Protein AF-0000000072266107 (afdb_homodimer)

Nearest PDB structures (foldseek):
  7cb8-assembly1_A  TM=6.881E-01  e=1.008E-06  Mycobacterium marinum M
  3zcn-assembly2_B  TM=6.825E-01  e=7.256E-05  Shewanella oneidensis
  4v6i-assembly1_AV  TM=8.024E-01  e=4.428E-02  Saccharomyces cerevisiae
  8bn3-assembly1_D5  TM=7.849E-01  e=4.428E-02  Saccharomyces cerevisiae
  8rxh-assembly1_Sa  TM=7.711E-01  e=5.784E-02  Leishmania major strain Friedlin

Organism: Cereibacter sphaeroides (strain ATCC 17023 / DSM 158 / JCM 6121 / CCUG 31486 / LMG 2827 / NBRC 12203 / NCIMB 8253 / ATH 2.4.1.) (NCBI:txid272943)

Sequence (682 aa):
MKRPLLDPEETQPSLYDPTPVDEDLWFAGPDLEDDVFASSLPRAERTDLLRVVEWRRAEAALAADLARAAQRLGAFEERLRRTPAGVRERLAVLEASELSWWAGDRVTPDRLSLWMSLRLSGAQEDSLALTRAGWAARRLVSGPGPEAGLASFLGRGETTERMMDWAEIEEASAGMHPISRAAMGFHGWSQIAGGPGSARIEAAVVAARAAGTSGQSAAFLPLASGGSTALRPGGSPEERLRRWYAGAERATLALLRDLDRLEDWRGRALGDIASLSGRTAPRLIQALCRWPLLSVPVAEAETGASRAAVQRNLERLADLGLIREVTGQERFRLWTAAVQKMKRPLLDPEETQPSLYDPTPVDEDLWFAGPDLEDDVFASSLPRAERTDLLRVVEWRRAEAALAADLARAAQRLGAFEERLRRTPAGVRERLAVLEASELSWWAGDRVTPDRLSLWMSLRLSGAQEDSLALTRAGWAARRLVSGPGPEAGLASFLGRGETTERMMDWAEIEEASAGMHPISRAAMGFHGWSQIAGGPGSARIEAAVVAARAAGTSGQSAAFLPLASGGSTALRPGGSPEERLRRWYAGAERATLALLRDLDRLEDWRGRALGDIASLSGRTAPRLIQALCRWPLLSVPVAEAETGASRAAVQRNLERLADLGLIREVTGQERFRLWTAAVQK

Solvent-accessible surface area (backbone atoms only — not comparable to full-atom values): 37155 Å² total; per-residue (Å²): 135,78,75,78,72,76,74,80,74,69,71,72,80,61,87,80,51,80,65,82,76,75,77,78,76,68,85,72,66,81,82,73,79,88,67,85,78,70,73,76,63,54,72,69,55,52,52,59,64,65,42,50,67,55,43,51,52,25,45,22,75,38,18,40,51,43,18,52,24,28,15,45,49,19,22,50,47,49,52,51,74,75,46,58,69,46,44,52,50,28,52,25,35,47,36,19,20,34,38,24,40,73,66,68,59,58,44,50,45,50,60,46,32,42,41,64,66,63,61,61,74,69,88,57,82,76,38,53,53,44,47,51,30,50,50,43,22,48,58,42,65,41,80,72,48,34,77,81,33,41,43,62,54,73,67,39,66,81,76,61,74,59,45,57,51,44,61,57,52,49,61,68,44,58,81,58,36,46,60,58,48,18,50,53,47,41,79,39,30,59,73,31,59,40,57,72,80,65,51,64,55,55,38,51,44,49,21,18,26,48,30,24,54,84,49,97,50,82,33,48,43,42,41,26,56,48,73,34,51,29,71,56,80,71,76,53,57,46,57,34,48,52,34,28,28,53,18,26,32,41,6,38,52,40,52,51,52,51,48,51,36,49,50,53,39,50,52,52,49,54,59,72,45,62,82,54,84,74,69,56,59,63,34,46,53,51,46,44,52,26,27,66,34,39,39,63,72,50,48,24,68,69,48,68,45,52,68,68,57,46,52,53,44,51,50,51,38,36,73,72,58,48,30,43,74,52,82,47,61,98,89,46,61,29,35,27,61,54,53,70,132,137,77,76,79,73,76,72,80,71,69,71,71,80,60,88,79,53,81,66,80,82,74,78,80,74,71,85,70,67,81,83,73,81,89,67,84,79,71,73,78,62,54,71,71,56,50,51,60,65,65,41,49,66,54,43,51,52,26,45,23,76,37,18,39,52,43,18,52,24,30,15,46,48,21,23,50,48,48,51,52,74,76,44,57,68,47,44,52,50,27,51,24,35,47,36,18,18,35,39,23,39,75,67,67,59,58,44,48,46,48,59,47,33,43,42,63,66,63,60,60,75,70,87,59,82,78,38,56,54,43,46,52,30,50,49,42,20,47,58,43,63,42,81,72,47,36,82,82,33,43,43,62,53,73,71,40,66,82,77,59,75,57,48,56,56,47,63,56,54,49,61,69,43,57,81,56,38,47,60,59,47,18,51,53,47,40,79,38,29,62,72,30,57,41,61,73,80,69,46,68,55,56,36,51,46,48,22,18,27,48,30,24,53,85,50,97,52,82,35,48,42,43,40,26,55,48,73,34,50,28,72,55,81,72,77,52,55,45,55,35,48,52,33,30,29,54,16,26,32,40,5,38,52,41,53,52,51,50,48,52,35,48,51,53,38,51,54,52,47,53,58,73,44,62,84,53,82,72,68,55,60,63,35,47,53,51,46,44,52,26,26,65,34,41,39,63,72,50,48,24,68,70,49,70,46,52,69,67,56,47,52,53,44,51,50,50,38,34,74,72,58,47,29,43,73,55,81,48,61,98,90,46,64,29,35,29,63,53,55,69,130

Radius of gyration: 30.44 Å; Cα contacts (8 Å, |Δi|>4): 946; chains: 2; bounding box: 87×99×52 Å

pLDDT: mean 80.87, std 22.21, range [20.0, 98.69]

Structure (mmCIF, N/CA/C/O backbone):
data_AF-0000000072266107-model_v1
#
loop_
_entity.id
_entity.type
_entity.pdbx_description
1 polymer 'DNA-binding protein with helix-turn-helix protein'
#
loop_
_atom_site.group_PDB
_atom_site.id
_atom_site.type_symbol
_atom_site.label_atom_id
_atom_site.label_alt_id
_atom_site.label_comp_id
_atom_site.label_asym_id
_atom_site.label_entity_id
_atom_site.label_seq_id
_atom_site.pdbx_PDB_ins_code
_atom_site.Cartn_x
_atom_site.Cartn_y
_atom_site.Cartn_z
_atom_site.occupancy
_atom_site.B_iso_or_equiv
_atom_site.auth_seq_id
_atom_site.auth_comp_id
_atom_site.auth_asym_id
_atom_site.auth_atom_id
_atom_site.pdbx_PDB_model_num
ATOM 1 N N . MET A 1 1 ? -55.531 45.781 -17.953 1 20 1 MET A N 1
ATOM 2 C CA . MET A 1 1 ? -54.062 45.938 -18 1 20 1 MET A CA 1
ATOM 3 C C . MET A 1 1 ? -53.375 44.625 -17.641 1 20 1 MET A C 1
ATOM 5 O O . MET A 1 1 ? -53.594 44.062 -16.562 1 20 1 MET A O 1
ATOM 9 N N . LYS A 1 2 ? -52.969 43.906 -18.656 1 28.86 2 LYS A N 1
ATOM 10 C CA . LYS A 1 2 ? -52.562 42.531 -18.891 1 28.86 2 LYS A CA 1
ATOM 11 C C . LYS A 1 2 ? -51.25 42.219 -18.156 1 28.86 2 LYS A C 1
ATOM 13 O O . LYS A 1 2 ? -50.281 42.938 -18.297 1 28.86 2 LYS A O 1
ATOM 18 N N . ARG A 1 3 ? -51.312 41.688 -16.953 1 29.72 3 ARG A N 1
ATOM 19 C CA . ARG A 1 3 ? -50.156 41.5 -16.078 1 29.72 3 ARG A CA 1
ATOM 20 C C . ARG A 1 3 ? -48.969 40.906 -16.828 1 29.72 3 ARG A C 1
ATOM 22 O O . ARG A 1 3 ? -49.125 39.938 -17.562 1 29.72 3 ARG A O 1
ATOM 29 N N . PRO A 1 4 ? -47.938 41.656 -17.062 1 30.47 4 PRO A N 1
ATOM 30 C CA . PRO A 1 4 ? -46.812 41.219 -17.906 1 30.47 4 PRO A CA 1
ATOM 31 C C . PRO A 1 4 ? -46.188 39.906 -17.391 1 30.47 4 PRO A C 1
ATOM 33 O O . PRO A 1 4 ? -46.031 39.719 -16.188 1 30.47 4 PRO A O 1
ATOM 36 N N . LEU A 1 5 ? -46.469 38.844 -17.984 1 32.62 5 LEU A N 1
ATOM 37 C CA . LEU A 1 5 ? -46.094 37.469 -17.672 1 32.62 5 LEU A CA 1
ATOM 38 C C . LEU A 1 5 ? -44.594 37.312 -17.625 1 32.62 5 LEU A C 1
ATOM 40 O O . LEU A 1 5 ? -43.906 37.625 -18.594 1 32.62 5 LEU A O 1
ATOM 44 N N . LEU A 1 6 ? -44 37.562 -16.438 1 32.22 6 LEU A N 1
ATOM 45 C CA . LEU A 1 6 ? -42.562 37.5 -16.25 1 32.22 6 LEU A CA 1
ATOM 46 C C . LEU A 1 6 ? -41.969 36.281 -16.906 1 32.22 6 LEU A C 1
ATOM 48 O O . LEU A 1 6 ? -42.562 35.188 -16.844 1 32.22 6 LEU A O 1
ATOM 52 N N . ASP A 1 7 ? -41.219 36.406 -17.953 1 33.94 7 ASP A N 1
ATOM 53 C CA . ASP A 1 7 ? -40.594 35.406 -18.797 1 33.94 7 ASP A CA 1
ATOM 54 C C . ASP A 1 7 ? -39.781 34.406 -17.984 1 33.94 7 ASP A C 1
ATOM 56 O O . ASP A 1 7 ? -38.938 34.844 -17.188 1 33.94 7 ASP A O 1
ATOM 60 N N . PRO A 1 8 ? -40.156 33.219 -17.688 1 32.41 8 PRO A N 1
ATOM 61 C CA . PRO A 1 8 ? -39.688 32.125 -16.812 1 32.41 8 PRO A CA 1
ATOM 62 C C . PRO A 1 8 ? -38.25 31.766 -17.062 1 32.41 8 PRO A C 1
ATOM 64 O O . PRO A 1 8 ? -37.719 30.844 -16.438 1 32.41 8 PRO A O 1
ATOM 67 N N . GLU A 1 9 ? -37.688 32.25 -18.156 1 31.12 9 GLU A N 1
ATOM 68 C CA . GLU A 1 9 ? -36.406 31.703 -18.547 1 31.12 9 GLU A CA 1
ATOM 69 C C . GLU A 1 9 ? -35.312 32.031 -17.531 1 31.12 9 GLU A C 1
ATOM 71 O O . GLU A 1 9 ? -34.125 31.797 -17.781 1 31.12 9 GLU A O 1
ATOM 76 N N . GLU A 1 10 ? -35.5 32.969 -16.641 1 31.92 10 GLU A N 1
ATOM 77 C CA . GLU A 1 10 ? -34.344 33.406 -15.906 1 31.92 10 GLU A CA 1
ATOM 78 C C . GLU A 1 10 ? -33.781 32.281 -15.039 1 31.92 10 GLU A C 1
ATOM 80 O O . GLU A 1 10 ? -34.406 31.875 -14.07 1 31.92 10 GLU A O 1
ATOM 85 N N . THR A 1 11 ? -33.031 31.531 -15.68 1 31.56 11 THR A N 1
ATOM 86 C CA . THR A 1 11 ? -32.406 30.375 -15.031 1 31.56 11 THR A CA 1
ATOM 87 C C . THR A 1 11 ? -31.656 30.797 -13.773 1 31.56 11 THR A C 1
ATOM 89 O O . THR A 1 11 ? -30.797 31.672 -13.828 1 31.56 11 THR A O 1
ATOM 92 N N . GLN A 1 12 ? -32.219 30.734 -12.641 1 31.72 12 GLN A N 1
ATOM 93 C CA . GLN A 1 12 ? -31.625 31.125 -11.375 1 31.72 12 GLN A CA 1
ATOM 94 C C . GLN A 1 12 ? -30.234 30.484 -11.211 1 31.72 12 GLN A C 1
ATOM 96 O O . GLN A 1 12 ? -30.062 29.281 -11.422 1 31.72 12 GLN A O 1
ATOM 101 N N . PRO A 1 13 ? -29.141 31.344 -11.211 1 31.77 13 PRO A N 1
ATOM 102 C CA . PRO A 1 13 ? -27.797 30.781 -11.102 1 31.77 13 PRO A CA 1
ATOM 103 C C . PRO A 1 13 ? -27.656 29.844 -9.914 1 31.77 13 PRO A C 1
ATOM 105 O O . PRO A 1 13 ? -28.312 30.016 -8.891 1 31.77 13 PRO A O 1
ATOM 108 N N . SER A 1 14 ? -27.453 28.562 -10.172 1 29.48 14 SER A N 1
ATOM 109 C CA . SER A 1 14 ? -27.328 27.531 -9.141 1 29.48 14 SER A CA 1
ATOM 110 C C . SER A 1 14 ? -26.266 27.906 -8.117 1 29.48 14 SER A C 1
ATOM 112 O O . SER A 1 14 ? -25.312 28.641 -8.43 1 29.48 14 SER A O 1
ATOM 114 N N . LEU A 1 15 ? -26.594 27.891 -6.801 1 29.25 15 LEU A N 1
ATOM 115 C CA . LEU A 1 15 ? -25.797 28.141 -5.609 1 29.25 15 LEU A CA 1
ATOM 116 C C . LEU A 1 15 ? -24.391 27.547 -5.758 1 29.25 15 LEU A C 1
ATOM 118 O O . LEU A 1 15 ? -23.5 27.828 -4.953 1 29.25 15 LEU A O 1
ATOM 122 N N . TYR A 1 16 ? -24.297 26.438 -6.5 1 29.67 16 TYR A N 1
ATOM 123 C CA . TYR A 1 16 ? -23.016 25.75 -6.664 1 29.67 16 TYR A CA 1
ATOM 124 C C . TYR A 1 16 ? -22.094 26.516 -7.598 1 29.67 16 TYR A C 1
ATOM 126 O O . TYR A 1 16 ? -21.141 25.953 -8.141 1 29.67 16 TYR A O 1
ATOM 134 N N . ASP A 1 17 ? -22.578 27.625 -8.078 1 31.38 17 ASP A N 1
ATOM 135 C CA . ASP A 1 17 ? -21.656 28.312 -8.969 1 31.38 17 ASP A CA 1
ATOM 136 C C . ASP A 1 17 ? -20.391 28.734 -8.219 1 31.38 17 ASP A C 1
ATOM 138 O O . ASP A 1 17 ? -20.453 29.141 -7.055 1 31.38 17 ASP A O 1
ATOM 142 N N . PRO A 1 18 ? -19.156 28.453 -8.664 1 31.47 18 PRO A N 1
ATOM 143 C CA . PRO A 1 18 ? -17.891 28.797 -8.008 1 31.47 18 PRO A CA 1
ATOM 144 C C . PRO A 1 18 ? -17.859 30.25 -7.527 1 31.47 18 PRO A C 1
ATOM 146 O O . PRO A 1 18 ? -18.031 31.172 -8.328 1 31.47 18 PRO A O 1
ATOM 149 N N . THR A 1 19 ? -18.484 30.547 -6.434 1 32.94 19 THR A N 1
ATOM 150 C CA . THR A 1 19 ? -18.219 31.906 -5.98 1 32.94 19 THR A CA 1
ATOM 151 C C . THR A 1 19 ? -16.75 32.25 -6.152 1 32.94 19 THR A C 1
ATOM 153 O O . THR A 1 19 ? -15.875 31.406 -5.953 1 32.94 19 THR A O 1
ATOM 156 N N . PRO A 1 20 ? -16.406 33.344 -6.777 1 31.03 20 PRO A N 1
ATOM 157 C CA . PRO A 1 20 ? -14.992 33.75 -6.879 1 31.03 20 PRO A CA 1
ATOM 158 C C . PRO A 1 20 ? -14.266 33.719 -5.535 1 31.03 20 PRO A C 1
ATOM 160 O O . PRO A 1 20 ? -14.781 34.219 -4.535 1 31.03 20 PRO A O 1
ATOM 163 N N . VAL A 1 21 ? -13.57 32.656 -5.246 1 30.12 21 VAL A N 1
ATOM 164 C CA . VAL A 1 21 ? -12.672 32.5 -4.105 1 30.12 21 VAL A CA 1
ATOM 165 C C . VAL A 1 21 ? -11.93 33.844 -3.877 1 30.12 21 VAL A C 1
ATOM 167 O O . VAL A 1 21 ? -11.367 34.406 -4.812 1 30.12 21 VAL A O 1
ATOM 170 N N . ASP A 1 22 ? -12.367 34.625 -2.912 1 29.81 22 ASP A N 1
ATOM 171 C CA . ASP A 1 22 ? -11.617 35.75 -2.367 1 29.81 22 ASP A CA 1
ATOM 172 C C . ASP A 1 22 ? -10.117 35.469 -2.402 1 29.81 22 ASP A C 1
ATOM 174 O O . ASP A 1 22 ? -9.68 34.344 -2.213 1 29.81 22 ASP A O 1
ATOM 178 N N . GLU A 1 23 ? -9.305 36.438 -2.955 1 30.36 23 GLU A N 1
ATOM 179 C CA . GLU A 1 23 ? -7.859 36.625 -3.1 1 30.36 23 GLU A CA 1
ATOM 180 C C . GLU A 1 23 ? -7.141 36.375 -1.775 1 30.36 23 GLU A C 1
ATOM 182 O O . GLU A 1 23 ? -7.438 37.031 -0.775 1 30.36 23 GLU A O 1
ATOM 187 N N . ASP A 1 24 ? -6.902 35.219 -1.417 1 32.06 24 ASP A N 1
ATOM 188 C CA . ASP A 1 24 ? -5.969 34.938 -0.329 1 32.06 24 ASP A CA 1
ATOM 189 C C . ASP A 1 24 ? -4.828 35.969 -0.322 1 32.06 24 ASP A C 1
ATOM 191 O O . ASP A 1 24 ? -4.004 35.969 -1.24 1 32.06 24 ASP A O 1
ATOM 195 N N . LEU A 1 25 ? -5.121 37.25 0.082 1 29.47 25 LEU A N 1
ATOM 196 C CA . LEU A 1 25 ? -4.156 38.312 0.349 1 29.47 25 LEU A CA 1
ATOM 197 C C . LEU A 1 25 ? -2.926 37.75 1.062 1 29.47 25 LEU A C 1
ATOM 199 O O . LEU A 1 25 ? -3.035 37.219 2.164 1 29.47 25 LEU A O 1
ATOM 203 N N . TRP A 1 26 ? -1.948 37.375 0.356 1 31.12 26 TRP A N 1
ATOM 204 C CA . TRP A 1 26 ? -0.589 36.969 0.7 1 31.12 26 TRP A CA 1
ATOM 205 C C . TRP A 1 26 ? 0.044 37.969 1.674 1 31.12 26 TRP A C 1
ATOM 207 O O . TRP A 1 26 ? -0.13 39.188 1.536 1 31.12 26 TRP A O 1
ATOM 217 N N . PHE A 1 27 ? 0.301 37.531 2.869 1 31.69 27 PHE A N 1
ATOM 218 C CA . PHE A 1 27 ? 1.097 38.156 3.926 1 31.69 27 PHE A CA 1
ATOM 219 C C . PHE A 1 27 ? 2.396 38.719 3.365 1 31.69 27 PHE A C 1
ATOM 221 O O . PHE A 1 27 ? 3.365 37.969 3.168 1 31.69 27 PHE A O 1
ATOM 228 N N . ALA A 1 28 ? 2.379 39.625 2.398 1 33.53 28 ALA A N 1
ATOM 229 C CA . ALA A 1 28 ? 3.557 40.438 2.053 1 33.53 28 ALA A CA 1
ATOM 230 C C . ALA A 1 28 ? 4.148 41.094 3.287 1 33.53 28 ALA A C 1
ATOM 232 O O . ALA A 1 28 ? 3.568 42.062 3.822 1 33.53 28 ALA A O 1
ATOM 233 N N . GLY A 1 29 ? 4.789 40.438 4.203 1 32.75 29 GLY A N 1
ATOM 234 C CA . GLY A 1 29 ? 5.574 41.281 5.105 1 32.75 29 GLY A CA 1
ATOM 235 C C . GLY A 1 29 ? 6.344 42.375 4.391 1 32.75 29 GLY A C 1
ATOM 236 O O . GLY A 1 29 ? 6.402 42.406 3.16 1 32.75 29 GLY A O 1
ATOM 237 N N . PRO A 1 30 ? 6.828 43.438 5.148 1 32.22 30 PRO A N 1
ATOM 238 C CA . PRO A 1 30 ? 7.43 44.656 4.582 1 32.22 30 PRO A CA 1
ATOM 239 C C . PRO A 1 30 ? 8.477 44.344 3.516 1 32.22 30 PRO A C 1
ATOM 241 O O . PRO A 1 30 ? 9.055 43.25 3.506 1 32.22 30 PRO A O 1
ATOM 244 N N . ASP A 1 31 ? 8.453 45.125 2.418 1 33.66 31 ASP A N 1
ATOM 245 C CA . ASP A 1 31 ? 9.375 45.281 1.302 1 33.66 31 ASP A CA 1
ATOM 246 C C . ASP A 1 31 ? 10.82 45.406 1.794 1 33.66 31 ASP A C 1
ATOM 248 O O . ASP A 1 31 ? 11.234 46.469 2.264 1 33.66 31 ASP A O 1
ATOM 252 N N . LEU A 1 32 ? 11.383 44.438 2.52 1 30.16 32 LEU A N 1
ATOM 253 C CA . LEU A 1 32 ? 12.797 44.656 2.779 1 30.16 32 LEU A CA 1
ATOM 254 C C . LEU A 1 32 ? 13.5 45.188 1.529 1 30.16 32 LEU A C 1
ATOM 256 O O . LEU A 1 32 ? 13.094 44.875 0.408 1 30.16 32 LEU A O 1
ATOM 260 N N . GLU A 1 33 ? 14.375 46.219 1.662 1 32.31 33 GLU A N 1
ATOM 261 C CA . GLU A 1 33 ? 15.219 47 0.754 1 32.31 33 GLU A CA 1
ATOM 262 C C . GLU A 1 33 ? 15.859 46.125 -0.306 1 32.31 33 GLU A C 1
ATOM 264 O O . GLU A 1 33 ? 16.094 44.938 -0.064 1 32.31 33 GLU A O 1
ATOM 269 N N . ASP A 1 34 ? 15.938 46.594 -1.625 1 35 34 ASP A N 1
ATOM 270 C CA . ASP A 1 34 ? 16.438 46.281 -2.957 1 35 34 ASP A CA 1
ATOM 271 C C . ASP A 1 34 ? 17.891 45.812 -2.895 1 35 34 ASP A C 1
ATOM 273 O O . ASP A 1 34 ? 18.609 45.812 -3.9 1 35 34 ASP A O 1
ATOM 277 N N . ASP A 1 35 ? 18.609 45.844 -1.703 1 32.5 35 ASP A N 1
ATOM 278 C CA . ASP A 1 35 ? 20.062 45.969 -1.888 1 32.5 35 ASP A CA 1
ATOM 279 C C . ASP A 1 35 ? 20.578 44.875 -2.814 1 32.5 35 ASP A C 1
ATOM 281 O O . ASP A 1 35 ? 21.312 45.156 -3.771 1 32.5 35 ASP A O 1
ATOM 285 N N . VAL A 1 36 ? 21.188 43.75 -2.184 1 34.94 36 VAL A N 1
ATOM 286 C CA . VAL A 1 36 ? 22.422 43.156 -2.707 1 34.94 36 VAL A CA 1
ATOM 287 C C . VAL A 1 36 ? 22.109 42.312 -3.928 1 34.94 36 VAL A C 1
ATOM 289 O O . VAL A 1 36 ? 2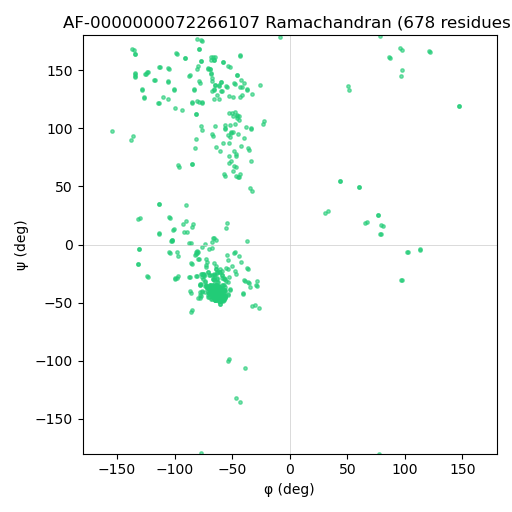1.234 41.438 -3.871 1 34.94 36 VAL A O 1
ATOM 292 N N . PHE A 1 37 ? 22.328 42.719 -5.148 1 35.16 37 PHE A N 1
ATOM 293 C CA . PHE A 1 37 ? 22.5 42.062 -6.438 1 35.16 37 PHE A CA 1
ATOM 294 C C . PHE A 1 37 ? 23.188 40.719 -6.266 1 35.16 37 PHE A C 1
ATOM 296 O O . PHE A 1 37 ? 24.422 40.625 -6.359 1 35.16 37 PHE A O 1
ATOM 303 N N . ALA A 1 38 ? 22.828 39.938 -5.387 1 37.25 38 ALA A N 1
ATOM 304 C CA . ALA A 1 38 ? 23.469 38.625 -5.457 1 37.25 38 ALA A CA 1
ATOM 305 C C . ALA A 1 38 ? 23.359 38.031 -6.863 1 37.25 38 ALA A C 1
ATOM 307 O O . ALA A 1 38 ? 22.266 37.875 -7.395 1 37.25 38 ALA A O 1
ATOM 308 N N . SER A 1 39 ? 24.359 38.156 -7.75 1 39.5 39 SER A N 1
ATOM 309 C CA . SER A 1 39 ? 24.609 37.531 -9.047 1 39.5 39 SER A CA 1
ATOM 310 C C . SER A 1 39 ? 24.078 36.094 -9.086 1 39.5 39 SER A C 1
ATOM 312 O O . SER A 1 39 ? 24.281 35.344 -8.141 1 39.5 39 SER A O 1
ATOM 314 N N . SER A 1 40 ? 22.922 35.938 -9.672 1 45.03 40 SER A N 1
ATOM 315 C CA . SER A 1 40 ? 22.422 34.594 -10 1 45.03 40 SER A CA 1
ATOM 316 C C . SER A 1 40 ? 23.547 33.656 -10.414 1 45.03 40 SER A C 1
ATOM 318 O O . SER A 1 40 ? 24.203 33.875 -11.438 1 45.03 40 SER A O 1
ATOM 320 N N . LEU A 1 41 ? 24.234 33.094 -9.539 1 49.59 41 LEU A N 1
ATOM 321 C CA . LEU A 1 41 ? 25.203 32.094 -9.969 1 49.59 41 LEU A CA 1
ATOM 322 C C . LEU A 1 41 ? 24.656 31.281 -11.133 1 49.59 41 LEU A C 1
ATOM 324 O O . LEU A 1 41 ? 23.438 31.047 -11.227 1 49.59 41 LEU A O 1
ATOM 328 N N . PRO A 1 42 ? 25.484 31.062 -12.227 1 51.31 42 PRO A N 1
ATOM 329 C CA . PRO A 1 42 ? 25.078 30.188 -13.32 1 51.31 42 PRO A CA 1
ATOM 330 C C . PRO A 1 42 ? 24.484 28.859 -12.828 1 51.31 42 PRO A C 1
ATOM 332 O O . PRO A 1 42 ? 24.797 28.406 -11.727 1 51.31 42 PRO A O 1
ATOM 335 N N . ARG A 1 43 ? 23.531 28.375 -13.586 1 51.97 43 ARG A N 1
ATOM 336 C CA . ARG A 1 43 ? 22.828 27.125 -13.289 1 51.97 43 ARG A CA 1
ATOM 337 C C . ARG A 1 43 ? 23.797 26.062 -12.789 1 51.97 43 ARG A C 1
ATOM 339 O O . ARG A 1 43 ? 23.5 25.344 -11.828 1 51.97 43 ARG A O 1
ATOM 346 N N . ALA A 1 44 ? 24.938 26.047 -13.484 1 51.44 44 ALA A N 1
ATOM 347 C CA . ALA A 1 44 ? 25.984 25.094 -13.156 1 51.44 44 ALA A CA 1
ATOM 348 C C . ALA A 1 44 ? 26.5 25.312 -11.742 1 51.44 44 ALA A C 1
ATOM 350 O O . ALA A 1 44 ? 26.734 24.359 -11 1 51.44 44 ALA A O 1
ATOM 351 N N . GLU A 1 45 ? 26.562 26.391 -11.359 1 53.91 45 GLU A N 1
ATOM 352 C CA . GLU A 1 45 ? 27.125 26.719 -10.055 1 53.91 45 GLU A CA 1
ATOM 353 C C . GLU A 1 45 ? 26.141 26.438 -8.93 1 53.91 45 GLU A C 1
ATOM 355 O O . GLU A 1 45 ? 26.516 26 -7.844 1 53.91 45 GLU A O 1
ATOM 360 N N . ARG A 1 46 ? 24.922 26.656 -9.25 1 53.75 46 ARG A N 1
ATOM 361 C CA . ARG A 1 46 ? 23.891 26.438 -8.234 1 53.75 46 ARG A CA 1
ATOM 362 C C . ARG A 1 46 ? 23.719 24.953 -7.945 1 53.75 46 ARG A C 1
ATOM 364 O O . ARG A 1 46 ? 23.547 24.547 -6.789 1 53.75 46 ARG A O 1
ATOM 371 N N . THR A 1 47 ? 23.656 24.125 -9.047 1 55.22 47 THR A N 1
ATOM 372 C CA . THR A 1 47 ? 23.547 22.688 -8.898 1 55.22 47 THR A CA 1
ATOM 373 C C . THR A 1 47 ? 24.766 22.125 -8.148 1 55.22 47 THR A C 1
ATOM 375 O O . THR A 1 47 ? 24.641 21.172 -7.379 1 55.22 47 THR A O 1
ATOM 378 N N . ASP A 1 48 ? 25.906 22.734 -8.453 1 58.84 48 ASP A N 1
ATOM 379 C CA . ASP A 1 48 ? 27.109 22.359 -7.703 1 58.84 48 ASP A CA 1
ATOM 380 C C . ASP A 1 48 ? 26.922 22.641 -6.211 1 58.84 48 ASP A C 1
ATOM 382 O O . ASP A 1 48 ? 27.5 21.938 -5.375 1 58.84 48 ASP A O 1
ATOM 386 N N . LEU A 1 49 ? 25.969 23.531 -5.973 1 61 49 LEU A N 1
ATOM 387 C CA . LEU A 1 49 ? 25.734 23.922 -4.586 1 61 49 LEU A CA 1
ATOM 388 C C . LEU A 1 49 ? 24.984 22.844 -3.826 1 61 49 LEU A C 1
ATOM 390 O O . LEU A 1 49 ? 25.219 22.641 -2.635 1 61 49 LEU A O 1
ATOM 394 N N . LEU A 1 50 ? 24.25 22.047 -4.57 1 78.56 50 LEU A N 1
ATOM 395 C CA . LEU A 1 50 ? 23.484 21.047 -3.844 1 78.56 50 LEU A CA 1
ATOM 396 C C . LEU A 1 50 ? 24.328 19.797 -3.592 1 78.56 50 LEU A C 1
ATOM 398 O O . LEU A 1 50 ? 23.938 18.922 -2.824 1 78.56 50 LEU A O 1
ATOM 402 N N . ARG A 1 51 ? 25.609 19.797 -4.027 1 86.12 51 ARG A N 1
ATOM 403 C CA . ARG A 1 51 ? 26.484 18.641 -3.84 1 86.12 51 ARG A CA 1
ATOM 404 C C . ARG A 1 51 ? 25.766 17.344 -4.16 1 86.12 51 ARG A C 1
ATOM 406 O O . ARG A 1 51 ? 25.766 16.406 -3.361 1 86.12 51 ARG A O 1
ATOM 413 N N . VAL A 1 52 ? 25.219 17.312 -5.363 1 91.81 52 VAL A N 1
ATOM 414 C CA . VAL A 1 52 ? 24.312 16.234 -5.766 1 91.81 52 VAL A CA 1
ATOM 415 C C . VAL A 1 52 ? 25.062 14.898 -5.754 1 91.81 52 VAL A C 1
ATOM 417 O O . VAL A 1 52 ? 24.5 13.859 -5.41 1 91.81 52 VAL A O 1
ATOM 420 N N . VAL A 1 53 ? 26.391 14.969 -6 1 93.12 53 VAL A N 1
ATOM 421 C CA . VAL A 1 53 ? 27.188 13.75 -6.07 1 93.12 53 VAL A CA 1
ATOM 422 C C . VAL A 1 53 ? 27.234 13.086 -4.695 1 93.12 53 VAL A C 1
ATOM 424 O O . VAL A 1 53 ? 27.156 11.859 -4.59 1 93.12 53 VAL A O 1
ATOM 427 N N . GLU A 1 54 ? 27.391 13.852 -3.643 1 95.31 54 GLU A N 1
ATOM 428 C CA . GLU A 1 54 ? 27.438 13.312 -2.283 1 95.31 54 GLU A CA 1
ATOM 429 C C . GLU A 1 54 ? 26.094 12.711 -1.886 1 95.31 54 GLU A C 1
ATOM 431 O O . GLU A 1 54 ? 26.047 11.695 -1.194 1 95.31 54 GLU A O 1
ATOM 436 N N . TRP A 1 55 ? 25.078 13.305 -2.371 1 96.44 55 TRP A N 1
ATOM 437 C CA . TRP A 1 55 ? 23.734 12.789 -2.096 1 96.44 55 TRP A CA 1
ATOM 438 C C . TRP A 1 55 ? 23.5 11.484 -2.846 1 96.44 55 TRP A C 1
ATOM 440 O O . TRP A 1 55 ? 22.891 10.547 -2.309 1 96.44 55 TRP A O 1
ATOM 450 N N . ARG A 1 56 ? 24 11.391 -4.035 1 96.56 56 ARG A N 1
ATOM 451 C CA . ARG A 1 56 ? 23.891 10.156 -4.812 1 96.56 56 ARG A CA 1
ATOM 452 C C . ARG A 1 56 ? 24.625 9.016 -4.129 1 96.56 56 ARG A C 1
ATOM 454 O O . ARG A 1 56 ? 24.125 7.891 -4.062 1 96.56 56 ARG A O 1
ATOM 461 N N . ARG A 1 57 ? 25.766 9.336 -3.67 1 97.12 57 ARG A N 1
ATOM 462 C CA . ARG A 1 57 ? 26.547 8.336 -2.949 1 97.12 57 ARG A CA 1
ATOM 463 C C . ARG A 1 57 ? 25.844 7.895 -1.679 1 97.12 57 ARG A C 1
ATOM 465 O O . ARG A 1 57 ? 25.844 6.707 -1.337 1 97.12 57 ARG A O 1
ATOM 472 N N . ALA A 1 58 ? 25.266 8.828 -0.989 1 98.31 58 ALA A N 1
ATOM 473 C CA . ALA A 1 58 ? 24.516 8.523 0.23 1 98.31 58 ALA A CA 1
ATOM 474 C C . ALA A 1 58 ? 23.312 7.629 -0.069 1 98.31 58 ALA A C 1
ATOM 476 O O . ALA A 1 58 ? 23.062 6.656 0.649 1 98.31 58 ALA A O 1
ATOM 477 N N . GLU A 1 59 ? 22.578 7.938 -1.156 1 98.5 59 GLU A N 1
ATOM 478 C CA . GLU A 1 59 ? 21.453 7.105 -1.558 1 98.5 59 GLU A CA 1
ATOM 479 C C . GLU A 1 59 ? 21.891 5.668 -1.823 1 98.5 59 GLU A C 1
ATOM 481 O O . GLU A 1 59 ? 21.25 4.719 -1.37 1 98.5 59 GLU A O 1
ATOM 486 N N . ALA A 1 60 ? 23 5.566 -2.514 1 98.38 60 ALA A N 1
ATOM 487 C CA . ALA A 1 60 ? 23.531 4.242 -2.822 1 98.38 60 ALA A CA 1
ATOM 488 C C . ALA A 1 60 ? 23.906 3.49 -1.549 1 98.38 60 ALA A C 1
ATOM 490 O O . ALA A 1 60 ? 23.578 2.311 -1.4 1 98.38 60 ALA A O 1
ATOM 491 N N . ALA A 1 61 ? 24.531 4.141 -0.641 1 98.12 61 ALA A N 1
ATOM 492 C CA . ALA A 1 61 ? 25.016 3.527 0.599 1 98.12 61 ALA A CA 1
ATOM 493 C C . ALA A 1 61 ? 23.844 3.094 1.477 1 98.12 61 ALA A C 1
ATOM 495 O O . ALA A 1 61 ? 23.969 2.164 2.277 1 98.12 61 ALA A O 1
ATOM 496 N N . LEU A 1 62 ? 22.703 3.752 1.322 1 98.62 62 LEU A N 1
ATOM 497 C CA . LEU A 1 62 ? 21.547 3.506 2.176 1 98.62 62 LEU A CA 1
ATOM 498 C C . LEU A 1 62 ? 20.391 2.895 1.378 1 98.62 62 LEU A C 1
ATOM 500 O O . LEU A 1 62 ? 19.219 3.18 1.644 1 98.62 62 LEU A O 1
ATOM 504 N N . ALA A 1 63 ? 20.734 2.064 0.393 1 98.69 63 ALA A N 1
ATOM 505 C CA . ALA A 1 63 ? 19.75 1.514 -0.542 1 98.69 63 ALA A CA 1
ATOM 506 C C . ALA A 1 63 ? 18.656 0.755 0.198 1 98.69 63 ALA A C 1
ATOM 508 O O . ALA A 1 63 ? 17.469 0.929 -0.091 1 98.69 63 ALA A O 1
ATOM 509 N N . ALA A 1 64 ? 18.984 -0.067 1.188 1 98 64 ALA A N 1
ATOM 510 C CA . ALA A 1 64 ? 18.016 -0.862 1.926 1 98 64 ALA A CA 1
ATOM 511 C C . ALA A 1 64 ? 17.094 0.031 2.756 1 98 64 ALA A C 1
ATOM 513 O O . ALA A 1 64 ? 15.891 -0.212 2.838 1 98 64 ALA A O 1
ATOM 514 N N . ASP A 1 65 ? 17.641 1.06 3.377 1 98.31 65 ASP A N 1
ATOM 515 C CA . ASP A 1 65 ? 16.844 2.002 4.164 1 98.31 65 ASP A CA 1
ATOM 516 C C . ASP A 1 65 ? 15.852 2.756 3.287 1 98.31 65 ASP A C 1
ATOM 518 O O . ASP A 1 65 ? 14.695 2.932 3.662 1 98.31 65 ASP A O 1
ATOM 522 N N . LEU A 1 66 ? 16.328 3.201 2.176 1 98.62 66 LEU A N 1
ATOM 523 C CA . LEU A 1 66 ? 15.461 3.873 1.215 1 98.62 66 LEU A CA 1
ATOM 524 C C . LEU A 1 66 ? 14.32 2.963 0.787 1 98.62 66 LEU A C 1
ATOM 526 O O . LEU A 1 66 ? 13.164 3.395 0.731 1 98.62 66 LEU A O 1
ATOM 530 N N . ALA A 1 67 ? 14.641 1.728 0.506 1 98.12 67 ALA A N 1
ATOM 531 C CA . ALA A 1 67 ? 13.633 0.773 0.055 1 98.12 67 ALA A CA 1
ATOM 532 C C . ALA A 1 67 ? 12.562 0.554 1.126 1 98.12 67 ALA A C 1
ATOM 534 O O . ALA A 1 67 ? 11.375 0.447 0.815 1 98.12 67 ALA A O 1
ATOM 535 N N . ARG A 1 68 ? 12.969 0.489 2.361 1 97 68 ARG A N 1
ATOM 536 C CA . ARG A 1 68 ? 12.008 0.318 3.449 1 97 68 ARG A CA 1
ATOM 537 C C . ARG A 1 68 ? 11.078 1.523 3.553 1 97 68 ARG A C 1
ATOM 539 O O . ARG A 1 68 ? 9.867 1.368 3.729 1 97 68 ARG A O 1
ATOM 546 N N . ALA A 1 69 ? 11.625 2.682 3.471 1 97.69 69 ALA A N 1
ATOM 547 C CA . ALA A 1 69 ? 10.812 3.893 3.496 1 97.69 69 ALA A CA 1
ATOM 548 C C . ALA A 1 69 ? 9.844 3.926 2.316 1 97.69 69 ALA A C 1
ATOM 550 O O . ALA A 1 69 ? 8.672 4.281 2.475 1 97.69 69 ALA A O 1
ATOM 551 N N . ALA A 1 70 ? 10.352 3.568 1.165 1 97.25 70 ALA A N 1
ATOM 552 C CA . ALA A 1 70 ? 9.523 3.547 -0.037 1 97.25 70 ALA A CA 1
ATOM 553 C C . ALA A 1 70 ? 8.391 2.531 0.097 1 97.25 70 ALA A C 1
ATOM 555 O O . ALA A 1 70 ? 7.266 2.781 -0.347 1 97.25 70 ALA A O 1
ATOM 556 N N . GLN A 1 71 ? 8.719 1.407 0.659 1 95.94 71 GLN A N 1
ATOM 557 C CA . GLN A 1 71 ? 7.715 0.373 0.867 1 95.94 71 GLN A CA 1
ATOM 558 C C . GLN A 1 71 ? 6.582 0.878 1.757 1 95.94 71 GLN A C 1
ATOM 560 O O . GLN A 1 71 ? 5.406 0.646 1.468 1 95.94 71 GLN A O 1
ATOM 565 N N . ARG A 1 72 ? 6.93 1.539 2.797 1 96.12 72 ARG A N 1
ATOM 566 C CA . ARG A 1 72 ? 5.922 2.109 3.684 1 96.12 72 ARG A CA 1
ATOM 567 C C . ARG A 1 72 ? 5.109 3.186 2.967 1 96.12 72 ARG A C 1
ATOM 569 O O . ARG A 1 72 ? 3.893 3.268 3.137 1 96.12 72 ARG A O 1
ATOM 576 N N . LEU A 1 73 ? 5.785 3.996 2.211 1 96.12 73 LEU A N 1
ATOM 577 C CA . LEU A 1 73 ? 5.074 5.016 1.445 1 96.12 73 LEU A CA 1
ATOM 578 C C . LEU A 1 73 ? 4.09 4.375 0.473 1 96.12 73 LEU A C 1
ATOM 580 O O . LEU A 1 73 ? 2.965 4.859 0.314 1 96.12 73 LEU A O 1
ATOM 584 N N . GLY A 1 74 ? 4.512 3.309 -0.194 1 95 74 GLY A N 1
ATOM 585 C CA . GLY A 1 74 ? 3.607 2.594 -1.081 1 95 74 GLY A CA 1
ATOM 586 C C . GLY A 1 74 ? 2.348 2.111 -0.386 1 95 74 GLY A C 1
ATOM 587 O O . GLY A 1 74 ? 1.246 2.244 -0.924 1 95 74 GLY A O 1
ATOM 588 N N . ALA A 1 75 ? 2.539 1.55 0.792 1 94.81 75 ALA A N 1
ATOM 589 C CA . ALA A 1 75 ? 1.396 1.114 1.59 1 94.81 75 ALA A CA 1
ATOM 590 C C . ALA A 1 75 ? 0.467 2.283 1.903 1 94.81 75 ALA A C 1
ATOM 592 O O . ALA A 1 75 ? -0.755 2.162 1.79 1 94.81 75 ALA A O 1
ATOM 593 N N . PHE A 1 76 ? 1.043 3.371 2.244 1 95.62 76 PHE A N 1
ATOM 594 C CA . PHE A 1 76 ? 0.292 4.57 2.592 1 95.62 76 PHE A CA 1
ATOM 595 C C . PHE A 1 76 ? -0.481 5.094 1.388 1 95.62 76 PHE A C 1
ATOM 597 O O . PHE A 1 76 ? -1.669 5.406 1.494 1 95.62 76 PHE A O 1
ATOM 604 N N . GLU A 1 77 ? 0.168 5.148 0.295 1 93.81 77 GLU A N 1
ATOM 605 C CA . GLU A 1 77 ? -0.472 5.613 -0.93 1 93.81 77 GLU A CA 1
ATOM 606 C C . GLU A 1 77 ? -1.657 4.73 -1.306 1 93.81 77 GLU A C 1
ATOM 608 O O . GLU A 1 77 ? -2.721 5.23 -1.679 1 93.81 77 GLU A O 1
ATOM 613 N N . GLU A 1 78 ? -1.418 3.438 -1.229 1 93.12 78 GLU A N 1
ATOM 614 C CA . GLU A 1 78 ? -2.488 2.498 -1.551 1 93.12 78 GLU A CA 1
ATOM 615 C C . GLU A 1 78 ? -3.676 2.668 -0.608 1 93.12 78 GLU A C 1
ATOM 617 O O . GLU A 1 78 ? -4.828 2.625 -1.04 1 93.12 78 GLU A O 1
ATOM 622 N N . ARG A 1 79 ? -3.404 2.861 0.635 1 93.62 79 ARG A N 1
ATOM 623 C CA . ARG A 1 79 ? -4.461 3.102 1.615 1 93.62 79 ARG A CA 1
ATOM 624 C C . ARG A 1 79 ? -5.238 4.371 1.282 1 93.62 79 ARG A C 1
ATOM 626 O O . ARG A 1 79 ? -6.469 4.379 1.339 1 93.62 79 ARG A O 1
ATOM 633 N N . LEU A 1 80 ? -4.574 5.402 0.931 1 92 80 LEU A N 1
ATOM 634 C CA . LEU A 1 80 ? -5.199 6.691 0.668 1 92 80 LEU A CA 1
ATOM 635 C C . LEU A 1 80 ? -6.109 6.617 -0.553 1 92 80 LEU A C 1
ATOM 637 O O . LEU A 1 80 ? -7.121 7.324 -0.622 1 92 80 LEU A O 1
ATOM 641 N N . ARG A 1 81 ? -5.801 5.773 -1.491 1 88.94 81 ARG A N 1
ATOM 642 C CA . ARG A 1 81 ? -6.605 5.629 -2.699 1 88.94 81 ARG A CA 1
ATOM 643 C C . ARG A 1 81 ? -8.031 5.188 -2.363 1 88.94 81 ARG A C 1
ATOM 645 O O . ARG A 1 81 ? -8.969 5.492 -3.098 1 88.94 81 ARG A O 1
ATOM 652 N N . ARG A 1 82 ? -8.172 4.578 -1.256 1 87 82 ARG A N 1
ATOM 653 C CA . ARG A 1 82 ? -9.469 4.023 -0.901 1 87 82 ARG A CA 1
ATOM 654 C C . ARG A 1 82 ? -10.062 4.746 0.303 1 87 82 ARG A C 1
ATOM 656 O O . ARG A 1 82 ? -11.062 4.293 0.876 1 87 82 ARG A O 1
ATOM 663 N N . THR A 1 83 ? -9.391 5.812 0.626 1 89.62 83 THR A N 1
ATOM 664 C CA . THR A 1 83 ? -9.82 6.605 1.774 1 89.62 83 THR A CA 1
ATOM 665 C C . THR A 1 83 ? -10.602 7.836 1.322 1 89.62 83 THR A C 1
ATOM 667 O O . THR A 1 83 ? -10.188 8.531 0.388 1 89.62 83 THR A O 1
ATOM 670 N N . PRO A 1 84 ? -11.758 8.102 1.972 1 90.38 84 PRO A N 1
ATOM 671 C CA . PRO A 1 84 ? -12.516 9.297 1.605 1 90.38 84 PRO A CA 1
ATOM 672 C C . PRO A 1 84 ? -11.695 10.578 1.759 1 90.38 84 PRO A C 1
ATOM 674 O O . PRO A 1 84 ? -10.781 10.641 2.582 1 90.38 84 PRO A O 1
ATOM 677 N N . ALA A 1 85 ? -12.086 11.586 1.051 1 90.56 85 ALA A N 1
ATOM 678 C CA . ALA A 1 85 ? -11.352 12.844 1.006 1 90.56 85 ALA A CA 1
ATOM 679 C C . ALA A 1 85 ? -11.266 13.477 2.391 1 90.56 85 ALA A C 1
ATOM 681 O O . ALA A 1 85 ? -10.234 14.047 2.76 1 90.56 85 ALA A O 1
ATOM 682 N N . GLY A 1 86 ? -12.367 13.398 3.137 1 93.19 86 GLY A N 1
ATOM 683 C CA . GLY A 1 86 ? -12.375 13.992 4.465 1 93.19 86 GLY A CA 1
ATOM 684 C C . GLY A 1 86 ? -11.336 13.391 5.391 1 93.19 86 GLY A C 1
ATOM 685 O O . GLY A 1 86 ? -10.734 14.102 6.203 1 93.19 86 GLY A O 1
ATOM 686 N N . VAL A 1 87 ? -11.156 12.117 5.262 1 95.25 87 VAL A N 1
ATOM 687 C CA . VAL A 1 87 ? -10.172 11.43 6.098 1 95.25 87 VAL A CA 1
ATOM 688 C C . VAL A 1 87 ? -8.766 11.852 5.691 1 95.25 87 VAL A C 1
ATOM 690 O O . VAL A 1 87 ? -7.883 12 6.543 1 95.25 87 VAL A O 1
ATOM 693 N N . ARG A 1 88 ? -8.484 12.047 4.453 1 93.75 88 ARG A N 1
ATOM 694 C CA . ARG A 1 88 ? -7.191 12.547 3.99 1 93.75 88 ARG A CA 1
ATOM 695 C C . ARG A 1 88 ? -6.898 13.93 4.57 1 93.75 88 ARG A C 1
ATOM 697 O O . ARG A 1 88 ? -5.766 14.211 4.965 1 93.75 88 ARG A O 1
ATOM 704 N N . GLU A 1 89 ? -7.922 14.75 4.57 1 94.25 89 GLU A N 1
ATOM 705 C CA . GLU A 1 89 ? -7.777 16.078 5.176 1 94.25 89 GLU A CA 1
ATOM 706 C C . GLU A 1 89 ? -7.418 15.969 6.652 1 94.25 89 GLU A C 1
ATOM 708 O O . GLU A 1 89 ? -6.598 16.734 7.152 1 94.25 89 GLU A O 1
ATOM 713 N N . ARG A 1 90 ? -8.039 15.055 7.273 1 95.81 90 ARG A N 1
ATOM 714 C CA . ARG A 1 90 ? -7.711 14.828 8.68 1 95.81 90 ARG A CA 1
ATOM 715 C C . ARG A 1 90 ? -6.234 14.477 8.852 1 95.81 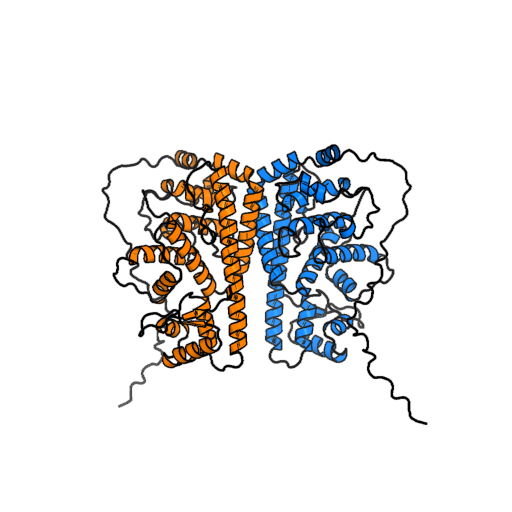90 ARG A C 1
ATOM 717 O O . ARG A 1 90 ? -5.57 14.984 9.75 1 95.81 90 ARG A O 1
ATOM 724 N N . LEU A 1 91 ? -5.758 13.578 8.008 1 96.38 91 LEU A N 1
ATOM 725 C CA . LEU A 1 91 ? -4.355 13.18 8.094 1 96.38 91 LEU A CA 1
ATOM 726 C C . LEU A 1 91 ? -3.438 14.375 7.852 1 96.38 91 LEU A C 1
ATOM 728 O O . LEU A 1 91 ? -2.391 14.492 8.492 1 96.38 91 LEU A O 1
ATOM 732 N N . ALA A 1 92 ? -3.84 15.188 6.914 1 96.31 92 ALA A N 1
ATOM 733 C CA . ALA A 1 92 ? -3.066 16.406 6.656 1 96.31 92 ALA A CA 1
ATOM 734 C C . ALA A 1 92 ? -3.047 17.312 7.883 1 96.31 92 ALA A C 1
ATOM 736 O O . ALA A 1 92 ? -2.023 17.938 8.188 1 96.31 92 ALA A O 1
ATOM 737 N N . VAL A 1 93 ? -4.148 17.406 8.594 1 96.56 93 VAL A N 1
ATOM 738 C CA . VAL A 1 93 ? -4.234 18.203 9.812 1 96.56 93 VAL A CA 1
ATOM 739 C C . VAL A 1 93 ? -3.291 17.625 10.875 1 96.56 93 VAL A C 1
ATOM 741 O O . VAL A 1 93 ? -2.557 18.375 11.523 1 96.56 93 VAL A O 1
ATOM 744 N N . LEU A 1 94 ? -3.281 16.328 10.969 1 97.25 94 LEU A N 1
ATOM 745 C CA . LEU A 1 94 ? -2.402 15.688 11.945 1 97.25 94 LEU A CA 1
ATOM 746 C C . LEU A 1 94 ? -0.938 15.945 11.609 1 97.25 94 LEU A C 1
ATOM 748 O O . LEU A 1 94 ? -0.157 16.328 12.477 1 97.25 94 LEU A O 1
ATOM 752 N N . GLU A 1 95 ? -0.594 15.766 10.375 1 97.88 95 GLU A N 1
ATOM 753 C CA . GLU A 1 95 ? 0.78 16 9.945 1 97.88 95 GLU A CA 1
ATOM 754 C C . GLU A 1 95 ? 1.172 17.469 10.109 1 97.88 95 GLU A C 1
ATOM 756 O O . GLU A 1 95 ? 2.264 17.766 10.602 1 97.88 95 GLU A O 1
ATOM 761 N N . ALA A 1 96 ? 0.284 18.391 9.727 1 97 96 ALA A N 1
ATOM 762 C CA . ALA A 1 96 ? 0.55 19.812 9.844 1 97 96 ALA A CA 1
ATOM 763 C C . ALA A 1 96 ? 0.742 20.219 11.297 1 97 96 ALA A C 1
ATOM 765 O O . ALA A 1 96 ? 1.569 21.094 11.602 1 97 96 ALA A O 1
ATOM 766 N N . SER A 1 97 ? -0.044 19.641 12.148 1 96.69 97 SER A N 1
ATOM 767 C CA . SER A 1 97 ? 0.124 19.906 13.578 1 96.69 97 SER A CA 1
ATOM 768 C C . SER A 1 97 ? 1.524 19.516 14.047 1 96.69 97 SER A C 1
ATOM 770 O O . SER A 1 97 ? 2.197 20.297 14.719 1 96.69 97 SER A O 1
ATOM 772 N N . GLU A 1 98 ? 1.955 18.328 13.656 1 97.44 98 GLU A N 1
ATOM 773 C CA . GLU A 1 98 ? 3.283 17.859 14.055 1 97.44 98 GLU A CA 1
ATOM 774 C C . GLU A 1 98 ? 4.375 18.734 13.438 1 97.44 98 GLU A C 1
ATOM 776 O O . GLU A 1 98 ? 5.383 19.031 14.086 1 97.44 98 GLU A O 1
ATOM 781 N N . LEU A 1 99 ? 4.164 19.141 12.211 1 96.69 99 LEU A N 1
ATOM 782 C CA . LEU A 1 99 ? 5.105 20.062 11.578 1 96.69 99 LEU A CA 1
ATOM 783 C C . LEU A 1 99 ? 5.176 21.375 12.336 1 96.69 99 LEU A C 1
ATOM 785 O O . LEU A 1 99 ? 6.258 21.953 12.492 1 96.69 99 LEU A O 1
ATOM 789 N N . SER A 1 100 ? 4.043 21.875 12.797 1 94.94 100 SER A N 1
ATOM 790 C CA . SER A 1 100 ? 4.012 23.109 13.562 1 94.94 100 SER A CA 1
ATOM 791 C C . SER A 1 100 ? 4.789 22.969 14.867 1 94.94 100 SER A C 1
ATOM 793 O O . SER A 1 100 ? 5.488 23.906 15.273 1 94.94 100 SER A O 1
ATOM 795 N N . TRP A 1 101 ? 4.652 21.797 15.453 1 94 101 TRP A N 1
ATOM 796 C CA . TRP A 1 101 ? 5.406 21.562 16.672 1 94 101 TRP A CA 1
ATOM 797 C C . TRP A 1 101 ? 6.906 21.547 16.406 1 94 101 TRP A C 1
ATOM 799 O O . TRP A 1 101 ? 7.68 22.172 17.125 1 94 101 TRP A O 1
ATOM 809 N N . TRP A 1 102 ? 7.207 20.859 15.414 1 94.5 102 TRP A N 1
ATOM 810 C CA . TRP A 1 102 ? 8.609 20.797 15.008 1 94.5 102 TRP A CA 1
ATOM 811 C C . TRP A 1 102 ? 9.148 22.203 14.727 1 94.5 102 TRP A C 1
ATOM 813 O O . TRP A 1 102 ? 10.281 22.531 15.102 1 94.5 102 TRP A O 1
ATOM 823 N N . ALA A 1 103 ? 8.352 23.031 14.133 1 92.12 103 ALA A N 1
ATOM 824 C CA . ALA A 1 103 ? 8.773 24.375 13.734 1 92.12 103 ALA A CA 1
ATOM 825 C C . ALA A 1 103 ? 8.688 25.344 14.914 1 92.12 103 ALA A C 1
ATOM 827 O O . ALA A 1 103 ? 9.062 26.516 14.797 1 92.12 103 ALA A O 1
ATOM 828 N N . GLY A 1 104 ? 8.07 24.891 16.078 1 91.38 104 GLY A N 1
ATOM 829 C CA . GLY A 1 104 ? 8.039 25.734 17.281 1 91.38 104 GLY A CA 1
ATOM 830 C C . GLY A 1 104 ? 6.699 26.406 17.5 1 91.38 104 GLY A C 1
ATOM 831 O O . GLY A 1 104 ? 6.477 27.031 18.531 1 91.38 104 GLY A O 1
ATOM 832 N N . ASP A 1 105 ? 5.711 26.328 16.578 1 90.69 105 ASP A N 1
ATOM 833 C CA . ASP A 1 105 ? 4.406 26.969 16.688 1 90.69 105 ASP A CA 1
ATOM 834 C C . ASP A 1 105 ? 3.492 26.188 17.641 1 90.69 105 ASP A C 1
ATOM 836 O O . ASP A 1 105 ? 2.619 26.781 18.281 1 90.69 105 ASP A O 1
ATOM 840 N N . ARG A 1 106 ? 3.564 24.906 17.703 1 92.94 106 ARG A N 1
ATOM 841 C CA . ARG A 1 106 ? 2.912 23.984 18.625 1 92.94 106 ARG A CA 1
ATOM 842 C C . ARG A 1 106 ? 1.394 24.094 18.531 1 92.94 106 ARG A C 1
ATOM 844 O O . ARG A 1 106 ? 0.708 24.234 19.547 1 92.94 106 ARG A O 1
ATOM 851 N N . VAL A 1 107 ? 0.907 24.047 17.312 1 93.12 107 VAL A N 1
ATOM 852 C CA . VAL A 1 107 ? -0.532 24.047 17.078 1 93.12 107 VAL A CA 1
ATOM 853 C C . VAL A 1 107 ? -1.063 22.609 17.172 1 93.12 107 VAL A C 1
ATOM 855 O O . VAL A 1 107 ? -0.641 21.734 16.422 1 93.12 107 VAL A O 1
ATOM 858 N N . THR A 1 108 ? -2.012 22.359 18.062 1 94.06 108 THR A N 1
ATOM 859 C CA . THR A 1 108 ? -2.584 21.016 18.234 1 94.06 108 THR A CA 1
ATOM 860 C C . THR A 1 108 ? -3.564 20.719 17.109 1 94.06 108 THR A C 1
ATOM 862 O O . THR A 1 108 ? -4.098 21.625 16.469 1 94.06 108 THR A O 1
ATOM 865 N N . PRO A 1 109 ? -3.803 19.422 16.875 1 93.94 109 PRO A N 1
ATOM 866 C CA . PRO A 1 109 ? -4.77 19.062 15.844 1 93.94 109 PRO A CA 1
ATOM 867 C C . PRO A 1 109 ? -6.164 19.625 16.109 1 93.94 109 PRO A C 1
ATOM 869 O O . PRO A 1 109 ? -6.848 20.062 15.18 1 93.94 109 PRO A O 1
ATOM 872 N N . ASP A 1 110 ? -6.512 19.625 17.297 1 90 110 ASP A N 1
ATOM 873 C CA . ASP A 1 110 ? -7.832 20.109 17.672 1 90 110 ASP A CA 1
ATOM 874 C C . ASP A 1 110 ? -7.973 21.609 17.359 1 90 110 ASP A C 1
ATOM 876 O O . ASP A 1 110 ? -8.953 22.031 16.734 1 90 110 ASP A O 1
ATOM 880 N N . ARG A 1 111 ? -7 22.344 17.75 1 89.5 111 ARG A N 1
ATOM 881 C CA . ARG A 1 111 ? -7.027 23.781 17.516 1 89.5 111 ARG A CA 1
ATOM 882 C C . ARG A 1 111 ? -6.992 24.078 16.016 1 89.5 111 ARG A C 1
ATOM 884 O O . ARG A 1 111 ? -7.723 24.953 15.531 1 89.5 111 ARG A O 1
ATOM 891 N N . LEU A 1 112 ? -6.176 23.375 15.352 1 92.38 112 LEU A N 1
ATOM 892 C CA . LEU A 1 112 ? -6.07 23.562 13.914 1 92.38 112 LEU A CA 1
ATOM 893 C C . LEU A 1 112 ? -7.383 23.219 13.219 1 92.38 112 LEU A C 1
ATOM 895 O O . LEU A 1 112 ? -7.852 23.969 12.359 1 92.38 112 LEU A O 1
ATOM 899 N N . SER A 1 113 ? -7.953 22.141 13.633 1 91.12 113 SER A N 1
ATOM 900 C CA . SER A 1 113 ? -9.203 21.672 13.039 1 91.12 113 SER A CA 1
ATOM 901 C C . SER A 1 113 ? -10.32 22.703 13.242 1 91.12 113 SER A C 1
ATOM 903 O O . SER A 1 113 ? -11.086 22.984 12.32 1 91.12 113 SER A O 1
ATOM 905 N N . LEU A 1 114 ? -10.445 23.172 14.383 1 87.31 114 LEU A N 1
ATOM 906 C CA . LEU A 1 114 ? -11.469 24.156 14.688 1 87.31 114 LEU A CA 1
ATOM 907 C C . LEU A 1 114 ? -11.258 25.422 13.867 1 87.31 114 LEU A C 1
ATOM 909 O O . LEU A 1 114 ? -12.211 25.984 13.32 1 87.31 114 LEU A O 1
ATOM 913 N N . TRP A 1 115 ? -10.031 25.844 13.844 1 88.94 115 TRP A N 1
ATOM 914 C CA . TRP A 1 115 ? -9.703 27.047 13.078 1 88.94 115 TRP A CA 1
ATOM 915 C C . TRP A 1 115 ? -10.047 26.859 11.609 1 88.94 115 TRP A C 1
ATOM 917 O O . TRP A 1 115 ? -10.625 27.75 10.984 1 88.94 115 TRP A O 1
ATOM 927 N N . MET A 1 116 ? -9.719 25.781 11.07 1 89.81 116 MET A N 1
ATOM 928 C CA . MET A 1 116 ? -9.945 25.516 9.656 1 89.81 116 MET A CA 1
ATOM 929 C C . MET A 1 116 ? -11.43 25.359 9.359 1 89.81 116 MET A C 1
ATOM 931 O O . MET A 1 116 ? -11.914 25.797 8.32 1 89.81 116 MET A O 1
ATOM 935 N N . SER A 1 117 ? -12.141 24.719 10.227 1 86.38 117 SER A N 1
ATOM 936 C CA . SER A 1 117 ? -13.539 24.406 9.953 1 86.38 117 SER A CA 1
ATOM 937 C C . SER A 1 117 ? -14.422 25.641 10.164 1 86.38 117 SER A C 1
ATOM 939 O O . SER A 1 117 ? -15.43 25.812 9.469 1 86.38 117 SER A O 1
ATOM 941 N N . LEU A 1 118 ? -14.156 26.391 11.188 1 76.94 118 LEU A N 1
ATOM 942 C CA . LEU A 1 118 ? -14.961 27.562 11.484 1 76.94 118 LEU A CA 1
ATOM 943 C C . LEU A 1 118 ? -14.477 28.766 10.688 1 76.94 118 LEU A C 1
ATOM 945 O O . LEU A 1 118 ? -15.141 29.812 10.656 1 76.94 118 LEU A O 1
ATOM 949 N N . ARG A 1 119 ? -13.641 28.594 9.617 1 63.94 119 ARG A N 1
ATOM 950 C CA . ARG A 1 119 ? -13.031 29.688 8.867 1 63.94 119 ARG A CA 1
ATOM 951 C C . ARG A 1 119 ? -12.734 30.875 9.781 1 63.94 119 ARG A C 1
ATOM 953 O O . ARG A 1 119 ? -13.102 32 9.469 1 63.94 119 ARG A O 1
ATOM 960 N N . LEU A 1 120 ? -12.484 30.656 11.016 1 52.56 120 LEU A N 1
ATOM 961 C CA . LEU A 1 120 ? -12.359 31.719 12.008 1 52.56 120 LEU A CA 1
ATOM 962 C C . LEU A 1 120 ? -11.266 32.719 11.609 1 52.56 120 LEU A C 1
ATOM 964 O O . LEU A 1 120 ? -10.094 32.344 11.508 1 52.56 120 LEU A O 1
ATOM 968 N N . SER A 1 121 ? -11.422 33.406 10.414 1 44.41 121 SER A N 1
ATOM 969 C CA . SER A 1 121 ? -10.492 34.438 9.984 1 44.41 121 SER A CA 1
ATOM 970 C C . SER A 1 121 ? -10.141 35.375 11.133 1 44.41 121 SER A C 1
ATOM 972 O O . SER A 1 121 ? -9.477 36.406 10.93 1 44.41 121 SER A O 1
ATOM 974 N N . GLY A 1 122 ? -10.68 35.438 12.273 1 41.66 122 GLY A N 1
ATOM 975 C CA . GLY A 1 122 ? -10.508 36.656 13.047 1 41.66 122 GLY A CA 1
ATOM 976 C C . GLY A 1 122 ? -9.086 36.875 13.516 1 41.66 122 GLY A C 1
ATOM 977 O O . GLY A 1 122 ? -8.266 35.938 13.477 1 41.66 122 GLY A O 1
ATOM 978 N N . ALA A 1 123 ? -8.523 38.219 13.914 1 42.22 123 ALA A N 1
ATOM 979 C CA . ALA A 1 123 ? -7.398 39.094 14.18 1 42.22 123 ALA A CA 1
ATOM 980 C C . ALA A 1 123 ? -6.438 38.5 15.203 1 42.22 123 ALA A C 1
ATOM 982 O O . ALA A 1 123 ? -5.512 39.156 15.664 1 42.22 123 ALA A O 1
ATOM 983 N N . GLN A 1 124 ? -6.668 37.562 16.094 1 45.75 124 GLN A N 1
ATOM 984 C CA . GLN A 1 124 ? -5.738 37.531 17.219 1 45.75 124 GLN A CA 1
ATOM 985 C C . GLN A 1 124 ? -4.43 36.844 16.828 1 45.75 124 GLN A C 1
ATOM 987 O O . GLN A 1 124 ? -4.387 36.094 15.875 1 45.75 124 GLN A O 1
ATOM 992 N N . GLU A 1 125 ? -3.191 37.125 17.469 1 48.31 125 GLU A N 1
ATOM 993 C CA . GLU A 1 125 ? -1.799 36.688 17.406 1 48.31 125 GLU A CA 1
ATOM 994 C C . GLU A 1 125 ? -1.692 35.25 16.969 1 48.31 125 GLU A C 1
ATOM 996 O O . GLU A 1 125 ? -0.811 34.875 16.188 1 48.31 125 GLU A O 1
ATOM 1001 N N . ASP A 1 126 ? -2.43 34.25 17.625 1 56.28 126 ASP A N 1
ATOM 1002 C CA . ASP A 1 126 ? -2.562 32.812 17.438 1 56.28 126 ASP A CA 1
ATOM 1003 C C . ASP A 1 126 ? -2.998 32.5 16 1 56.28 126 ASP A C 1
ATOM 1005 O O . ASP A 1 126 ? -2.957 31.328 15.586 1 56.28 126 ASP A O 1
ATOM 1009 N N . SER A 1 127 ? -2.83 33.625 15.219 1 76.5 127 SER A N 1
ATOM 1010 C CA . SER A 1 127 ? -3.449 33.594 13.898 1 76.5 127 SER A CA 1
ATOM 1011 C C . SER A 1 127 ? -2.441 33.188 12.828 1 76.5 127 SER A C 1
ATOM 1013 O O . SER A 1 127 ? -2.758 32.406 11.938 1 76.5 127 SER A O 1
ATOM 1015 N N . LEU A 1 128 ? -1.031 33.625 13.352 1 83.75 128 LEU A N 1
ATOM 1016 C CA . LEU A 1 128 ? -0.079 33.344 12.281 1 83.75 128 LEU A CA 1
ATOM 1017 C C . LEU A 1 128 ? 0.269 31.844 12.273 1 83.75 128 LEU A C 1
ATOM 1019 O O . LEU A 1 128 ? 0.386 31.234 11.203 1 83.75 128 LEU A O 1
ATOM 1023 N N . ALA A 1 129 ? 0.546 31.359 13.602 1 89.88 129 ALA A N 1
ATOM 1024 C CA . ALA A 1 129 ? 0.833 29.938 13.734 1 89.88 129 ALA A CA 1
ATOM 1025 C C . ALA A 1 129 ? -0.277 29.094 13.109 1 89.88 129 ALA A C 1
ATOM 1027 O O . ALA A 1 129 ? -0.004 28.141 12.383 1 89.88 129 ALA A O 1
ATOM 1028 N N . LEU A 1 130 ? -1.464 29.484 13.352 1 91.5 130 LEU A N 1
ATOM 1029 C CA . LEU A 1 130 ? -2.615 28.766 12.82 1 91.5 130 LEU A CA 1
ATOM 1030 C C . LEU A 1 130 ? -2.699 28.922 11.305 1 91.5 130 LEU A C 1
ATOM 1032 O O . LEU A 1 130 ? -3.039 27.984 10.586 1 91.5 130 LEU A O 1
ATOM 1036 N N . THR A 1 131 ? -2.375 30.109 10.883 1 89.94 131 THR A N 1
ATOM 1037 C CA . THR A 1 131 ? -2.379 30.359 9.445 1 89.94 131 THR A CA 1
ATOM 1038 C C . THR A 1 131 ? -1.347 29.5 8.742 1 89.94 131 THR A C 1
ATOM 1040 O O . THR A 1 131 ? -1.64 28.891 7.703 1 89.94 131 THR A O 1
ATOM 1043 N N . ARG A 1 132 ? -0.163 29.359 9.328 1 91.5 132 ARG A N 1
ATOM 1044 C CA . ARG A 1 132 ? 0.903 28.562 8.742 1 91.5 132 ARG A CA 1
ATOM 1045 C C . ARG A 1 132 ? 0.54 27.078 8.766 1 91.5 132 ARG A C 1
ATOM 1047 O O . ARG A 1 132 ? 0.699 26.375 7.758 1 91.5 132 ARG A O 1
ATOM 1054 N N . ALA A 1 133 ? 0.082 26.656 9.875 1 94.25 133 ALA A N 1
ATOM 1055 C CA . ALA A 1 133 ? -0.32 25.25 9.992 1 94.25 133 ALA A CA 1
ATOM 1056 C C . ALA A 1 133 ? -1.477 24.922 9.047 1 94.25 133 ALA A C 1
ATOM 1058 O O . ALA A 1 133 ? -1.516 23.859 8.453 1 94.25 133 ALA A O 1
ATOM 1059 N N . GLY A 1 134 ? -2.447 25.875 8.992 1 93.31 134 GLY A N 1
ATOM 1060 C CA . GLY A 1 134 ? -3.553 25.688 8.062 1 93.31 134 GLY A CA 1
ATOM 1061 C C . GLY A 1 134 ? -3.105 25.609 6.613 1 93.31 134 GLY A C 1
ATOM 1062 O O . GLY A 1 134 ? -3.615 24.781 5.848 1 93.31 134 GLY A O 1
ATOM 1063 N N . TRP A 1 135 ? -2.178 26.484 6.266 1 92.81 135 TRP A N 1
ATOM 1064 C CA . TRP A 1 135 ? -1.595 26.422 4.93 1 92.81 135 TRP A CA 1
ATOM 1065 C C . TRP A 1 135 ? -0.98 25.047 4.668 1 92.81 135 TRP A C 1
ATOM 1067 O O . TRP A 1 135 ? -1.214 24.438 3.619 1 92.81 135 TRP A O 1
ATOM 1077 N N . ALA A 1 136 ? -0.185 24.547 5.637 1 95.31 136 ALA A N 1
ATOM 1078 C CA . ALA A 1 136 ? 0.466 23.234 5.5 1 95.31 136 ALA A CA 1
ATOM 1079 C C . ALA A 1 136 ? -0.562 22.125 5.293 1 95.31 136 ALA A C 1
ATOM 1081 O O . ALA A 1 136 ? -0.421 21.312 4.387 1 95.31 136 ALA A O 1
ATOM 1082 N N . ALA A 1 137 ? -1.581 22.141 6.078 1 95.81 137 ALA A N 1
ATOM 1083 C CA . ALA A 1 137 ? -2.613 21.109 5.984 1 95.81 137 ALA A CA 1
ATOM 1084 C C . ALA A 1 137 ? -3.268 21.109 4.605 1 95.81 137 ALA A C 1
ATOM 1086 O O . ALA A 1 137 ? -3.453 20.062 4 1 95.81 137 ALA A O 1
ATOM 1087 N N . ARG A 1 138 ? -3.541 22.281 4.086 1 93 138 ARG A N 1
ATOM 1088 C CA . ARG A 1 138 ? -4.195 22.375 2.783 1 93 138 ARG A CA 1
ATOM 1089 C C . ARG A 1 138 ? -3.254 21.953 1.663 1 93 138 ARG A C 1
ATOM 1091 O O . ARG A 1 138 ? -3.65 21.203 0.768 1 93 138 ARG A O 1
ATOM 1098 N N . ARG A 1 139 ? -2.043 22.312 1.708 1 93.38 139 ARG A N 1
ATOM 1099 C CA . ARG A 1 139 ? -1.102 22.078 0.619 1 93.38 139 ARG A CA 1
ATOM 1100 C C . ARG A 1 139 ? -0.675 20.609 0.575 1 93.38 139 ARG A C 1
ATOM 1102 O O . ARG A 1 139 ? -0.25 20.109 -0.47 1 93.38 139 ARG A O 1
ATOM 1109 N N . LEU A 1 140 ? -0.745 19.969 1.675 1 94.62 140 LEU A N 1
ATOM 1110 C CA . LEU A 1 140 ? -0.354 18.562 1.714 1 94.62 140 LEU A CA 1
ATOM 1111 C C . LEU A 1 140 ? -1.298 17.703 0.87 1 94.62 140 LEU A C 1
ATOM 1113 O O . LEU A 1 140 ? -0.904 16.656 0.358 1 94.62 140 LEU A O 1
ATOM 1117 N N . VAL A 1 141 ? -2.561 18.156 0.672 1 89.81 141 VAL A N 1
ATOM 1118 C CA . VAL A 1 141 ? -3.494 17.219 0.055 1 89.81 141 VAL A CA 1
ATOM 1119 C C . VAL A 1 141 ? -4.219 17.891 -1.103 1 89.81 141 VAL A C 1
ATOM 1121 O O . VAL A 1 141 ? -5.035 17.266 -1.787 1 89.81 141 VAL A O 1
ATOM 1124 N N . SER A 1 142 ? -3.961 19.141 -1.287 1 84.31 142 SER A N 1
ATOM 1125 C CA . SER A 1 142 ? -4.746 19.812 -2.32 1 84.31 142 SER A CA 1
ATOM 1126 C C . SER A 1 142 ? -3.846 20.438 -3.379 1 84.31 142 SER A C 1
ATOM 1128 O O . SER A 1 142 ? -2.709 20.828 -3.09 1 84.31 142 SER A O 1
ATOM 1130 N N . GLY A 1 143 ? -4.422 20.438 -4.582 1 83.62 143 GLY A N 1
ATOM 1131 C CA . GLY A 1 143 ? -3.795 21.172 -5.664 1 83.62 143 GLY A CA 1
ATOM 1132 C C . GLY A 1 143 ? -2.615 20.453 -6.277 1 83.62 143 GLY A C 1
ATOM 1133 O O . GLY A 1 143 ? -2.254 19.359 -5.832 1 83.62 143 GLY A O 1
ATOM 1134 N N . PRO A 1 144 ? -2.049 21.125 -7.289 1 86.88 144 PRO A N 1
ATOM 1135 C CA . PRO A 1 144 ? -0.854 20.562 -7.922 1 86.88 144 PRO A CA 1
ATOM 1136 C C . 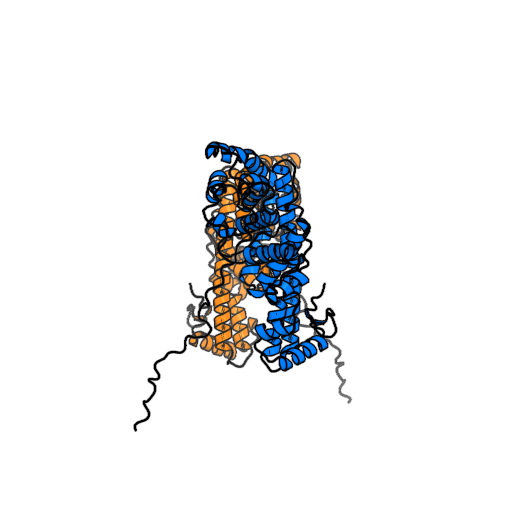PRO A 1 144 ? 0.367 20.594 -7.008 1 86.88 144 PRO A C 1
ATOM 1138 O O . PRO A 1 144 ? 0.464 21.453 -6.129 1 86.88 144 PRO A O 1
ATOM 1141 N N . GLY A 1 145 ? 1.212 19.688 -7.207 1 88.12 145 GLY A N 1
ATOM 1142 C CA . GLY A 1 145 ? 2.432 19.609 -6.418 1 88.12 145 GLY A CA 1
ATOM 1143 C C . GLY A 1 145 ? 3.473 20.641 -6.844 1 88.12 145 GLY A C 1
ATOM 1144 O O . GLY A 1 145 ? 3.242 21.422 -7.766 1 88.12 145 GLY A O 1
ATOM 1145 N N . PRO A 1 146 ? 4.547 20.688 -6.121 1 88.69 146 PRO A N 1
ATOM 1146 C CA . PRO A 1 146 ? 5.586 21.672 -6.426 1 88.69 146 PRO A CA 1
ATOM 1147 C C . PRO A 1 146 ? 6.219 21.453 -7.801 1 88.69 146 PRO A C 1
ATOM 1149 O O . PRO A 1 146 ? 6.84 22.359 -8.352 1 88.69 146 PRO A O 1
ATOM 1152 N N . GLU A 1 147 ? 6.121 20.25 -8.352 1 82.88 147 GLU A N 1
ATOM 1153 C CA . GLU A 1 147 ? 6.684 19.969 -9.664 1 82.88 147 GLU A CA 1
ATOM 1154 C C . GLU A 1 147 ? 6.012 20.797 -10.75 1 82.88 147 GLU A C 1
ATOM 1156 O O . GLU A 1 147 ? 6.594 21.031 -11.812 1 82.88 147 GLU A O 1
ATOM 1161 N N . ALA A 1 148 ? 4.848 21.219 -10.523 1 84.5 148 ALA A N 1
ATOM 1162 C CA . ALA A 1 148 ? 4.125 22.047 -11.477 1 84.5 148 ALA A CA 1
ATOM 1163 C C . ALA A 1 148 ? 4.586 23.5 -11.391 1 84.5 148 ALA A C 1
ATOM 1165 O O . ALA A 1 148 ? 4.277 24.312 -12.266 1 84.5 148 ALA A O 1
ATOM 1166 N N . GLY A 1 149 ? 5.289 23.859 -10.438 1 84.06 149 GLY A N 1
ATOM 1167 C CA . GLY A 1 149 ? 5.809 25.188 -10.18 1 84.06 149 GLY A CA 1
ATOM 1168 C C . GLY A 1 149 ? 5.91 25.516 -8.703 1 84.06 149 GLY A C 1
ATOM 1169 O O . GLY A 1 149 ? 4.895 25.594 -8.008 1 84.06 149 GLY A O 1
ATOM 1170 N N . LEU A 1 150 ? 7.082 25.781 -8.258 1 86.56 150 LEU A N 1
ATOM 1171 C CA . LEU A 1 150 ? 7.309 26.016 -6.836 1 86.56 150 LEU A CA 1
ATOM 1172 C C . LEU A 1 150 ? 6.621 27.297 -6.375 1 86.56 150 LEU A C 1
ATOM 1174 O O . LEU A 1 150 ? 5.996 27.328 -5.316 1 86.56 150 LEU A O 1
ATOM 1178 N N . ALA A 1 151 ? 6.762 28.344 -7.137 1 85.19 151 ALA A N 1
ATOM 1179 C CA . ALA A 1 151 ? 6.168 29.641 -6.773 1 85.19 151 ALA A CA 1
ATOM 1180 C C . ALA A 1 151 ? 4.656 29.516 -6.617 1 85.19 151 ALA A C 1
ATOM 1182 O O . ALA A 1 151 ? 4.086 29.984 -5.637 1 85.19 151 ALA A O 1
ATOM 1183 N N . SER A 1 152 ? 4.047 28.859 -7.605 1 85.12 152 SER A N 1
ATOM 1184 C CA . SER A 1 152 ? 2.604 28.656 -7.555 1 85.12 152 SER A CA 1
ATOM 1185 C C . SER A 1 152 ? 2.209 27.781 -6.375 1 85.12 152 SER A C 1
ATOM 1187 O O . SER A 1 152 ? 1.179 28.016 -5.738 1 85.12 152 SER A O 1
ATOM 1189 N N . PHE A 1 153 ? 3.039 26.828 -6.145 1 89.88 153 PHE A N 1
ATOM 1190 C CA . PHE A 1 153 ? 2.764 25.938 -5.02 1 89.88 153 PHE A CA 1
ATOM 1191 C C . PHE A 1 153 ? 2.777 26.703 -3.707 1 89.88 153 PHE A C 1
ATOM 1193 O O . PHE A 1 153 ? 1.938 26.469 -2.834 1 89.88 153 PHE A O 1
ATOM 1200 N N . LEU A 1 154 ? 3.697 27.594 -3.588 1 89.06 154 LEU A N 1
ATOM 1201 C CA . LEU A 1 154 ? 3.861 28.359 -2.361 1 89.06 154 LEU A CA 1
ATOM 1202 C C . LEU A 1 154 ? 2.875 29.516 -2.312 1 89.06 154 LEU A C 1
ATOM 1204 O O . LEU A 1 154 ? 2.783 30.219 -1.302 1 89.06 154 LEU A O 1
ATOM 1208 N N . GLY A 1 155 ? 2.135 29.719 -3.416 1 83.62 155 GLY A N 1
ATOM 1209 C CA . GLY A 1 155 ? 1.188 30.812 -3.484 1 83.62 155 GLY A CA 1
ATOM 1210 C C . GLY A 1 155 ? 1.853 32.156 -3.719 1 83.62 155 GLY A C 1
ATOM 1211 O O . GLY A 1 155 ? 1.379 33.188 -3.227 1 83.62 155 GLY A O 1
ATOM 1212 N N . ARG A 1 156 ? 3.002 32 -4.324 1 79.75 156 ARG A N 1
ATOM 1213 C CA . ARG A 1 156 ? 3.742 33.219 -4.586 1 79.75 156 ARG A CA 1
ATOM 1214 C C . ARG A 1 156 ? 3.676 33.594 -6.062 1 79.75 156 ARG A C 1
ATOM 1216 O O . ARG A 1 156 ? 3.447 32.75 -6.918 1 79.75 156 ARG A O 1
ATOM 1223 N N . GLY A 1 157 ? 3.537 34.875 -6.363 1 66.75 157 GLY A N 1
ATOM 1224 C CA . GLY A 1 157 ? 3.602 35.312 -7.742 1 66.75 157 GLY A CA 1
ATOM 1225 C C . GLY A 1 157 ? 4.973 35.156 -8.367 1 66.75 157 GLY A C 1
ATOM 1226 O O . GLY A 1 157 ? 5.945 34.844 -7.668 1 66.75 157 GLY A O 1
ATOM 1227 N N . GLU A 1 158 ? 5.086 34.781 -9.703 1 58.78 158 GLU A N 1
ATOM 1228 C CA . GLU A 1 158 ? 6.281 34.594 -10.516 1 58.78 158 GLU A CA 1
ATOM 1229 C C . GLU A 1 158 ? 7.359 35.625 -10.164 1 58.78 158 GLU A C 1
ATOM 1231 O O . GLU A 1 158 ? 8.555 35.344 -10.289 1 58.78 158 GLU A O 1
ATOM 1236 N N . THR A 1 159 ? 6.98 36.656 -9.578 1 53.56 159 THR A N 1
ATOM 1237 C CA . THR A 1 159 ? 7.891 37.781 -9.469 1 53.56 159 THR A CA 1
ATOM 1238 C C . THR A 1 159 ? 9 37.469 -8.469 1 53.56 159 THR A C 1
ATOM 1240 O O . THR A 1 159 ? 10.008 38.188 -8.422 1 53.56 159 THR A O 1
ATOM 1243 N N . THR A 1 160 ? 8.82 36.438 -7.664 1 54.25 160 THR A N 1
ATOM 1244 C CA . THR A 1 160 ? 9.969 36.344 -6.777 1 54.25 160 THR A CA 1
ATOM 1245 C C . THR A 1 160 ? 11.133 35.625 -7.457 1 54.25 160 THR A C 1
ATOM 1247 O O . THR A 1 160 ? 11.023 34.469 -7.816 1 54.25 160 THR A O 1
ATOM 1250 N N . GLU A 1 161 ? 11.953 36.25 -8.242 1 52.94 161 GLU A N 1
ATOM 1251 C CA . GLU A 1 161 ? 13.086 35.875 -9.07 1 52.94 161 GLU A CA 1
ATOM 1252 C C . GLU A 1 161 ? 13.883 34.75 -8.445 1 52.94 161 GLU A C 1
ATOM 1254 O O . GLU A 1 161 ? 14.438 33.906 -9.148 1 52.94 161 GLU A O 1
ATOM 1259 N N . ARG A 1 162 ? 14.047 34.688 -7.035 1 60.78 162 ARG A N 1
ATOM 1260 C CA . ARG A 1 162 ? 15.195 33.938 -6.531 1 60.78 162 ARG A CA 1
ATOM 1261 C C . ARG A 1 162 ? 14.82 32.5 -6.238 1 60.78 162 ARG A C 1
ATOM 1263 O O . ARG A 1 162 ? 15.625 31.734 -5.711 1 60.78 162 ARG A O 1
ATOM 1270 N N . MET A 1 163 ? 13.688 32 -6.773 1 72.94 163 MET A N 1
ATOM 1271 C CA . MET A 1 163 ? 13.414 30.609 -6.445 1 72.94 163 MET A CA 1
ATOM 1272 C C . MET A 1 163 ? 13.828 29.688 -7.59 1 72.94 163 MET A C 1
ATOM 1274 O O . MET A 1 163 ? 13.617 30.016 -8.758 1 72.94 163 MET A O 1
ATOM 1278 N N . MET A 1 164 ? 14.828 28.828 -7.148 1 73.12 164 MET A N 1
ATOM 1279 C CA . MET A 1 164 ? 15.117 27.797 -8.141 1 73.12 164 MET A CA 1
ATOM 1280 C C . MET A 1 164 ? 13.875 26.969 -8.461 1 73.12 164 MET A C 1
ATOM 1282 O O . MET A 1 164 ? 13.102 26.625 -7.562 1 73.12 164 MET A O 1
ATOM 1286 N N . ASP A 1 165 ? 13.719 26.844 -9.781 1 72.94 165 ASP A N 1
ATOM 1287 C CA . ASP A 1 165 ? 12.586 26.016 -10.18 1 72.94 165 ASP A CA 1
ATOM 1288 C C . ASP A 1 165 ? 12.82 24.547 -9.789 1 72.94 165 ASP A C 1
ATOM 1290 O O . ASP A 1 165 ? 13.945 24.062 -9.867 1 72.94 165 ASP A O 1
ATOM 1294 N N . TRP A 1 166 ? 11.867 23.953 -9.188 1 77.62 166 TRP A N 1
ATOM 1295 C CA . TRP A 1 166 ? 11.93 22.547 -8.797 1 77.62 166 TRP A CA 1
ATOM 1296 C C . TRP A 1 166 ? 12.305 21.672 -9.992 1 77.62 166 TRP A C 1
ATOM 1298 O O . TRP A 1 166 ? 12.953 20.625 -9.836 1 77.62 166 TRP A O 1
ATOM 1308 N N . ALA A 1 167 ? 11.953 22.141 -11.172 1 75.94 167 ALA A N 1
ATOM 1309 C CA . ALA A 1 167 ? 12.32 21.406 -12.383 1 75.94 167 ALA A CA 1
ATOM 1310 C C . ALA A 1 167 ? 13.836 21.312 -12.523 1 75.94 167 ALA A C 1
ATOM 1312 O O . ALA A 1 167 ? 14.352 20.281 -12.992 1 75.94 167 ALA A O 1
ATOM 1313 N N . GLU A 1 168 ? 14.562 22.328 -12.125 1 77.19 168 GLU A N 1
ATOM 1314 C CA . GLU A 1 168 ? 16.016 22.312 -12.172 1 77.19 168 GLU A CA 1
ATOM 1315 C C . GLU A 1 168 ? 16.594 21.328 -11.164 1 77.19 168 GLU A C 1
ATOM 1317 O O . GLU A 1 168 ? 17.562 20.625 -11.453 1 77.19 168 GLU A O 1
ATOM 1322 N N . ILE A 1 169 ? 15.93 21.25 -10.047 1 77.25 169 ILE A N 1
ATOM 1323 C CA . ILE A 1 169 ? 16.344 20.297 -9.031 1 77.25 169 ILE A CA 1
ATOM 1324 C C . ILE A 1 169 ? 16.109 18.875 -9.531 1 77.25 169 ILE A C 1
ATOM 1326 O O . ILE A 1 169 ? 16.953 18 -9.336 1 77.25 169 ILE A O 1
ATOM 1330 N N . GLU A 1 170 ? 15.031 18.688 -10.172 1 79.12 170 GLU A N 1
ATOM 1331 C CA . GLU A 1 170 ? 14.703 17.391 -10.727 1 79.12 170 GLU A CA 1
ATOM 1332 C C . GLU A 1 170 ? 15.719 16.953 -11.781 1 79.12 170 GLU A C 1
ATOM 1334 O O . GLU A 1 170 ? 16.141 15.805 -11.805 1 79.12 170 GLU A O 1
ATOM 1339 N N . GLU A 1 171 ? 16.094 17.922 -12.562 1 83 171 GLU A N 1
ATOM 1340 C CA . GLU A 1 171 ? 17.062 17.609 -13.602 1 83 171 GLU A CA 1
ATOM 1341 C C . GLU A 1 171 ? 18.422 17.266 -12.992 1 83 171 GLU A C 1
ATOM 1343 O O . GLU A 1 171 ? 19.078 16.312 -13.406 1 83 171 GLU A O 1
ATOM 1348 N N . ALA A 1 172 ? 18.828 18.078 -11.977 1 82.88 172 ALA A N 1
ATOM 1349 C CA . ALA A 1 172 ? 20.125 17.875 -11.336 1 82.88 172 ALA A CA 1
ATOM 1350 C C . ALA A 1 172 ? 20.156 16.547 -10.57 1 82.88 172 ALA A C 1
ATOM 1352 O O . ALA A 1 172 ? 21.203 15.922 -10.453 1 82.88 172 ALA A O 1
ATOM 1353 N N . SER A 1 173 ? 19.016 16.172 -10.117 1 89.31 173 SER A N 1
ATOM 1354 C CA . SER A 1 173 ? 18.938 14.977 -9.289 1 89.31 173 SER A CA 1
ATOM 1355 C C . SER A 1 173 ? 18.344 13.805 -10.078 1 89.31 173 SER A C 1
ATOM 1357 O O . SER A 1 173 ? 17.828 12.852 -9.484 1 89.31 173 SER A O 1
ATOM 1359 N N . ALA A 1 174 ? 18.469 13.906 -11.359 1 87.94 174 ALA A N 1
ATOM 1360 C CA . ALA A 1 174 ? 17.922 12.852 -12.211 1 87.94 174 ALA A CA 1
ATOM 1361 C C . ALA A 1 174 ? 18.484 11.484 -11.828 1 87.94 174 ALA A C 1
ATOM 1363 O O . ALA A 1 174 ? 19.672 11.359 -11.547 1 87.94 174 ALA A O 1
ATOM 1364 N N . GLY A 1 175 ? 17.609 10.492 -11.781 1 91.19 175 GLY A N 1
ATOM 1365 C CA . GLY A 1 175 ? 18.031 9.133 -11.453 1 91.19 175 GLY A CA 1
ATOM 1366 C C . GLY A 1 175 ? 17.828 8.789 -9.992 1 91.19 175 GLY A C 1
ATOM 1367 O O . GLY A 1 175 ? 17.719 7.609 -9.633 1 91.19 175 GLY A O 1
ATOM 1368 N N . MET A 1 176 ? 17.922 9.844 -9.102 1 95.06 176 MET A N 1
ATOM 1369 C CA . MET A 1 176 ? 17.656 9.594 -7.684 1 95.06 176 MET A CA 1
ATOM 1370 C C . MET A 1 176 ? 16.172 9.344 -7.445 1 95.06 176 MET A C 1
ATOM 1372 O O . MET A 1 176 ? 15.328 9.789 -8.219 1 95.06 176 MET A O 1
ATOM 1376 N N . HIS A 1 177 ? 15.898 8.586 -6.449 1 96.38 177 HIS A N 1
ATOM 1377 C CA . HIS A 1 177 ? 14.508 8.344 -6.082 1 96.38 177 HIS A CA 1
ATOM 1378 C C . HIS A 1 177 ? 13.859 9.609 -5.527 1 96.38 177 HIS A C 1
ATOM 1380 O O . HIS A 1 177 ? 14.508 10.383 -4.816 1 96.38 177 HIS A O 1
ATOM 1386 N N . PRO A 1 178 ? 12.625 9.852 -5.715 1 94.44 178 PRO A N 1
ATOM 1387 C CA . PRO A 1 178 ? 11.945 11.07 -5.262 1 94.44 178 PRO A CA 1
ATOM 1388 C C . PRO A 1 178 ? 12.078 11.289 -3.756 1 94.44 178 PRO A C 1
ATOM 1390 O O . PRO A 1 178 ? 12.203 12.43 -3.307 1 94.44 178 PRO A O 1
ATOM 1393 N N . ILE A 1 179 ? 12.086 10.258 -2.973 1 97 179 ILE A N 1
ATOM 1394 C CA . ILE A 1 179 ? 12.234 10.398 -1.527 1 97 179 ILE A CA 1
ATOM 1395 C C . ILE A 1 179 ? 13.578 11.039 -1.209 1 97 179 ILE A C 1
ATOM 1397 O O . ILE A 1 179 ? 13.664 11.93 -0.356 1 97 179 ILE A O 1
ATOM 1401 N N . SER A 1 180 ? 14.625 10.609 -1.897 1 97.06 180 SER A N 1
ATOM 1402 C CA . SER A 1 180 ? 15.961 11.148 -1.691 1 97.06 180 SER A CA 1
ATOM 1403 C C . SER A 1 180 ? 16.062 12.586 -2.203 1 97.06 180 SER A C 1
ATOM 1405 O O . SER A 1 180 ? 16.641 13.445 -1.544 1 97.06 180 SER A O 1
ATOM 1407 N N . ARG A 1 181 ? 15.469 12.805 -3.334 1 94.31 181 ARG A N 1
ATOM 1408 C CA . ARG A 1 181 ? 15.492 14.148 -3.908 1 94.31 181 ARG A CA 1
ATOM 1409 C C . ARG A 1 181 ? 14.789 15.148 -2.992 1 94.31 181 ARG A C 1
ATOM 1411 O O . ARG A 1 181 ? 15.25 16.281 -2.84 1 94.31 181 ARG A O 1
ATOM 1418 N N . ALA A 1 182 ? 13.719 14.711 -2.455 1 94.06 182 ALA A N 1
ATOM 1419 C CA . ALA A 1 182 ? 12.977 15.562 -1.53 1 94.06 182 ALA A CA 1
ATOM 1420 C C . ALA A 1 182 ? 13.836 15.93 -0.321 1 94.06 182 ALA A C 1
ATOM 1422 O O . ALA A 1 182 ? 13.797 17.078 0.147 1 94.06 182 ALA A O 1
ATOM 1423 N N . ALA A 1 183 ? 14.555 14.961 0.177 1 95.62 183 ALA A N 1
ATOM 1424 C CA . ALA A 1 183 ? 15.453 15.219 1.301 1 95.62 183 ALA A CA 1
ATOM 1425 C C . ALA A 1 183 ? 16.516 16.25 0.928 1 95.62 183 ALA A C 1
ATOM 1427 O O . ALA A 1 183 ? 16.781 17.188 1.692 1 95.62 183 ALA A O 1
ATOM 1428 N N . MET A 1 184 ? 17.109 16.062 -0.204 1 93.69 184 MET A N 1
ATOM 1429 C CA . MET A 1 184 ? 18.109 17 -0.694 1 93.69 184 MET A CA 1
ATOM 1430 C C . MET A 1 184 ? 17.547 18.406 -0.794 1 93.69 184 MET A C 1
ATOM 1432 O O . MET A 1 184 ? 18.188 19.375 -0.367 1 93.69 184 MET A O 1
ATOM 1436 N N . GLY A 1 185 ? 16.328 18.484 -1.357 1 89.81 185 GLY A N 1
ATOM 1437 C CA . GLY A 1 185 ? 15.672 19.781 -1.468 1 89.81 185 GLY A CA 1
ATOM 1438 C C . GLY A 1 185 ? 15.359 20.406 -0.122 1 89.81 185 GLY A C 1
ATOM 1439 O O . GLY A 1 185 ? 15.555 21.609 0.069 1 89.81 185 GLY A O 1
ATOM 1440 N N . PHE A 1 186 ? 14.922 19.641 0.77 1 92.81 186 PHE A N 1
ATOM 1441 C CA . PHE A 1 186 ? 14.602 20.141 2.102 1 92.81 186 PHE A CA 1
ATOM 1442 C C . PHE A 1 186 ? 15.836 20.734 2.77 1 92.81 186 PHE A C 1
ATOM 1444 O O . PHE A 1 186 ? 15.797 21.859 3.266 1 92.81 186 PHE A O 1
ATOM 1451 N N . HIS A 1 187 ? 16.938 19.953 2.773 1 91.31 187 HIS A N 1
ATOM 1452 C CA . HIS A 1 187 ? 18.156 20.391 3.451 1 91.31 187 HIS A CA 1
ATOM 1453 C C . HIS A 1 187 ? 18.844 21.516 2.678 1 91.31 187 HIS A C 1
ATOM 1455 O O . HIS A 1 187 ? 19.656 22.25 3.242 1 91.31 187 HIS A O 1
ATOM 1461 N N . GLY A 1 188 ? 18.516 21.641 1.391 1 87.38 188 GLY A N 1
ATOM 1462 C CA . GLY A 1 188 ? 19.078 22.719 0.574 1 87.38 188 GLY A CA 1
ATOM 1463 C C . GLY A 1 188 ? 18.125 23.891 0.39 1 87.38 188 GLY A C 1
ATOM 1464 O O . GLY A 1 188 ? 18.344 24.75 -0.463 1 87.38 188 GLY A O 1
ATOM 1465 N N . TRP A 1 189 ? 17.078 23.969 1.142 1 87.44 189 TRP A N 1
ATOM 1466 C CA . TRP A 1 189 ? 15.945 24.875 0.925 1 87.44 189 TRP A CA 1
ATOM 1467 C C . TRP A 1 189 ? 16.422 26.312 0.86 1 87.44 189 TRP A C 1
ATOM 1469 O O . TRP A 1 189 ? 15.93 27.094 0.042 1 87.44 189 TRP A O 1
ATOM 1479 N N . SER A 1 190 ? 17.312 26.75 1.774 1 79.81 190 SER A N 1
ATOM 1480 C CA . SER A 1 190 ? 17.797 28.125 1.793 1 79.81 190 SER A CA 1
ATOM 1481 C C . SER A 1 190 ? 18.391 28.516 0.442 1 79.81 190 SER A C 1
ATOM 1483 O O . SER A 1 190 ? 18.25 29.672 0.015 1 79.81 190 SER A O 1
ATOM 1485 N N . GLN A 1 191 ? 18.938 27.531 -0.189 1 77.44 191 GLN A N 1
ATOM 1486 C CA . GLN A 1 191 ? 19.531 27.781 -1.499 1 77.44 191 GLN A CA 1
ATOM 1487 C C . GLN A 1 191 ? 18.469 27.781 -2.594 1 77.44 191 GLN A C 1
ATOM 1489 O O . GLN A 1 191 ? 18.609 28.453 -3.609 1 77.44 191 GLN A O 1
ATOM 1494 N N . ILE A 1 192 ? 17.484 27.109 -2.373 1 76 192 ILE A N 1
ATOM 1495 C CA . ILE A 1 192 ? 16.438 26.906 -3.377 1 76 192 ILE A CA 1
ATOM 1496 C C . ILE A 1 192 ? 15.453 28.062 -3.336 1 76 192 ILE A C 1
ATOM 1498 O O . ILE A 1 192 ? 15.148 28.656 -4.371 1 76 192 ILE A O 1
ATOM 1502 N N . ALA A 1 193 ? 14.875 28.328 -2.275 1 72.12 193 ALA A N 1
ATOM 1503 C CA . ALA A 1 193 ? 13.781 29.297 -2.166 1 72.12 193 ALA A CA 1
ATOM 1504 C C . ALA A 1 193 ? 14.312 30.688 -1.884 1 72.12 193 ALA A C 1
ATOM 1506 O O . ALA A 1 193 ? 13.578 31.672 -1.987 1 72.12 193 ALA A O 1
ATOM 1507 N N . GLY A 1 194 ? 15.555 30.938 -1.969 1 63.16 194 GLY A N 1
ATOM 1508 C CA . GLY A 1 194 ? 16.078 32.281 -1.732 1 63.16 194 GLY A CA 1
ATOM 1509 C C . GLY A 1 194 ? 15.594 32.875 -0.421 1 63.16 194 GLY A C 1
ATOM 1510 O O . GLY A 1 194 ? 14.5 32.562 0.045 1 63.16 194 GLY A O 1
ATOM 1511 N N . GLY A 1 195 ? 16.484 33.469 0.432 1 57.38 195 GLY A N 1
ATOM 1512 C CA . GLY A 1 195 ? 16.188 34.25 1.622 1 57.38 195 GLY A CA 1
ATOM 1513 C C . GLY A 1 195 ? 16.281 33.438 2.902 1 57.38 195 GLY A C 1
ATOM 1514 O O . GLY A 1 195 ? 16.359 32.219 2.861 1 57.38 195 GLY A O 1
ATOM 1515 N N . PRO A 1 196 ? 16.609 34.219 3.785 1 52.19 196 PRO A N 1
ATOM 1516 C CA . PRO A 1 196 ? 16.828 33.5 5.047 1 52.19 196 PRO A CA 1
ATOM 1517 C C . PRO A 1 196 ? 15.75 32.469 5.32 1 52.19 196 PRO A C 1
ATOM 1519 O O . PRO A 1 196 ? 14.875 32.25 4.477 1 52.19 196 PRO A O 1
ATOM 1522 N N . GLY A 1 197 ? 15.203 32.375 6.582 1 48.22 197 GLY A N 1
ATOM 1523 C CA . GLY A 1 197 ? 14.305 31.516 7.332 1 48.22 197 GLY A CA 1
ATOM 1524 C C . GLY A 1 197 ? 13.156 30.984 6.5 1 48.22 197 GLY A C 1
ATOM 1525 O O . GLY A 1 197 ? 11.992 31.109 6.895 1 48.22 197 GLY A O 1
ATOM 1526 N N . SER A 1 198 ? 13.156 31.297 5.281 1 55.34 198 SER A N 1
ATOM 1527 C CA . SER A 1 198 ? 11.945 30.75 4.68 1 55.34 198 SER A CA 1
ATOM 1528 C C . SER A 1 198 ? 11.453 29.531 5.449 1 55.34 198 SER A C 1
ATOM 1530 O O . SER A 1 198 ? 12.234 28.844 6.109 1 55.34 198 SER A O 1
ATOM 1532 N N . ALA A 1 199 ? 10.109 29.375 5.719 1 78.19 199 ALA A N 1
ATOM 1533 C CA . ALA A 1 199 ? 9.344 28.703 6.766 1 78.19 199 ALA A CA 1
ATOM 1534 C C . ALA A 1 199 ? 9.555 27.188 6.703 1 78.19 199 ALA A C 1
ATOM 1536 O O . ALA A 1 199 ? 9.438 26.578 5.641 1 78.19 199 ALA A O 1
ATOM 1537 N N . ARG A 1 200 ? 10.453 26.812 7.707 1 87 200 ARG A N 1
ATOM 1538 C CA . ARG A 1 200 ? 10.703 25.406 7.957 1 87 200 ARG A CA 1
ATOM 1539 C C . ARG A 1 200 ? 9.484 24.562 7.586 1 87 200 ARG A C 1
ATOM 1541 O O . ARG A 1 200 ? 9.625 23.5 6.977 1 87 200 ARG A O 1
ATOM 1548 N N . ILE A 1 201 ? 8.422 25.125 7.746 1 93.12 201 ILE A N 1
ATOM 1549 C CA . ILE A 1 201 ? 7.191 24.391 7.449 1 93.12 201 ILE A CA 1
ATOM 1550 C C . ILE A 1 201 ? 6.992 24.312 5.938 1 93.12 201 ILE A C 1
ATOM 1552 O O . ILE A 1 201 ? 6.625 23.266 5.406 1 93.12 201 ILE A O 1
ATOM 1556 N N . GLU A 1 202 ? 7.285 25.406 5.211 1 92.25 202 GLU A N 1
ATOM 1557 C CA . GLU A 1 202 ? 7.16 25.406 3.756 1 92.25 202 GLU A CA 1
ATOM 1558 C C . GLU A 1 202 ? 8.086 24.359 3.127 1 92.25 202 GLU A C 1
ATOM 1560 O O . GLU A 1 202 ? 7.66 23.594 2.268 1 92.25 202 GLU A O 1
ATOM 1565 N N . ALA A 1 203 ? 9.312 24.344 3.578 1 92.38 203 ALA A N 1
ATOM 1566 C CA . ALA A 1 203 ? 10.289 23.391 3.061 1 92.38 203 ALA A CA 1
ATOM 1567 C C . ALA A 1 203 ? 9.82 21.953 3.287 1 92.38 203 ALA A C 1
ATOM 1569 O O . ALA A 1 203 ? 9.922 21.109 2.391 1 92.38 203 ALA A O 1
ATOM 1570 N N . ALA A 1 204 ? 9.312 21.703 4.48 1 95.75 204 ALA A N 1
ATOM 1571 C CA . ALA A 1 204 ? 8.867 20.359 4.824 1 95.75 204 ALA A CA 1
ATOM 1572 C C . ALA A 1 204 ? 7.676 19.938 3.963 1 95.75 204 ALA A C 1
ATOM 1574 O O . ALA A 1 204 ? 7.621 18.797 3.48 1 95.75 204 ALA A O 1
ATOM 1575 N N . VAL A 1 205 ? 6.75 20.844 3.729 1 95.38 205 VAL A N 1
ATOM 1576 C CA . VAL A 1 205 ? 5.555 20.547 2.951 1 95.38 205 VAL A CA 1
ATOM 1577 C C . VAL A 1 205 ? 5.93 20.328 1.486 1 95.38 205 VAL A C 1
ATOM 1579 O O . VAL A 1 205 ? 5.441 19.391 0.843 1 95.38 205 VAL A O 1
ATOM 1582 N N . VAL A 1 206 ? 6.801 21.125 0.969 1 92.25 206 VAL A N 1
ATOM 1583 C CA . VAL A 1 206 ? 7.273 20.969 -0.404 1 92.25 206 VAL A CA 1
ATOM 1584 C C . VAL A 1 206 ? 7.945 19.609 -0.568 1 92.25 206 VAL A C 1
ATOM 1586 O O . VAL A 1 206 ? 7.668 18.891 -1.527 1 92.25 206 VAL A O 1
ATOM 1589 N N . ALA A 1 207 ? 8.797 19.297 0.368 1 93.75 207 ALA A N 1
ATOM 1590 C CA . ALA A 1 207 ? 9.5 18.016 0.312 1 93.75 207 ALA A CA 1
ATOM 1591 C C . ALA A 1 207 ? 8.531 16.859 0.407 1 93.75 207 ALA A C 1
ATOM 1593 O O . ALA A 1 207 ? 8.648 15.875 -0.332 1 93.75 207 ALA A O 1
ATOM 1594 N N . ALA A 1 208 ? 7.594 16.953 1.313 1 96.19 208 ALA A N 1
ATOM 1595 C CA . ALA A 1 208 ? 6.609 15.891 1.507 1 96.19 208 ALA A CA 1
ATOM 1596 C C . ALA A 1 208 ? 5.816 15.633 0.227 1 96.19 208 ALA A C 1
ATOM 1598 O O . ALA A 1 208 ? 5.625 14.484 -0.172 1 96.19 208 ALA A O 1
ATOM 1599 N N . ARG A 1 209 ? 5.383 16.688 -0.406 1 94.19 209 ARG A N 1
ATOM 1600 C CA . ARG A 1 209 ? 4.59 16.578 -1.627 1 94.19 209 ARG A CA 1
ATOM 1601 C C . ARG A 1 209 ? 5.453 16.125 -2.797 1 94.19 209 ARG A C 1
ATOM 1603 O O . ARG A 1 209 ? 5.016 15.32 -3.623 1 94.19 209 ARG A O 1
ATOM 1610 N N . ALA A 1 210 ? 6.672 16.578 -2.863 1 91.56 210 ALA A N 1
ATOM 1611 C CA . ALA A 1 210 ? 7.582 16.188 -3.938 1 91.56 210 ALA A CA 1
ATOM 1612 C C . ALA A 1 210 ? 7.91 14.703 -3.867 1 91.56 210 ALA A C 1
ATOM 1614 O O . ALA A 1 210 ? 8.07 14.039 -4.898 1 91.56 210 ALA A O 1
ATOM 1615 N N . ALA A 1 211 ? 8.023 14.219 -2.662 1 93.69 211 ALA A N 1
ATOM 1616 C CA . ALA A 1 211 ? 8.352 12.812 -2.467 1 93.69 211 ALA A CA 1
ATOM 1617 C C . ALA A 1 211 ? 7.164 11.914 -2.807 1 93.69 211 ALA A C 1
ATOM 1619 O O . ALA A 1 211 ? 7.34 10.781 -3.248 1 93.69 211 ALA A O 1
ATOM 1620 N N . GLY A 1 212 ? 5.973 12.336 -2.547 1 88.25 212 GLY A N 1
ATOM 1621 C CA . GLY A 1 212 ? 4.762 11.547 -2.748 1 88.25 212 GLY A CA 1
ATOM 1622 C C . GLY A 1 212 ? 4.344 11.461 -4.203 1 88.25 212 GLY A C 1
ATOM 1623 O O . GLY A 1 212 ? 3.529 10.609 -4.57 1 88.25 212 GLY A O 1
ATOM 1624 N N . THR A 1 213 ? 4.641 12.453 -5.125 1 66.19 213 THR A N 1
ATOM 1625 C CA . THR A 1 213 ? 4.109 12.602 -6.477 1 66.19 213 THR A CA 1
ATOM 1626 C C . THR A 1 213 ? 4.605 11.477 -7.379 1 66.19 213 THR A C 1
ATOM 1628 O O . THR A 1 213 ? 4.371 11.492 -8.586 1 66.19 213 THR A O 1
ATOM 1631 N N . SER A 1 214 ? 5.379 10.508 -6.898 1 55.44 214 SER A N 1
ATOM 1632 C CA . SER A 1 214 ? 5.789 9.547 -7.922 1 55.44 214 SER A CA 1
ATOM 1633 C C . SER A 1 214 ? 4.605 8.734 -8.43 1 55.44 214 SER A C 1
ATOM 1635 O O . SER A 1 214 ? 4.688 8.102 -9.484 1 55.44 214 SER A O 1
ATOM 1637 N N . GLY A 1 215 ? 3.355 9 -7.793 1 51.97 215 GLY A N 1
ATOM 1638 C CA . GLY A 1 215 ? 2.25 8.164 -8.227 1 51.97 215 GLY A CA 1
ATOM 1639 C C . GLY A 1 215 ? 0.963 8.938 -8.445 1 51.97 215 GLY A C 1
ATOM 1640 O O . GLY A 1 215 ? 0.941 10.164 -8.32 1 51.97 215 GLY A O 1
ATOM 1641 N N . GLN A 1 216 ? -0.07 8.336 -9.078 1 52.19 216 GLN A N 1
ATOM 1642 C CA . GLN A 1 216 ? -1.396 8.781 -9.492 1 52.19 216 GLN A CA 1
ATOM 1643 C C . GLN A 1 216 ? -2.133 9.461 -8.344 1 52.19 216 GLN A C 1
ATOM 1645 O O . GLN A 1 216 ? -3.105 10.188 -8.562 1 52.19 216 GLN A O 1
ATOM 1650 N N . SER A 1 217 ? -1.627 9.195 -7.094 1 55.41 217 SER A N 1
ATOM 1651 C CA . SER A 1 217 ? -2.467 9.75 -6.039 1 55.41 217 SER A CA 1
ATOM 1652 C C . SER A 1 217 ? -1.778 10.922 -5.344 1 55.41 217 SER A C 1
ATOM 1654 O O . SER A 1 217 ? -0.549 10.961 -5.258 1 55.41 217 SER A O 1
ATOM 1656 N N . ALA A 1 218 ? -2.473 12.07 -5.273 1 63.25 218 ALA A N 1
ATOM 1657 C CA . ALA A 1 218 ? -2.07 13.234 -4.484 1 63.25 218 ALA A CA 1
ATOM 1658 C C . ALA A 1 218 ? -1.7 12.82 -3.061 1 63.25 218 ALA A C 1
ATOM 1660 O O . ALA A 1 218 ? -2.545 12.852 -2.162 1 63.25 218 ALA A O 1
ATOM 1661 N N . ALA A 1 219 ? -0.562 12.062 -2.941 1 83.94 219 ALA A N 1
ATOM 1662 C CA . ALA A 1 219 ? -0.094 11.664 -1.615 1 83.94 219 ALA A CA 1
ATOM 1663 C C . ALA A 1 219 ? 1.137 12.469 -1.204 1 83.94 219 ALA A C 1
ATOM 1665 O O . ALA A 1 219 ? 1.708 13.195 -2.016 1 83.94 219 ALA A O 1
ATOM 1666 N N . PHE A 1 220 ? 1.311 12.641 0.016 1 95.12 220 PHE A N 1
ATOM 1667 C CA . PHE A 1 220 ? 2.51 13.234 0.591 1 95.12 220 PHE A CA 1
ATOM 1668 C C . PHE A 1 220 ? 3.287 12.211 1.407 1 95.12 220 PHE A C 1
ATOM 1670 O O . PHE A 1 220 ? 2.721 11.211 1.86 1 95.12 220 PHE A O 1
ATOM 1677 N N . LEU A 1 221 ? 4.531 12.367 1.516 1 96.56 221 LEU A N 1
ATOM 1678 C CA . LEU A 1 221 ? 5.363 11.594 2.428 1 96.56 221 LEU A CA 1
ATOM 1679 C C . LEU A 1 221 ? 5.289 12.156 3.844 1 96.56 221 LEU A C 1
ATOM 1681 O O . LEU A 1 221 ? 5.754 13.273 4.098 1 96.56 221 LEU A O 1
ATOM 1685 N N . PRO A 1 222 ? 4.703 11.438 4.801 1 97.75 222 PRO A N 1
ATOM 1686 C CA . PRO A 1 222 ? 4.746 11.922 6.184 1 97.75 222 PRO A CA 1
ATOM 1687 C C . PRO A 1 222 ? 6.168 12.078 6.715 1 97.75 222 PRO A C 1
ATOM 1689 O O . PRO A 1 222 ? 7.027 11.234 6.445 1 97.75 222 PRO A O 1
ATOM 1692 N N . LEU A 1 223 ? 6.375 13.125 7.438 1 98.12 223 LEU A N 1
ATOM 1693 C CA . LEU A 1 223 ? 7.742 13.414 7.859 1 98.12 223 LEU A CA 1
ATOM 1694 C C . LEU A 1 223 ? 7.793 13.727 9.352 1 98.12 223 LEU A C 1
ATOM 1696 O O . LEU A 1 223 ? 8.859 13.664 9.969 1 98.12 223 LEU A O 1
ATOM 1700 N N . ALA A 1 224 ? 6.613 14.031 9.938 1 97.69 224 ALA A N 1
ATOM 1701 C CA . ALA A 1 224 ? 6.68 14.578 11.289 1 97.69 224 ALA A CA 1
ATOM 1702 C C . ALA A 1 224 ? 5.855 13.742 12.266 1 97.69 224 ALA A C 1
ATOM 1704 O O . ALA A 1 224 ? 6.125 13.734 13.469 1 97.69 224 ALA A O 1
ATOM 1705 N N . SER A 1 225 ? 4.766 12.992 11.914 1 94.88 225 SER A N 1
ATOM 1706 C CA . SER A 1 225 ? 3.801 12.289 12.75 1 94.88 225 SER A CA 1
ATOM 1707 C C . SER A 1 225 ? 4.465 11.141 13.508 1 94.88 225 SER A C 1
ATOM 1709 O O . SER A 1 225 ? 3.844 10.516 14.367 1 94.88 225 SER A O 1
ATOM 1711 N N . GLY A 1 226 ? 5.684 10.961 13.469 1 89.25 226 GLY A N 1
ATOM 1712 C CA . GLY A 1 226 ? 6.426 9.914 14.156 1 89.25 226 GLY A CA 1
ATOM 1713 C C . GLY A 1 226 ? 7.645 10.438 14.898 1 89.25 226 GLY A C 1
ATOM 1714 O O . GLY A 1 226 ? 8.562 9.68 15.203 1 89.25 226 GLY A O 1
ATOM 1715 N N . GLY A 1 227 ? 7.734 11.688 15.25 1 90.12 227 GLY A N 1
ATOM 1716 C CA . GLY A 1 227 ? 8.844 12.234 16.016 1 90.12 227 GLY A CA 1
ATOM 1717 C C . GLY A 1 227 ? 9.688 13.219 15.227 1 90.12 227 GLY A C 1
ATOM 1718 O O . GLY A 1 227 ? 10.672 13.75 15.734 1 90.12 227 GLY A O 1
ATOM 1719 N N . SER A 1 228 ? 9.602 13.547 14.094 1 92.25 228 SER A N 1
ATOM 1720 C CA . SER A 1 228 ? 10.156 14.555 13.195 1 92.25 228 SER A CA 1
ATOM 1721 C C . SER A 1 228 ? 11.656 14.359 12.992 1 92.25 228 SER A C 1
ATOM 1723 O O . SER A 1 228 ? 12.383 15.312 12.703 1 92.25 228 SER A O 1
ATOM 1725 N N . THR A 1 229 ? 12.219 13.172 13.289 1 95.06 229 THR A N 1
ATOM 1726 C CA . THR A 1 229 ? 13.641 12.914 13.141 1 95.06 229 THR A CA 1
ATOM 1727 C C . THR A 1 229 ? 14.094 13.164 11.703 1 95.06 229 THR A C 1
ATOM 1729 O O . THR A 1 229 ? 15.242 13.539 11.461 1 95.06 229 THR A O 1
ATOM 1732 N N . ALA A 1 230 ? 13.219 12.961 10.781 1 97.44 230 ALA A N 1
ATOM 1733 C CA . ALA A 1 230 ? 13.516 13.172 9.367 1 97.44 230 ALA A CA 1
ATOM 1734 C C . ALA A 1 230 ? 13.945 14.617 9.109 1 97.44 230 ALA A C 1
ATOM 1736 O O . ALA A 1 230 ? 14.727 14.883 8.195 1 97.44 230 ALA A O 1
ATOM 1737 N N . LEU A 1 231 ? 13.508 15.555 9.938 1 96.56 231 LEU A N 1
ATOM 1738 C CA . LEU A 1 231 ? 13.641 16.984 9.656 1 96.56 231 LEU A CA 1
ATOM 1739 C C . LEU A 1 231 ? 14.789 17.594 10.453 1 96.56 231 LEU A C 1
ATOM 1741 O O . LEU A 1 231 ? 15.008 18.812 10.398 1 96.56 231 LEU A O 1
ATOM 1745 N N . ARG A 1 232 ? 15.477 16.797 11.156 1 94.69 232 ARG A N 1
ATOM 1746 C CA . ARG A 1 232 ? 16.578 17.297 11.969 1 94.69 232 ARG A CA 1
ATOM 1747 C C . ARG A 1 232 ? 17.703 17.844 11.086 1 94.69 232 ARG A C 1
ATOM 1749 O O . ARG A 1 232 ? 18.094 17.203 10.109 1 94.69 232 ARG A O 1
ATOM 1756 N N . PRO A 1 233 ? 18.219 19.031 11.406 1 89.69 233 PRO A N 1
ATOM 1757 C CA . PRO A 1 233 ? 19.312 19.641 10.625 1 89.69 233 PRO A CA 1
ATOM 1758 C C . PRO A 1 233 ? 20.672 19.031 10.961 1 89.69 233 PRO A C 1
ATOM 1760 O O . PRO A 1 233 ? 20.797 18.234 11.891 1 89.69 233 PRO A O 1
ATOM 1763 N N . GLY A 1 234 ? 21.719 19.359 10.102 1 90.94 234 GLY A N 1
ATOM 1764 C CA . GLY A 1 234 ? 23.109 19.047 10.375 1 90.94 234 GLY A CA 1
ATOM 1765 C C . GLY A 1 234 ? 23.5 17.656 9.922 1 90.94 234 GLY A C 1
ATOM 1766 O O . GLY A 1 234 ? 22.656 16.844 9.586 1 90.94 234 GLY A O 1
ATOM 1767 N N . GLY A 1 235 ? 24.812 17.469 9.789 1 94.25 235 GLY A N 1
ATOM 1768 C CA . GLY A 1 235 ? 25.359 16.188 9.414 1 94.25 235 GLY A CA 1
ATOM 1769 C C . GLY A 1 235 ? 25.641 16.062 7.926 1 94.25 235 GLY A C 1
ATOM 1770 O O . GLY A 1 235 ? 25.234 16.922 7.141 1 94.25 235 GLY A O 1
ATOM 1771 N N . SER A 1 236 ? 26.375 14.945 7.609 1 95.94 236 SER A N 1
ATOM 1772 C CA . SER A 1 236 ? 26.672 14.633 6.215 1 95.94 236 SER A CA 1
ATOM 1773 C C . SER A 1 236 ? 25.422 14.234 5.457 1 95.94 236 SER A C 1
ATOM 1775 O O . SER A 1 236 ? 24.391 13.922 6.066 1 95.94 236 SER A O 1
ATOM 1777 N N . PRO A 1 237 ? 25.469 14.289 4.141 1 96.12 237 PRO A N 1
ATOM 1778 C CA . PRO A 1 237 ? 24.328 13.805 3.367 1 96.12 237 PRO A CA 1
ATOM 1779 C C . PRO A 1 237 ? 23.891 12.391 3.766 1 96.12 237 PRO A C 1
ATOM 1781 O O . PRO A 1 237 ? 22.703 12.102 3.834 1 96.12 237 PRO A O 1
ATOM 1784 N N . GLU A 1 238 ? 24.828 11.547 4.039 1 98 238 GLU A N 1
ATOM 1785 C CA . GLU A 1 238 ? 24.5 10.18 4.445 1 98 238 GLU A CA 1
ATOM 1786 C C . GLU A 1 238 ? 23.766 10.164 5.781 1 98 238 GLU A C 1
ATOM 1788 O O . GLU A 1 238 ? 22.781 9.445 5.945 1 98 238 GLU A O 1
ATOM 1793 N N . GLU A 1 239 ? 24.266 10.953 6.742 1 97.88 239 GLU A N 1
ATOM 1794 C CA . GLU A 1 239 ? 23.594 11.055 8.039 1 97.88 239 GLU A CA 1
ATOM 1795 C C . GLU A 1 239 ? 22.188 11.633 7.898 1 97.88 239 GLU A C 1
ATOM 1797 O O . GLU A 1 239 ? 21.25 11.148 8.531 1 97.88 239 GLU A O 1
ATOM 1802 N N . ARG A 1 240 ? 22.078 12.625 7.098 1 97.56 240 ARG A N 1
ATOM 1803 C CA . ARG A 1 240 ? 20.797 13.281 6.867 1 97.56 240 ARG A CA 1
ATOM 1804 C C . ARG A 1 240 ? 19.812 12.32 6.211 1 97.56 240 ARG A C 1
ATOM 1806 O O . ARG A 1 240 ? 18.656 12.227 6.633 1 97.56 240 ARG A O 1
ATOM 1813 N N . LEU A 1 241 ? 20.234 11.594 5.18 1 98.31 241 LEU A N 1
ATOM 1814 C CA . LEU A 1 241 ? 19.359 10.648 4.492 1 98.31 241 LEU A CA 1
ATOM 1815 C C . LEU A 1 241 ? 18.969 9.508 5.418 1 98.31 241 LEU A C 1
ATOM 1817 O O . LEU A 1 241 ? 17.828 9.039 5.375 1 98.31 241 LEU A O 1
ATOM 1821 N N . ARG A 1 242 ? 19.891 9.062 6.203 1 98.5 242 ARG A N 1
ATOM 1822 C CA . ARG A 1 242 ? 19.578 8 7.152 1 98.5 242 ARG A CA 1
ATOM 1823 C C . ARG A 1 242 ? 18.438 8.422 8.078 1 98.5 242 ARG A C 1
ATOM 1825 O O . ARG A 1 242 ? 17.469 7.672 8.258 1 98.5 242 ARG A O 1
ATOM 1832 N N . ARG A 1 243 ? 18.484 9.594 8.625 1 98.31 243 ARG A N 1
ATOM 1833 C CA . ARG A 1 243 ? 17.438 10.109 9.492 1 98.31 243 ARG A CA 1
ATOM 1834 C C . ARG A 1 243 ? 16.141 10.344 8.719 1 98.31 243 ARG A C 1
ATOM 1836 O O . ARG A 1 243 ? 15.047 10.078 9.219 1 98.31 243 ARG A O 1
ATOM 1843 N N . TRP A 1 244 ? 16.281 10.867 7.488 1 98.44 244 TRP A N 1
ATOM 1844 C CA . TRP A 1 244 ? 15.141 11.141 6.625 1 98.44 244 TRP A CA 1
ATOM 1845 C C . TRP A 1 244 ? 14.359 9.867 6.336 1 98.44 244 TRP A C 1
ATOM 1847 O O . TRP A 1 244 ? 13.141 9.828 6.516 1 98.44 244 TRP A O 1
ATOM 1857 N N . TYR A 1 245 ? 15.07 8.789 5.949 1 98.56 245 TYR A N 1
ATOM 1858 C CA . TYR A 1 245 ? 14.422 7.527 5.621 1 98.56 245 TYR A CA 1
ATOM 1859 C C . TYR A 1 245 ? 13.75 6.922 6.848 1 98.56 245 TYR A C 1
ATOM 1861 O O . TYR A 1 245 ? 12.578 6.547 6.801 1 98.56 245 TYR A O 1
ATOM 1869 N N . ALA A 1 246 ? 14.469 6.883 7.941 1 98.31 246 ALA A N 1
ATOM 1870 C CA . ALA A 1 246 ? 13.938 6.301 9.172 1 98.31 246 ALA A CA 1
ATOM 1871 C C . ALA A 1 246 ? 12.75 7.109 9.688 1 98.31 246 ALA A C 1
ATOM 1873 O O . ALA A 1 246 ? 11.742 6.539 10.125 1 98.31 246 ALA A O 1
ATOM 1874 N N . GLY A 1 247 ? 12.93 8.391 9.695 1 98.38 247 GLY A N 1
ATOM 1875 C CA . GLY A 1 247 ? 11.859 9.266 10.148 1 98.38 247 GLY A CA 1
ATOM 1876 C C . GLY A 1 247 ? 10.602 9.164 9.297 1 98.38 247 GLY A C 1
ATOM 1877 O O . GLY A 1 247 ? 9.492 9.148 9.828 1 98.38 247 GLY A O 1
ATOM 1878 N N . ALA A 1 248 ? 10.773 9.141 7.965 1 98.06 248 ALA A N 1
ATOM 1879 C CA . ALA A 1 248 ? 9.633 8.992 7.062 1 98.06 248 ALA A CA 1
ATOM 1880 C C . ALA A 1 248 ? 8.914 7.672 7.305 1 98.06 248 ALA A C 1
ATOM 1882 O O . ALA A 1 248 ? 7.68 7.625 7.301 1 98.06 248 ALA A O 1
ATOM 1883 N N . GLU A 1 249 ? 9.688 6.637 7.473 1 97.62 249 GLU A N 1
ATOM 1884 C CA . GLU A 1 249 ? 9.094 5.332 7.758 1 97.62 249 GLU A CA 1
ATOM 1885 C C . GLU A 1 249 ? 8.242 5.379 9.023 1 97.62 249 GLU A C 1
ATOM 1887 O O . GLU A 1 249 ? 7.098 4.93 9.031 1 97.62 249 GLU A O 1
ATOM 1892 N N . ARG A 1 250 ? 8.742 5.957 10.086 1 97.88 250 ARG A N 1
ATOM 1893 C CA . ARG A 1 250 ? 8.047 6.035 11.367 1 97.88 250 ARG A CA 1
ATOM 1894 C C . ARG A 1 250 ? 6.797 6.91 11.258 1 97.88 250 ARG A C 1
ATOM 1896 O O . ARG A 1 250 ? 5.742 6.566 11.789 1 97.88 250 ARG A O 1
ATOM 1903 N N . ALA A 1 251 ? 6.977 8.016 10.617 1 98.12 251 ALA A N 1
ATOM 1904 C CA . ALA A 1 251 ? 5.844 8.93 10.461 1 98.12 251 ALA A CA 1
ATOM 1905 C C . ALA A 1 251 ? 4.723 8.273 9.656 1 98.12 251 ALA A C 1
ATOM 1907 O O . ALA A 1 251 ? 3.547 8.406 10 1 98.12 251 ALA A O 1
ATOM 1908 N N . THR A 1 252 ? 5.094 7.586 8.578 1 97.31 252 THR A N 1
ATOM 1909 C CA . THR A 1 252 ? 4.109 6.902 7.75 1 97.31 252 THR A CA 1
ATOM 1910 C C . THR A 1 252 ? 3.381 5.828 8.547 1 97.31 252 THR A C 1
ATOM 1912 O O . THR A 1 252 ? 2.154 5.719 8.477 1 97.31 252 THR A O 1
ATOM 1915 N N . LEU A 1 253 ? 4.105 5.086 9.328 1 96.75 253 LEU A N 1
ATOM 1916 C CA . LEU A 1 253 ? 3.506 4.047 10.156 1 96.75 253 LEU A CA 1
ATOM 1917 C C . LEU A 1 253 ? 2.539 4.652 11.172 1 96.75 253 LEU A C 1
ATOM 1919 O O . LEU A 1 253 ? 1.477 4.086 11.43 1 96.75 253 LEU A O 1
ATOM 1923 N N . ALA A 1 254 ? 2.914 5.773 11.711 1 97.25 254 ALA A N 1
ATOM 1924 C CA . ALA A 1 254 ? 2.053 6.445 12.68 1 97.25 254 ALA A CA 1
ATOM 1925 C C . ALA A 1 254 ? 0.719 6.836 12.047 1 97.25 254 ALA A C 1
ATOM 1927 O O . ALA A 1 254 ? -0.343 6.594 12.625 1 97.25 254 ALA A O 1
ATOM 1928 N N . LEU A 1 255 ? 0.762 7.391 10.883 1 96.88 255 LEU A N 1
ATOM 1929 C CA . LEU A 1 255 ? -0.475 7.809 10.234 1 96.88 255 LEU A CA 1
ATOM 1930 C C . LEU A 1 255 ? -1.301 6.602 9.805 1 96.88 255 LEU A C 1
ATOM 1932 O O . LEU A 1 255 ? -2.533 6.641 9.844 1 96.88 255 LEU A O 1
ATOM 1936 N N . LEU A 1 256 ? -0.653 5.496 9.375 1 96.19 256 LEU A N 1
ATOM 1937 C CA . LEU A 1 256 ? -1.373 4.273 9.031 1 96.19 256 LEU A CA 1
ATOM 1938 C C . LEU A 1 256 ? -2.086 3.703 10.25 1 96.19 256 LEU A C 1
ATOM 1940 O O . LEU A 1 256 ? -3.213 3.215 10.148 1 96.19 256 LEU A O 1
ATOM 1944 N N . ARG A 1 257 ? -1.443 3.789 11.391 1 95.5 257 ARG A N 1
ATOM 1945 C CA . ARG A 1 257 ? -2.076 3.332 12.625 1 95.5 257 ARG A CA 1
ATOM 1946 C C . ARG A 1 257 ? -3.283 4.195 12.969 1 95.5 257 ARG A C 1
ATOM 1948 O O . ARG A 1 257 ? -4.316 3.68 13.398 1 95.5 257 ARG A O 1
ATOM 1955 N N . ASP A 1 258 ? -3.133 5.469 12.766 1 95.5 258 ASP A N 1
ATOM 1956 C CA . ASP A 1 258 ? -4.258 6.371 12.984 1 95.5 258 ASP A CA 1
ATOM 1957 C C . ASP A 1 258 ? -5.43 6.02 12.07 1 95.5 258 ASP A C 1
ATOM 1959 O O . ASP A 1 258 ? -6.586 6.027 12.5 1 95.5 258 ASP A O 1
ATOM 1963 N N . LEU A 1 259 ? -5.145 5.691 10.867 1 95.56 259 LEU A N 1
ATOM 1964 C CA . LEU A 1 259 ? -6.168 5.301 9.906 1 95.56 259 LEU A CA 1
ATOM 1965 C C . LEU A 1 259 ? -6.871 4.023 10.344 1 95.56 259 LEU A C 1
ATOM 1967 O O . LEU A 1 259 ? -8.094 3.918 10.25 1 95.56 259 LEU A O 1
ATOM 1971 N N . ASP A 1 260 ? -6.059 3.115 10.797 1 95.12 260 ASP A N 1
ATOM 1972 C CA . ASP A 1 260 ? -6.637 1.861 11.273 1 95.12 260 ASP A CA 1
ATOM 1973 C C . ASP A 1 260 ? -7.617 2.107 12.422 1 95.12 260 ASP A C 1
ATOM 1975 O O . ASP A 1 260 ? -8.727 1.576 12.414 1 95.12 260 ASP A O 1
ATOM 1979 N N . ARG A 1 261 ? -7.242 2.9 13.375 1 95.69 261 ARG A N 1
ATOM 1980 C CA . ARG A 1 261 ? -8.078 3.207 14.531 1 95.69 261 ARG A CA 1
ATOM 1981 C C . ARG A 1 261 ? -9.352 3.924 14.117 1 95.69 261 ARG A C 1
ATOM 1983 O O . ARG A 1 261 ? -10.438 3.619 14.617 1 95.69 261 ARG A O 1
ATOM 1990 N N . LEU A 1 262 ? -9.18 4.832 13.203 1 96.44 262 LEU A N 1
ATOM 1991 C CA . LEU A 1 262 ? -10.328 5.594 12.734 1 96.44 262 LEU A CA 1
ATOM 1992 C C . LEU A 1 262 ? -11.305 4.699 11.977 1 96.44 262 LEU A C 1
ATOM 1994 O O . LEU A 1 262 ? -12.523 4.824 12.133 1 96.44 262 LEU A O 1
ATOM 1998 N N . GLU A 1 263 ? -10.797 3.842 11.172 1 94.75 263 GLU A N 1
ATOM 1999 C CA . GLU A 1 263 ? -11.625 2.918 10.398 1 94.75 263 GLU A CA 1
ATOM 2000 C C . GLU A 1 263 ? -12.375 1.953 11.32 1 94.75 263 GLU A C 1
ATOM 2002 O O . GLU A 1 263 ? -13.547 1.649 11.086 1 94.75 263 GLU A O 1
ATOM 2007 N N . ASP A 1 264 ? -11.688 1.499 12.312 1 95.06 264 ASP A N 1
ATOM 2008 C CA . ASP A 1 264 ? -12.32 0.638 13.305 1 95.06 264 ASP A CA 1
ATOM 2009 C C . ASP A 1 264 ? -13.477 1.358 14 1 95.06 264 ASP A C 1
ATOM 2011 O O . ASP A 1 264 ? -14.562 0.794 14.156 1 95.06 264 ASP A O 1
ATOM 2015 N N . TRP A 1 265 ? -13.188 2.564 14.383 1 97.12 265 TRP A N 1
ATOM 2016 C CA . TRP A 1 265 ? -14.227 3.371 15.023 1 97.12 265 TRP A CA 1
ATOM 2017 C C . TRP A 1 265 ? -15.398 3.59 14.086 1 97.12 265 TRP A C 1
ATOM 2019 O O . TRP A 1 265 ? -16.562 3.441 14.484 1 97.12 265 TRP A O 1
ATOM 2029 N N . ARG A 1 266 ? -15.156 3.992 12.875 1 96.25 266 ARG A N 1
ATOM 2030 C CA . ARG A 1 266 ? -16.203 4.258 11.891 1 96.25 266 ARG A CA 1
ATOM 2031 C C . ARG A 1 266 ? -17.078 3.033 11.68 1 96.25 266 ARG A C 1
ATOM 2033 O O . ARG A 1 266 ? -18.312 3.145 11.633 1 96.25 266 ARG A O 1
ATOM 2040 N N . GLY A 1 267 ? -16.391 1.872 11.531 1 94.25 267 GLY A N 1
ATOM 2041 C CA . GLY A 1 267 ? -17.141 0.635 11.383 1 94.25 267 GLY A CA 1
ATOM 2042 C C . GLY A 1 267 ? -18.062 0.349 12.547 1 94.25 267 GLY A C 1
ATOM 2043 O O . GLY A 1 267 ? -19.234 0.018 12.352 1 94.25 267 GLY A O 1
ATOM 2044 N N . ARG A 1 268 ? -17.578 0.521 13.742 1 95.38 268 ARG A N 1
ATOM 2045 C CA . ARG A 1 268 ? -18.375 0.331 14.945 1 95.38 268 ARG A CA 1
ATOM 2046 C C . ARG A 1 268 ? -19.516 1.335 15.008 1 95.38 268 ARG A C 1
ATOM 2048 O O . ARG A 1 268 ? -20.656 0.972 15.32 1 95.38 268 ARG A O 1
ATOM 2055 N N . ALA A 1 269 ? -19.188 2.559 14.672 1 96.94 269 ALA A N 1
ATOM 2056 C CA . ALA A 1 269 ? -20.188 3.631 14.734 1 96.94 269 ALA A CA 1
ATOM 2057 C C . ALA A 1 269 ? -21.328 3.387 13.75 1 96.94 269 ALA A C 1
ATOM 2059 O O . ALA A 1 269 ? -22.5 3.473 14.109 1 96.94 269 ALA A O 1
ATOM 2060 N N . LEU A 1 270 ? -21.016 3.029 12.57 1 95.31 270 LEU A N 1
ATOM 2061 C CA . LEU A 1 270 ? -22.016 2.768 11.555 1 95.31 270 LEU A CA 1
ATOM 2062 C C . LEU A 1 270 ? -22.844 1.536 11.914 1 95.31 270 LEU A C 1
ATOM 2064 O O . LEU A 1 270 ? -24.047 1.496 11.656 1 95.31 270 LEU A O 1
ATOM 2068 N N . GLY A 1 271 ? -22.188 0.572 12.477 1 95.19 271 GLY A N 1
ATOM 2069 C CA . GLY A 1 271 ? -22.906 -0.602 12.945 1 95.19 271 GLY A CA 1
ATOM 2070 C C . GLY A 1 271 ? -23.906 -0.291 14.039 1 95.19 271 GLY A C 1
ATOM 2071 O O . GLY A 1 271 ? -25.047 -0.778 14 1 95.19 271 GLY A O 1
ATOM 2072 N N . ASP A 1 272 ? -23.516 0.529 14.961 1 95.38 272 ASP A N 1
ATOM 2073 C CA . ASP A 1 272 ? -24.328 0.855 16.125 1 95.38 272 ASP A CA 1
ATOM 2074 C C . ASP A 1 272 ? -25.547 1.698 15.734 1 95.38 272 ASP A C 1
ATOM 2076 O O . ASP A 1 272 ? -26.594 1.638 16.391 1 95.38 272 ASP A O 1
ATOM 2080 N N . ILE A 1 273 ? -25.422 2.441 14.625 1 94.56 273 ILE A N 1
ATOM 2081 C CA . ILE A 1 273 ? -26.531 3.338 14.281 1 94.56 273 ILE A CA 1
ATOM 2082 C C . ILE A 1 273 ? -27.359 2.727 13.156 1 94.56 273 ILE A C 1
ATOM 2084 O O . ILE A 1 273 ? -28.297 3.357 12.648 1 94.56 273 ILE A O 1
ATOM 2088 N N . ALA A 1 274 ? -27.031 1.546 12.758 1 91.19 274 ALA A N 1
ATOM 2089 C CA . ALA A 1 274 ? -27.672 0.911 11.602 1 91.19 274 ALA A CA 1
ATOM 2090 C C . ALA A 1 274 ? -29.188 0.826 11.789 1 91.19 274 ALA A C 1
ATOM 2092 O O . ALA A 1 274 ? -29.938 0.892 10.812 1 91.19 274 ALA A O 1
ATOM 2093 N N . SER A 1 275 ? -29.609 0.739 12.961 1 88.5 275 SER A N 1
ATOM 2094 C CA . SER A 1 275 ? -31.031 0.592 13.242 1 88.5 275 SER A CA 1
ATOM 2095 C C . SER A 1 275 ? -31.719 1.948 13.312 1 88.5 275 SER A C 1
ATOM 2097 O O . SER A 1 275 ? -32.938 2.023 13.32 1 88.5 275 SER A O 1
ATOM 2099 N N . LEU A 1 276 ? -30.844 2.941 13.445 1 84.25 276 LEU A N 1
ATOM 2100 C CA . LEU A 1 276 ? -31.422 4.277 13.555 1 84.25 276 LEU A CA 1
ATOM 2101 C C . LEU A 1 276 ? -31.844 4.793 12.18 1 84.25 276 LEU A C 1
ATOM 2103 O O . LEU A 1 276 ? -31.219 4.477 11.172 1 84.25 276 LEU A O 1
ATOM 2107 N N . SER A 1 277 ? -33 5.434 12.172 1 82.12 277 SER A N 1
ATOM 2108 C CA . SER A 1 277 ? -33.469 6.043 10.938 1 82.12 277 SER A CA 1
ATOM 2109 C C . SER A 1 277 ? -32.938 7.449 10.758 1 82.12 277 SER A C 1
ATOM 2111 O O . SER A 1 277 ? -32.469 8.07 11.719 1 82.12 277 SER A O 1
ATOM 2113 N N . GLY A 1 278 ? -32.656 7.859 9.555 1 87.88 278 GLY A N 1
ATOM 2114 C CA . GLY A 1 278 ? -32.281 9.234 9.281 1 87.88 278 GLY A CA 1
ATOM 2115 C C . GLY A 1 278 ? -30.906 9.352 8.625 1 87.88 278 GLY A C 1
ATOM 2116 O O . GLY A 1 278 ? -30.109 8.414 8.664 1 87.88 278 GLY A O 1
ATOM 2117 N N . ARG A 1 279 ? -30.703 10.516 8.125 1 92.5 279 ARG A N 1
ATOM 2118 C CA . ARG A 1 279 ? -29.484 10.75 7.363 1 92.5 279 ARG A CA 1
ATOM 2119 C C . ARG A 1 279 ? -28.469 11.547 8.18 1 92.5 279 ARG A C 1
ATOM 2121 O O . ARG A 1 279 ? -27.297 11.648 7.789 1 92.5 279 ARG A O 1
ATOM 2128 N N . THR A 1 280 ? -28.875 12.023 9.344 1 95.62 280 THR A N 1
ATOM 2129 C CA . THR A 1 280 ? -28.031 12.945 10.086 1 95.62 280 THR A CA 1
ATOM 2130 C C . THR A 1 280 ? -26.891 12.195 10.781 1 95.62 280 THR A C 1
ATOM 2132 O O . THR A 1 280 ? -25.734 12.625 10.734 1 95.62 280 THR A O 1
ATOM 2135 N N . ALA A 1 281 ? -27.172 11.078 11.406 1 95.94 281 ALA A N 1
ATOM 2136 C CA . ALA A 1 281 ? -26.172 10.352 12.195 1 95.94 281 ALA A CA 1
ATOM 2137 C C . ALA A 1 281 ? -25.016 9.875 11.328 1 95.94 281 ALA A C 1
ATOM 2139 O O . ALA A 1 281 ? -23.859 10.117 11.633 1 95.94 281 ALA A O 1
ATOM 2140 N N . PRO A 1 282 ? -25.328 9.273 10.125 1 95.94 282 PRO A N 1
ATOM 2141 C CA . PRO A 1 282 ? -24.219 8.867 9.266 1 95.94 282 PRO A CA 1
ATOM 2142 C C . PRO A 1 282 ? -23.375 10.055 8.773 1 95.94 282 PRO A C 1
ATOM 2144 O O . PRO A 1 282 ? -22.156 9.938 8.633 1 95.94 282 PRO A O 1
ATOM 2147 N N . ARG A 1 283 ? -24.062 11.141 8.539 1 96.56 283 ARG A N 1
ATOM 2148 C CA . ARG A 1 283 ? -23.344 12.328 8.094 1 96.56 283 ARG A CA 1
ATOM 2149 C C . ARG A 1 283 ? -22.469 12.898 9.203 1 96.56 283 ARG A C 1
ATOM 2151 O O . ARG A 1 283 ? -21.391 13.438 8.945 1 96.56 283 ARG A O 1
ATOM 2158 N N . LEU A 1 284 ? -22.938 12.797 10.398 1 97.06 284 LEU A N 1
ATOM 2159 C CA . LEU A 1 284 ? -22.125 13.242 11.539 1 97.06 284 LEU A CA 1
ATOM 2160 C C . LEU A 1 284 ? -20.891 12.375 11.695 1 97.06 284 LEU A C 1
ATOM 2162 O O . LEU A 1 284 ? -19.812 12.883 12 1 97.06 284 LEU A O 1
ATOM 2166 N N . ILE A 1 285 ? -21.047 11.094 11.492 1 97.12 285 ILE A N 1
ATOM 2167 C CA . ILE A 1 285 ? -19.922 10.18 11.555 1 97.12 285 ILE A CA 1
ATOM 2168 C C . ILE A 1 285 ? -18.891 10.555 10.492 1 97.12 285 ILE A C 1
ATOM 2170 O O . ILE A 1 285 ? -17.688 10.57 10.758 1 97.12 285 ILE A O 1
ATOM 2174 N N . GLN A 1 286 ? -19.391 10.875 9.328 1 96.81 286 GLN A N 1
ATOM 2175 C CA . GLN A 1 286 ? -18.5 11.32 8.258 1 96.81 286 GLN A CA 1
ATOM 2176 C C . GLN A 1 286 ? -17.766 12.602 8.648 1 96.81 286 GLN A C 1
ATOM 2178 O O . GLN A 1 286 ? -16.562 12.727 8.406 1 96.81 286 GLN A O 1
ATOM 2183 N N . ALA A 1 287 ? -18.469 13.5 9.227 1 96.25 287 ALA A N 1
ATOM 2184 C CA . ALA A 1 287 ? -17.875 14.758 9.656 1 96.25 287 ALA A CA 1
ATOM 2185 C C . ALA A 1 287 ? -16.797 14.516 10.719 1 96.25 287 ALA A C 1
ATOM 2187 O O . ALA A 1 287 ? -15.742 15.148 10.695 1 96.25 287 ALA A O 1
ATOM 2188 N N . LEU A 1 288 ? -17.078 13.594 11.586 1 96.44 288 LEU A N 1
ATOM 2189 C CA . LEU A 1 288 ? -16.141 13.289 12.664 1 96.44 288 LEU A CA 1
ATOM 2190 C C . LEU A 1 288 ? -14.898 12.578 12.125 1 96.44 288 LEU A C 1
ATOM 2192 O O . LEU A 1 288 ? -13.836 12.625 12.742 1 96.44 288 LEU A O 1
ATOM 2196 N N . CYS A 1 289 ? -15.031 11.938 10.984 1 96.5 289 CYS A N 1
ATOM 2197 C CA . CYS A 1 289 ? -13.883 11.328 10.328 1 96.5 289 CYS A CA 1
ATOM 2198 C C . CYS A 1 289 ? -13 12.391 9.68 1 96.5 289 CYS A C 1
ATOM 2200 O O . CYS A 1 289 ? -11.789 12.195 9.547 1 96.5 289 CYS A O 1
ATOM 2202 N N . ARG A 1 290 ? -13.578 13.469 9.336 1 95.69 290 ARG A N 1
ATOM 2203 C CA . ARG A 1 290 ? -12.852 14.547 8.672 1 95.69 290 ARG A CA 1
ATOM 2204 C C . ARG A 1 290 ? -12.195 15.477 9.688 1 95.69 290 ARG A C 1
ATOM 2206 O O . ARG A 1 290 ? -11.047 15.875 9.523 1 95.69 290 ARG A O 1
ATOM 2213 N N . TRP A 1 291 ? -12.977 15.727 10.758 1 93.81 291 TRP A N 1
ATOM 2214 C CA . TRP A 1 291 ? -12.531 16.719 11.719 1 93.81 291 TRP A CA 1
ATOM 2215 C C . TRP A 1 291 ? -12.227 16.078 13.07 1 93.81 291 TRP A C 1
ATOM 2217 O O . TRP A 1 291 ? -13.125 15.531 13.719 1 93.81 291 TRP A O 1
ATOM 2227 N N . PRO A 1 292 ? -11 16.234 13.539 1 94.44 292 PRO A N 1
ATOM 2228 C CA . PRO A 1 292 ? -10.672 15.688 14.859 1 94.44 292 PRO A CA 1
ATOM 2229 C C . PRO A 1 292 ? -11.562 16.25 15.969 1 94.44 292 PRO A C 1
ATOM 2231 O O . PRO A 1 292 ? -11.859 15.555 16.938 1 94.44 292 PRO A O 1
ATOM 2234 N N . LEU A 1 293 ? -11.922 17.469 15.836 1 92.06 293 LEU A N 1
ATOM 2235 C CA . LEU A 1 293 ? -12.82 18.172 16.75 1 92.06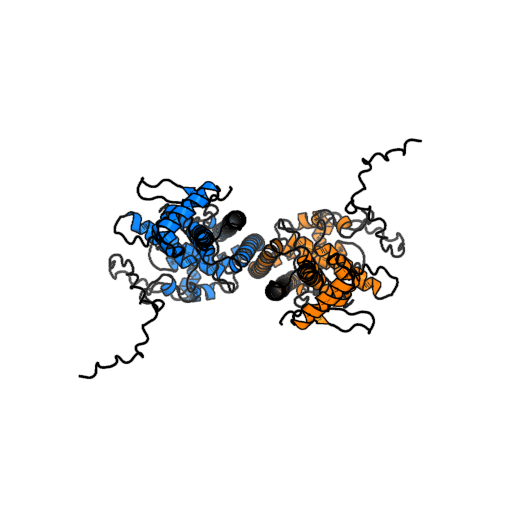 293 LEU A CA 1
ATOM 2236 C C . LEU A 1 293 ? -13.961 18.828 15.977 1 92.06 293 LEU A C 1
ATOM 2238 O O . LEU A 1 293 ? -13.727 19.516 14.977 1 92.06 293 LEU A O 1
ATOM 2242 N N . LEU A 1 294 ? -15.172 18.625 16.5 1 91.94 294 LEU A N 1
ATOM 2243 C CA . LEU A 1 294 ? -16.359 19.062 15.766 1 91.94 294 LEU A CA 1
ATOM 2244 C C . LEU A 1 294 ? -17.234 19.953 16.641 1 91.94 294 LEU A C 1
ATOM 2246 O O . LEU A 1 294 ? -17.594 19.562 17.766 1 91.94 294 LEU A O 1
ATOM 2250 N N . SER A 1 295 ? -17.547 21.141 16.125 1 90.56 295 SER A N 1
ATOM 2251 C CA . SER A 1 295 ? -18.5 22.031 16.797 1 90.56 295 SER A CA 1
ATOM 2252 C C . SER A 1 295 ? -19.891 21.906 16.172 1 90.56 295 SER A C 1
ATOM 2254 O O . SER A 1 295 ? -20.047 21.359 15.078 1 90.56 295 SER A O 1
ATOM 2256 N N . VAL A 1 296 ? -20.844 22.422 16.938 1 91.62 296 VAL A N 1
ATOM 2257 C CA . VAL A 1 296 ? -22.234 22.312 16.484 1 91.62 296 VAL A CA 1
ATOM 2258 C C . VAL A 1 296 ? -22.406 23.094 15.18 1 91.62 296 VAL A C 1
ATOM 2260 O O . VAL A 1 296 ? -22.969 22.578 14.211 1 91.62 296 VAL A O 1
ATOM 2263 N N . PRO A 1 297 ? -21.875 24.312 15.055 1 90.44 297 PRO A N 1
ATOM 2264 C CA . PRO A 1 297 ? -22.047 25.031 13.789 1 90.44 297 PRO A CA 1
ATOM 2265 C C . PRO A 1 297 ? -21.422 24.312 12.602 1 90.44 297 PRO A C 1
ATOM 2267 O O . PRO A 1 297 ? -22 24.281 11.516 1 90.44 297 PRO A O 1
ATOM 2270 N N . VAL A 1 298 ? -20.297 23.688 12.828 1 91.19 298 VAL A N 1
ATOM 2271 C CA . VAL A 1 298 ? -19.625 22.953 11.758 1 91.19 298 VAL A CA 1
ATOM 2272 C C . VAL A 1 298 ? -20.438 21.703 11.43 1 91.19 298 VAL A C 1
ATOM 2274 O O . VAL A 1 298 ? -20.578 21.328 10.258 1 91.19 298 VAL A O 1
ATOM 2277 N N . ALA A 1 299 ? -20.891 21.047 12.406 1 94.31 299 ALA A N 1
ATOM 2278 C CA . ALA A 1 299 ? -21.734 19.875 12.203 1 94.31 299 ALA A CA 1
ATOM 2279 C C . ALA A 1 299 ? -22.969 20.219 11.375 1 94.31 299 ALA A C 1
ATOM 2281 O O . ALA A 1 299 ? -23.375 19.453 10.508 1 94.31 299 ALA A O 1
ATOM 2282 N N . GLU A 1 300 ? -23.547 21.391 11.695 1 94.62 300 GLU A N 1
ATOM 2283 C CA . GLU A 1 300 ? -24.688 21.844 10.914 1 94.62 300 GLU A CA 1
ATOM 2284 C C . GLU A 1 300 ? -24.328 22 9.445 1 94.62 300 GLU A C 1
ATOM 2286 O O . GLU A 1 300 ? -25.047 21.531 8.562 1 94.62 300 GLU A O 1
ATOM 2291 N N . ALA A 1 301 ? -23.281 22.625 9.227 1 92.56 301 ALA A N 1
ATOM 2292 C CA . ALA A 1 301 ? -22.828 22.875 7.859 1 92.56 301 ALA A CA 1
ATOM 2293 C C . ALA A 1 301 ? -22.5 21.578 7.129 1 92.56 301 ALA A C 1
ATOM 2295 O O . ALA A 1 301 ? -22.859 21.406 5.961 1 92.56 301 ALA A O 1
ATOM 2296 N N . GLU A 1 302 ? -21.875 20.594 7.789 1 93.62 302 GLU A N 1
ATOM 2297 C CA . GLU A 1 302 ? -21.422 19.344 7.195 1 93.62 302 GLU A CA 1
ATOM 2298 C C . GLU A 1 302 ? -22.609 18.422 6.902 1 93.62 302 GLU A C 1
ATOM 2300 O O . GLU A 1 302 ? -22.562 17.641 5.945 1 93.62 302 GLU A O 1
ATOM 2305 N N . THR A 1 303 ? -23.578 18.531 7.719 1 95.62 303 THR A N 1
ATOM 2306 C CA . THR A 1 303 ? -24.672 17.578 7.598 1 95.62 303 THR A CA 1
ATOM 2307 C C . THR A 1 303 ? -25.844 18.188 6.84 1 95.62 303 THR A C 1
ATOM 2309 O O . THR A 1 303 ? -26.688 17.469 6.305 1 95.62 303 THR A O 1
ATOM 2312 N N . GLY A 1 304 ? -25.984 19.469 6.957 1 95.12 304 GLY A N 1
ATOM 2313 C CA . GLY A 1 304 ? -27.141 20.156 6.395 1 95.12 304 GLY A CA 1
ATOM 2314 C C . GLY A 1 304 ? -28.375 20.031 7.262 1 95.12 304 GLY A C 1
ATOM 2315 O O . GLY A 1 304 ? -29.469 20.406 6.84 1 95.12 304 GLY A O 1
ATOM 2316 N N . ALA A 1 305 ? -28.234 19.531 8.422 1 96.38 305 ALA A N 1
ATOM 2317 C CA . ALA A 1 305 ? -29.344 19.359 9.352 1 96.38 305 ALA A CA 1
ATOM 2318 C C . ALA A 1 305 ? -29.516 20.578 10.25 1 96.38 305 ALA A C 1
ATOM 2320 O O . ALA A 1 305 ? -28.609 21.422 10.328 1 96.38 305 ALA A O 1
ATOM 2321 N N . SER A 1 306 ? -30.719 20.688 10.828 1 96.44 306 SER A N 1
ATOM 2322 C CA . SER A 1 306 ? -30.984 21.781 11.766 1 96.44 306 SER A CA 1
ATOM 2323 C C . SER A 1 306 ? -30.141 21.656 13.023 1 96.44 306 SER A C 1
ATOM 2325 O O . SER A 1 306 ? -29.656 20.562 13.344 1 96.44 306 SER A O 1
ATOM 2327 N N . ARG A 1 307 ? -29.984 22.781 13.695 1 95.19 307 ARG A N 1
ATOM 2328 C CA . ARG A 1 307 ? -29.234 22.781 14.953 1 95.19 307 ARG A CA 1
ATOM 2329 C C . ARG A 1 307 ? -29.828 21.797 15.945 1 95.19 307 ARG A C 1
ATOM 2331 O O . ARG A 1 307 ? -29.094 21.062 16.609 1 95.19 307 ARG A O 1
ATOM 2338 N N . ALA A 1 308 ? -31.094 21.719 15.992 1 96.38 308 ALA A N 1
ATOM 2339 C CA . ALA A 1 308 ? -31.781 20.812 16.906 1 96.38 308 ALA A CA 1
ATOM 2340 C C . ALA A 1 308 ? -31.5 19.359 16.547 1 96.38 308 ALA A C 1
ATOM 2342 O O . ALA A 1 308 ? -31.234 18.531 17.438 1 96.38 308 ALA A O 1
ATOM 2343 N N . ALA A 1 309 ? -31.531 19.047 15.297 1 96.25 309 ALA A N 1
ATOM 2344 C CA . ALA A 1 309 ? -31.266 17.688 14.836 1 96.25 309 ALA A CA 1
ATOM 2345 C C . ALA A 1 309 ? -29.828 17.281 15.109 1 96.25 309 ALA A C 1
ATOM 2347 O O . ALA A 1 309 ? -29.562 16.156 15.539 1 96.25 309 ALA A O 1
ATOM 2348 N N . VAL A 1 310 ? -28.922 18.188 14.867 1 96.44 310 VAL A N 1
ATOM 2349 C CA . VAL A 1 310 ? -27.5 17.953 15.109 1 96.44 310 VAL A CA 1
ATOM 2350 C C . VAL A 1 310 ? -27.266 17.672 16.594 1 96.44 310 VAL A C 1
ATOM 2352 O O . VAL A 1 310 ? -26.641 16.688 16.969 1 96.44 310 VAL A O 1
ATOM 2355 N N . GLN A 1 311 ? -27.844 18.516 17.438 1 94.81 311 GLN A N 1
ATOM 2356 C CA . GLN A 1 311 ? -27.656 18.375 18.875 1 94.81 311 GLN A CA 1
ATOM 2357 C C . GLN A 1 311 ? -28.234 17.062 19.375 1 94.81 311 GLN A C 1
ATOM 2359 O O . GLN A 1 311 ? -27.609 16.359 20.172 1 94.81 311 GLN A O 1
ATOM 2364 N N . ARG A 1 312 ? -29.391 16.703 18.906 1 95.62 312 ARG A N 1
ATOM 2365 C CA . ARG A 1 312 ? -30.031 15.461 19.297 1 95.62 312 ARG A CA 1
ATOM 2366 C C . ARG A 1 312 ? -29.188 14.258 18.891 1 95.62 312 ARG A C 1
ATOM 2368 O O . ARG A 1 312 ? -29.016 13.328 19.688 1 95.62 312 ARG A O 1
ATOM 2375 N N . ASN A 1 313 ? -28.703 14.297 17.703 1 96.5 313 ASN A N 1
ATOM 2376 C CA . ASN A 1 313 ? -27.922 13.172 17.219 1 96.5 313 ASN A CA 1
ATOM 2377 C C . ASN A 1 313 ? -26.562 13.109 17.891 1 96.5 313 ASN A C 1
ATOM 2379 O O . ASN A 1 313 ? -26.031 12.016 18.125 1 96.5 313 ASN A O 1
ATOM 2383 N N . LEU A 1 314 ? -25.969 14.242 18.172 1 95.94 314 LEU A N 1
ATOM 2384 C CA . LEU A 1 314 ? -24.703 14.25 18.906 1 95.94 314 LEU A CA 1
ATOM 2385 C C . LEU A 1 314 ? -24.891 13.625 20.297 1 95.94 314 LEU A C 1
ATOM 2387 O O . LEU A 1 314 ? -24.062 12.836 20.734 1 95.94 314 LEU A O 1
ATOM 2391 N N . GLU A 1 315 ? -25.953 13.992 20.938 1 95.44 315 GLU A N 1
ATOM 2392 C CA . GLU A 1 315 ? -26.25 13.414 22.234 1 95.44 315 GLU A CA 1
ATOM 2393 C C . GLU A 1 315 ? -26.469 11.906 22.141 1 95.44 315 GLU A C 1
ATOM 2395 O O . GLU A 1 315 ? -26 11.148 23 1 95.44 315 GLU A O 1
ATOM 2400 N N . ARG A 1 316 ? -27.125 11.531 21.141 1 95.75 316 ARG A N 1
ATOM 2401 C CA . ARG A 1 316 ? -27.375 10.109 20.922 1 95.75 316 ARG A CA 1
ATOM 2402 C C . ARG A 1 316 ? -26.062 9.352 20.703 1 95.75 316 ARG A C 1
ATOM 2404 O O . ARG A 1 316 ? -25.859 8.281 21.281 1 95.75 316 ARG A O 1
ATOM 2411 N N . LEU A 1 317 ? -25.203 9.875 19.875 1 96.75 317 LEU A N 1
ATOM 2412 C CA . LEU A 1 317 ? -23.922 9.25 19.625 1 96.75 317 LEU A CA 1
ATOM 2413 C C . LEU A 1 317 ? -23.094 9.195 20.891 1 96.75 317 LEU A C 1
ATOM 2415 O O . LEU A 1 317 ? -22.359 8.219 21.125 1 96.75 317 LEU A O 1
ATOM 2419 N N . ALA A 1 318 ? -23.188 10.227 21.688 1 96.06 318 ALA A N 1
ATOM 2420 C CA . ALA A 1 318 ? -22.484 10.25 22.953 1 96.06 318 ALA A CA 1
ATOM 2421 C C . ALA A 1 318 ? -23.016 9.18 23.906 1 96.06 318 ALA A C 1
ATOM 2423 O O . ALA A 1 318 ? -22.234 8.5 24.578 1 96.06 318 ALA A O 1
ATOM 2424 N N . ASP A 1 319 ? -24.297 9.031 23.906 1 95.94 319 ASP A N 1
ATOM 2425 C CA . ASP A 1 319 ? -24.922 8.023 24.75 1 95.94 319 ASP A CA 1
ATOM 2426 C C . ASP A 1 319 ? -24.484 6.617 24.359 1 95.94 319 ASP A C 1
ATOM 2428 O O . ASP A 1 319 ? -24.375 5.73 25.203 1 95.94 319 ASP A O 1
ATOM 2432 N N . LEU A 1 320 ? -24.234 6.445 23.078 1 95.81 320 LEU A N 1
ATOM 2433 C CA . LEU A 1 320 ? -23.781 5.152 22.562 1 95.81 320 LEU A CA 1
ATOM 2434 C C . LEU A 1 320 ? -22.297 4.957 22.812 1 95.81 320 LEU A C 1
ATOM 2436 O O . LEU A 1 320 ? -21.734 3.914 22.453 1 95.81 320 LEU A O 1
ATOM 2440 N N . GLY A 1 321 ? -21.625 5.996 23.312 1 95.81 321 GLY A N 1
ATOM 2441 C CA . GLY A 1 321 ? -20.203 5.914 23.625 1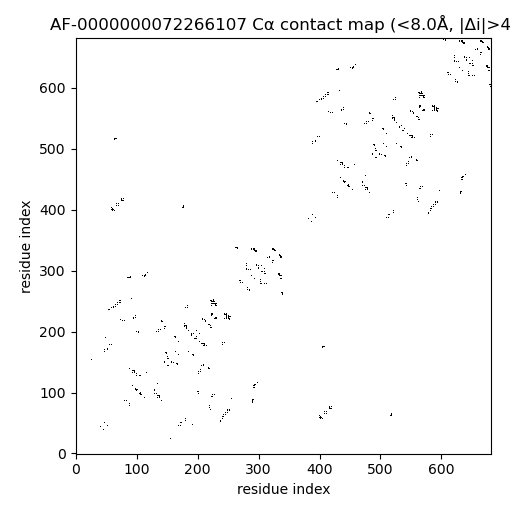 95.81 321 GLY A CA 1
ATOM 2442 C C . GLY A 1 321 ? -19.328 6.086 22.406 1 95.81 321 GLY A C 1
ATOM 2443 O O . GLY A 1 321 ? -18.141 5.742 22.438 1 95.81 321 GLY A O 1
ATOM 2444 N N . LEU A 1 322 ? -19.875 6.59 21.328 1 97.25 322 LEU A N 1
ATOM 2445 C CA . LEU A 1 322 ? -19.141 6.707 20.062 1 97.25 322 LEU A CA 1
ATOM 2446 C C . LEU A 1 322 ? -18.359 8.016 20.016 1 97.25 322 LEU A C 1
ATOM 2448 O O . LEU A 1 322 ? -17.359 8.117 19.281 1 97.25 322 LEU A O 1
ATOM 2452 N N . ILE A 1 323 ? -18.875 9.031 20.734 1 97.19 323 ILE A N 1
ATOM 2453 C CA . ILE A 1 323 ? -18.188 10.32 20.766 1 97.19 323 ILE A CA 1
ATOM 2454 C C . ILE A 1 323 ? -18.125 10.828 22.203 1 97.19 323 ILE A C 1
ATOM 2456 O O . ILE A 1 323 ? -18.797 10.297 23.094 1 97.19 323 ILE A O 1
ATOM 2460 N N . ARG A 1 324 ? -17.281 11.773 22.453 1 95.25 324 ARG A N 1
ATOM 2461 C CA . ARG A 1 324 ? -17.172 12.406 23.75 1 95.25 324 ARG A CA 1
ATOM 2462 C C . ARG A 1 324 ? -17.094 13.922 23.625 1 95.25 324 ARG A C 1
ATOM 2464 O O . ARG A 1 324 ? -16.5 14.438 22.672 1 95.25 324 ARG A O 1
ATOM 2471 N N . GLU A 1 325 ? -17.688 14.523 24.562 1 92.06 325 GLU A N 1
ATOM 2472 C CA . GLU A 1 325 ? -17.594 15.977 24.625 1 92.06 325 GLU A CA 1
ATOM 2473 C C . GLU A 1 325 ? -16.266 16.422 25.219 1 92.06 325 GLU A C 1
ATOM 2475 O O . GLU A 1 325 ? -15.789 15.852 26.203 1 92.06 325 GLU A O 1
ATOM 2480 N N . VAL A 1 326 ? -15.43 17.234 24.562 1 86.38 326 VAL A N 1
ATOM 2481 C CA . VAL A 1 326 ? -14.172 17.781 25.047 1 86.38 326 VAL A CA 1
ATOM 2482 C C . VAL A 1 326 ? -14.406 19.203 25.594 1 86.38 326 VAL A C 1
ATOM 2484 O O . VAL A 1 326 ? -15.141 19.984 25 1 86.38 326 VAL A O 1
ATOM 2487 N N . THR A 1 327 ? -15.078 19.484 26.656 1 67.44 327 THR A N 1
ATOM 2488 C CA . THR A 1 327 ? -15.664 20.672 27.266 1 67.44 327 THR A CA 1
ATOM 2489 C C . THR A 1 327 ? -14.977 21.938 26.75 1 67.44 327 THR A C 1
ATOM 2491 O O . THR A 1 327 ? -13.773 21.922 26.484 1 67.44 327 THR A O 1
ATOM 2494 N N . GLY A 1 328 ? -15.672 22.734 25.859 1 58.22 328 GLY A N 1
ATOM 2495 C CA . GLY A 1 328 ? -15.547 24.172 25.766 1 58.22 328 GLY A CA 1
ATOM 2496 C C . GLY A 1 328 ? -16.359 24.922 26.812 1 58.22 328 GLY A C 1
ATOM 2497 O O . GLY A 1 328 ? -16.922 24.297 27.719 1 58.22 328 GLY A O 1
ATOM 2498 N N . GLN A 1 329 ? -16.344 26.094 26.922 1 56.94 329 GLN A N 1
ATOM 2499 C CA . GLN A 1 329 ? -17.219 26.844 27.797 1 56.94 329 GLN A CA 1
ATOM 2500 C C . GLN A 1 329 ? -18.688 26.469 27.562 1 56.94 329 GLN A C 1
ATOM 2502 O O . GLN A 1 329 ? -19.031 25.906 26.516 1 56.94 329 GLN A O 1
ATOM 2507 N N . GLU A 1 330 ? -19.562 26.609 28.609 1 52.97 330 GLU A N 1
ATOM 2508 C CA . GLU A 1 330 ? -20.984 26.25 28.688 1 52.97 330 GLU A CA 1
ATOM 2509 C C . GLU A 1 330 ? -21.688 26.469 27.359 1 52.97 330 GLU A C 1
ATOM 2511 O O . GLU A 1 330 ? -22.562 25.688 26.969 1 52.97 330 GLU A O 1
ATOM 2516 N N . ARG A 1 331 ? -21.312 27.469 26.562 1 60.22 331 ARG A N 1
ATOM 2517 C CA . ARG A 1 331 ? -22.078 27.891 25.391 1 60.22 331 ARG A CA 1
ATOM 2518 C C . ARG A 1 331 ? -21.516 27.281 24.109 1 60.22 331 ARG A C 1
ATOM 2520 O O . ARG A 1 331 ? -22.156 27.312 23.062 1 60.22 331 ARG A O 1
ATOM 2527 N N . PHE A 1 332 ? -20.344 26.547 24.109 1 77.06 332 PHE A N 1
ATOM 2528 C CA . PHE A 1 332 ? -19.75 26.047 22.875 1 77.06 332 PHE A CA 1
ATOM 2529 C C . PHE A 1 332 ? -19.25 24.625 23.047 1 77.06 332 PHE A C 1
ATOM 2531 O O . PHE A 1 332 ? -18.094 24.406 23.422 1 77.06 332 PHE A O 1
ATOM 2538 N N . ARG A 1 333 ? -20.078 23.672 22.781 1 86 333 ARG A N 1
ATOM 2539 C CA . ARG A 1 333 ? -19.719 22.266 22.984 1 86 333 ARG A CA 1
ATOM 2540 C C . ARG A 1 333 ? -18.938 21.734 21.797 1 86 333 ARG A C 1
ATOM 2542 O O . ARG A 1 333 ? -19.25 22.047 20.641 1 86 333 ARG A O 1
ATOM 2549 N N . LEU A 1 334 ? -17.906 21.078 22.094 1 91.19 334 LEU A N 1
ATOM 2550 C CA . LEU A 1 334 ? -17.047 20.438 21.109 1 91.19 334 LEU A CA 1
ATOM 2551 C C . LEU A 1 334 ? -17.047 18.922 21.297 1 91.19 334 LEU A C 1
ATOM 2553 O O . LEU A 1 334 ? -17.062 18.438 22.438 1 91.19 334 LEU A O 1
ATOM 2557 N N . TRP A 1 335 ? -17.031 18.219 20.156 1 93.69 335 TRP A N 1
ATOM 2558 C CA . TRP A 1 335 ? -17.141 16.766 20.203 1 93.69 335 TRP A CA 1
ATOM 2559 C C . TRP A 1 335 ? -15.977 16.125 19.453 1 93.69 335 TRP A C 1
ATOM 2561 O O . TRP A 1 335 ? -15.5 16.656 18.453 1 93.69 335 TRP A O 1
ATOM 2571 N N . THR A 1 336 ? -15.539 14.977 19.922 1 95.12 336 THR A N 1
ATOM 2572 C CA . THR A 1 336 ? -14.508 14.195 19.25 1 95.12 336 THR A CA 1
ATOM 2573 C C . THR A 1 336 ? -14.906 12.727 19.188 1 95.12 336 THR A C 1
ATOM 2575 O O . THR A 1 336 ? -15.609 12.227 20.078 1 95.12 336 THR A O 1
ATOM 2578 N N . ALA A 1 337 ? -14.5 12.023 18.109 1 95.88 337 ALA A N 1
ATOM 2579 C CA . ALA A 1 337 ? -14.711 10.578 18 1 95.88 337 ALA A CA 1
ATOM 2580 C C . ALA A 1 337 ? -13.992 9.828 19.125 1 95.88 337 ALA A C 1
ATOM 2582 O O . ALA A 1 337 ? -12.859 10.156 19.469 1 95.88 337 ALA A O 1
ATOM 2583 N N . ALA A 1 338 ? -14.633 8.875 19.703 1 93.75 338 ALA A N 1
ATOM 2584 C CA . ALA A 1 338 ? -14.023 8.047 20.734 1 93.75 338 ALA A CA 1
ATOM 2585 C C . ALA A 1 338 ? -13.234 6.895 20.141 1 93.75 338 ALA A C 1
ATOM 2587 O O . ALA A 1 338 ? -13.602 5.73 20.297 1 93.75 338 ALA A O 1
ATOM 2588 N N . VAL A 1 339 ? -12.195 7.242 19.547 1 87.69 339 VAL A N 1
ATOM 2589 C CA . VAL A 1 339 ? -11.328 6.262 18.891 1 87.69 339 VAL A CA 1
ATOM 2590 C C . VAL A 1 339 ? -10.5 5.523 19.938 1 87.69 339 VAL A C 1
ATOM 2592 O O . VAL A 1 339 ? -9.953 6.148 20.859 1 87.69 339 VAL A O 1
ATOM 2595 N N . GLN A 1 340 ? -10.617 4.195 19.984 1 72.5 340 GLN A N 1
ATOM 2596 C CA . GLN A 1 340 ? -9.875 3.396 20.953 1 72.5 340 GLN A CA 1
ATOM 2597 C C . GLN A 1 340 ? -8.375 3.482 20.703 1 72.5 340 GLN A C 1
ATOM 2599 O O . GLN A 1 340 ? -7.934 3.605 19.562 1 72.5 340 GLN A O 1
ATOM 2604 N N . LYS A 1 341 ? -7.629 3.615 21.812 1 68.19 341 LYS A N 1
ATOM 2605 C CA . LYS A 1 341 ? -6.172 3.682 21.734 1 68.19 341 LYS A CA 1
ATOM 2606 C C . LYS A 1 341 ? -5.574 2.314 21.406 1 68.19 341 LYS A C 1
ATOM 2608 O O . LYS A 1 341 ? -6.137 1.281 21.781 1 68.19 341 LYS A O 1
ATOM 2613 N N . MET B 1 1 ? -41.219 -51.594 29.75 1 20.45 1 MET B N 1
ATOM 2614 C CA . MET B 1 1 ? -39.906 -51.781 29.141 1 20.45 1 MET B CA 1
ATOM 2615 C C . MET B 1 1 ? -39.406 -50.438 28.562 1 20.45 1 MET B C 1
ATOM 2617 O O . MET B 1 1 ? -39.969 -49.906 27.625 1 20.45 1 MET B O 1
ATOM 2621 N N . LYS B 1 2 ? -38.812 -49.656 29.406 1 26.81 2 LYS B N 1
ATOM 2622 C CA . LYS B 1 2 ? -38.469 -48.219 29.516 1 26.81 2 LYS B CA 1
ATOM 2623 C C . LYS B 1 2 ? -37.438 -47.812 28.484 1 26.81 2 LYS B C 1
ATOM 2625 O O . LYS B 1 2 ? -36.375 -48.438 28.359 1 26.81 2 LYS B O 1
ATOM 2630 N N . ARG B 1 3 ? -37.906 -47.281 27.328 1 29.06 3 ARG B N 1
ATOM 2631 C CA . ARG B 1 3 ? -37.031 -46.969 26.203 1 29.06 3 ARG B CA 1
ATOM 2632 C C . ARG B 1 3 ? -35.75 -46.281 26.641 1 29.06 3 ARG B C 1
ATOM 2634 O O . ARG B 1 3 ? -35.812 -45.312 27.406 1 29.06 3 ARG B O 1
ATOM 2641 N N . PRO B 1 4 ? -34.625 -46.969 26.609 1 29.8 4 PRO B N 1
ATOM 2642 C CA . PRO B 1 4 ? -33.375 -46.406 27.188 1 29.8 4 PRO B CA 1
ATOM 2643 C C . PRO B 1 4 ? -33 -45.062 26.578 1 29.8 4 PRO B C 1
ATOM 2645 O O . PRO B 1 4 ? -33.156 -44.875 25.375 1 29.8 4 PRO B O 1
ATOM 2648 N N . LEU B 1 5 ? -33.312 -44.031 27.25 1 31.16 5 LEU B N 1
ATOM 2649 C CA . LEU B 1 5 ? -33.125 -42.625 26.875 1 31.16 5 LEU B CA 1
ATOM 2650 C C . LEU B 1 5 ? -31.672 -42.344 26.469 1 31.16 5 LEU B C 1
ATOM 2652 O O . LEU B 1 5 ? -30.75 -42.594 27.266 1 31.16 5 LEU B O 1
ATOM 2656 N N . LEU B 1 6 ? -31.359 -42.562 25.172 1 31.56 6 LEU B N 1
ATOM 2657 C CA . LEU B 1 6 ? -30.016 -42.375 24.625 1 31.56 6 LEU B CA 1
ATOM 2658 C C . LEU B 1 6 ? -29.438 -41.062 25.109 1 31.56 6 LEU B C 1
ATOM 2660 O O . LEU B 1 6 ? -30.141 -40.031 25.188 1 31.56 6 LEU B O 1
ATOM 2664 N N . ASP B 1 7 ? -28.438 -41.094 25.969 1 33.72 7 ASP B N 1
ATOM 2665 C CA . ASP B 1 7 ? -27.766 -40 26.656 1 33.72 7 ASP B CA 1
ATOM 2666 C C . ASP B 1 7 ? -27.234 -39 25.641 1 33.72 7 ASP B C 1
ATOM 2668 O O . ASP B 1 7 ? -26.516 -39.344 24.719 1 33.72 7 ASP B O 1
ATOM 2672 N N . PRO B 1 8 ? -27.906 -37.875 25.406 1 33.25 8 PRO B N 1
ATOM 2673 C CA . PRO B 1 8 ? -27.75 -36.844 24.391 1 33.25 8 PRO B CA 1
ATOM 2674 C C . PRO B 1 8 ? -26.344 -36.25 24.328 1 33.25 8 PRO B C 1
ATOM 2676 O O . PRO B 1 8 ? -26.078 -35.312 23.578 1 33.25 8 PRO B O 1
ATOM 2679 N N . GLU B 1 9 ? -25.562 -36.656 25.344 1 31.19 9 GLU B N 1
ATOM 2680 C CA . GLU B 1 9 ? -24.297 -35.906 25.469 1 31.19 9 GLU B CA 1
ATOM 2681 C C . GLU B 1 9 ? -23.422 -36.125 24.234 1 31.19 9 GLU B C 1
ATOM 2683 O O . GLU B 1 9 ? -22.25 -35.75 24.234 1 31.19 9 GLU B O 1
ATOM 2688 N N . GLU B 1 10 ? -23.672 -37.156 23.453 1 31.5 10 GLU B N 1
ATOM 2689 C CA . GLU B 1 10 ? -22.625 -37.469 22.484 1 31.5 10 GLU B CA 1
ATOM 2690 C C . GLU B 1 10 ? -22.391 -36.312 21.531 1 31.5 10 GLU B C 1
ATOM 2692 O O . GLU B 1 10 ? -23.25 -36 20.719 1 31.5 10 GLU B O 1
ATOM 2697 N N . THR B 1 11 ? -21.672 -35.438 22.031 1 30.98 11 THR B N 1
ATOM 2698 C CA . THR B 1 11 ? -21.359 -34.25 21.266 1 30.98 11 THR B CA 1
ATOM 2699 C C . THR B 1 11 ? -20.812 -34.625 19.891 1 30.98 11 THR B C 1
ATOM 2701 O O . THR B 1 11 ? -19.828 -35.375 19.781 1 30.98 11 THR B O 1
ATOM 2704 N N . GLN B 1 12 ? -21.656 -34.719 18.891 1 31.25 12 GLN B N 1
ATOM 2705 C CA . GLN B 1 12 ? -21.25 -35.062 17.531 1 31.25 12 GLN B CA 1
ATOM 2706 C C . GLN B 1 12 ? -20.031 -34.281 17.094 1 31.25 12 GLN B C 1
ATOM 2708 O O . GLN B 1 12 ? -19.969 -33.062 17.25 1 31.25 12 GLN B O 1
ATOM 2713 N N . PRO B 1 13 ? -18.844 -35 16.922 1 31.47 13 PRO B N 1
ATOM 2714 C CA . PRO B 1 13 ? -17.625 -34.281 16.547 1 31.47 13 PRO B CA 1
ATOM 2715 C C . PRO B 1 13 ? -17.844 -33.344 15.359 1 31.47 13 PRO B C 1
ATOM 2717 O O . PRO B 1 13 ? -18.672 -33.625 14.5 1 31.47 13 PRO B O 1
ATOM 2720 N N . SER B 1 14 ? -17.812 -32.031 15.57 1 28.72 14 SER B N 1
ATOM 2721 C CA . SER B 1 14 ? -18.016 -31.031 14.523 1 28.72 14 SER B CA 1
ATOM 2722 C C . SER B 1 14 ? -17.141 -31.328 13.312 1 28.72 14 SER B C 1
ATOM 2724 O O . SER B 1 14 ? -16.062 -31.906 13.445 1 28.72 14 SER B O 1
ATOM 2726 N N . LEU B 1 15 ? -17.75 -31.406 12.102 1 28.81 15 LEU B N 1
ATOM 2727 C CA . LEU B 1 15 ? -17.172 -31.609 10.773 1 28.81 15 LEU B CA 1
ATOM 2728 C C . LEU B 1 15 ? -15.867 -30.828 10.633 1 28.81 15 LEU B C 1
ATOM 2730 O O . LEU B 1 15 ? -15.125 -31.031 9.664 1 28.81 15 LEU B O 1
ATOM 2734 N N . TYR B 1 16 ? -15.766 -29.688 11.336 1 29.28 16 TYR B N 1
ATOM 2735 C CA . TYR B 1 16 ? -14.594 -28.828 11.18 1 29.28 16 TYR B CA 1
ATOM 2736 C C . TYR B 1 16 ? -13.391 -29.406 11.906 1 29.28 16 TYR B C 1
ATOM 2738 O O . TYR B 1 16 ? -12.43 -28.703 12.203 1 29.28 16 TYR B O 1
ATOM 2746 N N . ASP B 1 17 ? -13.609 -30.531 12.57 1 31.17 17 ASP B N 1
ATOM 2747 C CA . ASP B 1 17 ? -12.414 -31.016 13.25 1 31.17 17 ASP B CA 1
ATOM 2748 C C . ASP B 1 17 ? -11.305 -31.328 12.25 1 31.17 17 ASP B C 1
ATOM 2750 O O . ASP B 1 17 ? -11.562 -31.844 11.156 1 31.17 17 ASP B O 1
ATOM 2754 N N . PRO B 1 18 ? -10.086 -30.781 12.359 1 31.36 18 PRO B N 1
ATOM 2755 C CA . PRO B 1 18 ? -8.977 -31.031 11.445 1 31.36 18 PRO B CA 1
ATOM 2756 C C . PRO B 1 18 ? -8.789 -32.531 11.133 1 31.36 18 PRO B C 1
ATOM 2758 O O . PRO B 1 18 ? -8.609 -33.344 12.047 1 31.36 18 PRO B O 1
ATOM 2761 N N . THR B 1 19 ? -9.625 -33.062 10.305 1 31.75 19 THR B N 1
ATOM 2762 C CA . THR B 1 19 ? -9.227 -34.406 9.922 1 31.75 19 THR B CA 1
ATOM 2763 C C . THR B 1 19 ? -7.727 -34.469 9.641 1 31.75 19 THR B C 1
ATOM 2765 O O . THR B 1 19 ? -7.16 -33.531 9.062 1 31.75 19 THR B O 1
ATOM 2768 N N . PRO B 1 20 ? -6.973 -35.375 10.25 1 31.39 20 PRO B N 1
ATOM 2769 C CA . PRO B 1 20 ? -5.555 -35.531 9.922 1 31.39 20 PRO B CA 1
ATOM 2770 C C . PRO B 1 20 ? -5.305 -35.719 8.43 1 31.39 20 PRO B C 1
ATOM 2772 O O . PRO B 1 20 ? -5.879 -36.625 7.812 1 31.39 20 PRO B O 1
ATOM 2775 N N . VAL B 1 21 ? -5.387 -34.688 7.668 1 30.23 21 VAL B N 1
ATOM 2776 C CA . VAL B 1 21 ? -5.016 -34.812 6.262 1 30.23 21 VAL B CA 1
ATOM 2777 C C . VAL B 1 21 ? -3.748 -35.656 6.133 1 30.23 21 VAL B C 1
ATOM 2779 O O . VAL B 1 21 ? -2.68 -35.25 6.594 1 30.23 21 VAL B O 1
ATOM 2782 N N . ASP B 1 22 ? -3.922 -37 6.102 1 28.03 22 ASP B N 1
ATOM 2783 C CA . ASP B 1 22 ? -2.883 -38 5.906 1 28.03 22 ASP B CA 1
ATOM 2784 C C . ASP B 1 22 ? -1.861 -37.531 4.867 1 28.03 22 ASP B C 1
ATOM 2786 O O . ASP B 1 22 ? -0.661 -37.5 5.148 1 28.03 22 ASP B O 1
ATOM 2790 N N . GLU B 1 23 ? -1.972 -38.219 3.555 1 29.44 23 GLU B N 1
ATOM 2791 C CA . GLU B 1 23 ? -0.98 -38.906 2.727 1 29.44 23 GLU B CA 1
ATOM 2792 C C . GLU B 1 23 ? -0.319 -37.938 1.75 1 29.44 23 GLU B C 1
ATOM 2794 O O . GLU B 1 23 ? -0.795 -37.75 0.626 1 29.44 23 GLU B O 1
ATOM 2799 N N . ASP B 1 24 ? -0.097 -36.781 2.01 1 31.56 24 ASP B N 1
ATOM 2800 C CA . ASP B 1 24 ? 0.638 -36.062 0.954 1 31.56 24 ASP B CA 1
ATOM 2801 C C . ASP B 1 24 ? 1.869 -36.875 0.53 1 31.56 24 ASP B C 1
ATOM 2803 O O . ASP B 1 24 ? 2.867 -36.906 1.253 1 31.56 24 ASP B O 1
ATOM 2807 N N . LEU B 1 25 ? 1.643 -38.125 -0.044 1 28.73 25 LEU B N 1
ATOM 2808 C CA . LEU B 1 25 ? 2.67 -38.969 -0.613 1 28.73 25 LEU B CA 1
ATOM 2809 C C . LEU B 1 25 ? 3.623 -38.188 -1.499 1 28.73 25 LEU B C 1
ATOM 2811 O O . LEU B 1 25 ? 3.195 -37.562 -2.471 1 28.73 25 LEU B O 1
ATOM 2815 N N . TRP B 1 26 ? 4.684 -37.781 -0.966 1 31.36 26 TRP B N 1
ATOM 2816 C CA . TRP B 1 26 ? 5.887 -37.188 -1.521 1 31.36 26 TRP B CA 1
ATOM 2817 C C . TRP B 1 26 ? 6.402 -37.969 -2.717 1 31.36 26 TRP B C 1
ATOM 2819 O O . TRP B 1 26 ? 6.484 -39.188 -2.664 1 31.36 26 TRP B O 1
ATOM 2829 N N . PHE B 1 27 ? 6.207 -37.5 -3.904 1 31.38 27 PHE B N 1
ATOM 2830 C CA . PHE B 1 27 ? 6.805 -37.969 -5.145 1 31.38 27 PHE B CA 1
ATOM 2831 C C . PHE B 1 27 ? 8.289 -38.25 -4.961 1 31.38 27 PHE B C 1
ATOM 2833 O O . PHE B 1 27 ? 9.102 -37.312 -4.98 1 31.38 27 PHE B O 1
ATOM 2840 N N . ALA B 1 28 ? 8.719 -39.156 -4.086 1 33.16 28 ALA B N 1
ATOM 2841 C CA . ALA B 1 28 ? 10.07 -39.688 -4.051 1 33.16 28 ALA B CA 1
ATOM 2842 C C . ALA B 1 28 ? 10.484 -40.219 -5.422 1 33.16 28 ALA B C 1
ATOM 2844 O O . ALA B 1 28 ? 10.016 -41.281 -5.852 1 33.16 28 ALA B O 1
ATOM 2845 N N . GLY B 1 29 ? 10.711 -39.469 -6.434 1 32.28 29 GLY B N 1
ATOM 2846 C CA . GLY B 1 29 ? 11.406 -40.125 -7.531 1 32.28 29 GLY B CA 1
ATOM 2847 C C . GLY B 1 29 ? 12.555 -41 -7.078 1 32.28 29 GLY B C 1
ATOM 2848 O O . GLY B 1 29 ? 12.938 -40.969 -5.906 1 32.28 29 GLY B O 1
ATOM 2849 N N . PRO B 1 30 ? 13.062 -41.969 -7.961 1 31.98 30 PRO B N 1
ATOM 2850 C CA . PRO B 1 30 ? 14.023 -43.031 -7.613 1 31.98 30 PRO B CA 1
ATOM 2851 C C . PRO B 1 30 ? 15.227 -42.5 -6.844 1 31.98 30 PRO B C 1
ATOM 2853 O O . PRO B 1 30 ? 15.547 -41.312 -6.938 1 31.98 30 PRO B O 1
ATOM 2856 N N . ASP B 1 31 ? 15.664 -43.25 -5.805 1 33.34 31 ASP B N 1
ATOM 2857 C CA . ASP B 1 31 ? 16.859 -43.219 -4.969 1 33.34 31 ASP B CA 1
ATOM 2858 C C . ASP B 1 31 ? 18.125 -43.031 -5.812 1 33.34 31 ASP B C 1
ATOM 2860 O O . ASP B 1 31 ? 18.609 -44 -6.426 1 33.34 31 ASP B O 1
ATOM 2864 N N . LEU B 1 32 ? 18.266 -41.969 -6.602 1 29.78 32 LEU B N 1
ATOM 2865 C CA . LEU B 1 32 ? 19.578 -41.906 -7.23 1 29.78 32 LEU B CA 1
ATOM 2866 C C . LEU B 1 32 ? 20.672 -42.25 -6.223 1 29.78 32 LEU B C 1
ATOM 2868 O O . LEU B 1 32 ? 20.531 -42 -5.027 1 29.78 32 LEU B O 1
ATOM 2872 N N . GLU B 1 33 ? 21.672 -43.094 -6.613 1 32.28 33 GLU B N 1
ATOM 2873 C CA . GLU B 1 33 ? 22.859 -43.688 -5.984 1 32.28 33 GLU B CA 1
ATOM 2874 C C . GLU B 1 33 ? 23.578 -42.625 -5.129 1 32.28 33 GLU B C 1
ATOM 2876 O O . GLU B 1 33 ? 23.5 -41.438 -5.406 1 32.28 33 GLU B O 1
ATOM 2881 N N . ASP B 1 34 ? 24.125 -43.062 -3.893 1 35.03 34 ASP B N 1
ATOM 2882 C CA . ASP B 1 34 ? 24.906 -42.594 -2.744 1 35.03 34 ASP B CA 1
ATOM 2883 C C . ASP B 1 34 ? 26.156 -41.844 -3.191 1 35.03 34 ASP B C 1
ATOM 2885 O O . ASP B 1 34 ? 27.125 -41.719 -2.43 1 35.03 34 ASP B O 1
ATOM 2889 N N . ASP B 1 35 ? 26.516 -41.812 -4.523 1 32.25 35 ASP B N 1
ATOM 2890 C CA . ASP B 1 35 ? 27.953 -41.625 -4.742 1 32.25 35 ASP B CA 1
ATOM 2891 C C . ASP B 1 35 ? 28.469 -40.406 -3.988 1 32.25 35 ASP B C 1
ATOM 2893 O O . ASP B 1 35 ? 29.469 -40.5 -3.275 1 32.25 35 ASP B O 1
ATOM 2897 N N . VAL B 1 36 ? 28.609 -39.219 -4.75 1 35.12 36 VAL B N 1
ATOM 2898 C CA . VAL B 1 36 ? 29.766 -38.344 -4.578 1 35.12 36 VAL B CA 1
ATOM 2899 C C . VAL B 1 36 ? 29.609 -37.531 -3.301 1 35.12 36 VAL B C 1
ATOM 2901 O O . VAL B 1 36 ? 28.609 -36.844 -3.117 1 35.12 36 VAL B O 1
ATOM 2904 N N . PHE B 1 37 ? 30.188 -37.875 -2.195 1 35.19 37 PHE B N 1
ATOM 2905 C CA . PHE B 1 37 ? 30.547 -37.156 -0.986 1 35.19 37 PHE B CA 1
ATOM 2906 C C . PHE B 1 37 ? 30.953 -35.719 -1.319 1 35.19 37 PHE B C 1
ATOM 2908 O O . PHE B 1 37 ? 32.125 -35.438 -1.541 1 35.19 37 PHE B O 1
ATOM 2915 N N . ALA B 1 38 ? 30.234 -35.031 -2.053 1 37.25 38 ALA B N 1
ATOM 2916 C CA . ALA B 1 38 ? 30.625 -33.625 -2.146 1 37.25 38 ALA B CA 1
ATOM 2917 C C . ALA B 1 38 ? 30.812 -33 -0.76 1 37.25 38 ALA B C 1
ATOM 2919 O O . ALA B 1 38 ? 29.906 -33.031 0.061 1 37.25 38 ALA B O 1
ATOM 2920 N N . SER B 1 39 ? 32.031 -32.906 -0.185 1 40.03 39 SER B N 1
ATOM 2921 C CA . SER B 1 39 ? 32.5 -32.188 1.003 1 40.03 39 SER B CA 1
ATOM 2922 C C . SER B 1 39 ? 31.766 -30.891 1.199 1 40.03 39 SER B C 1
ATOM 2924 O O . SER B 1 39 ? 31.578 -30.125 0.248 1 40.03 39 SER B O 1
ATOM 2926 N N . SER B 1 40 ? 30.797 -30.875 2.094 1 44.72 40 SER B N 1
ATOM 2927 C CA . SER B 1 40 ? 30.172 -29.641 2.559 1 44.72 40 SER B CA 1
ATOM 2928 C C . SER B 1 40 ? 31.203 -28.516 2.662 1 44.72 40 SER B C 1
ATOM 2930 O O . SER B 1 40 ? 32.125 -28.594 3.465 1 44.72 40 SER B O 1
ATOM 2932 N N . LEU B 1 41 ? 31.516 -27.859 1.637 1 49.22 41 LEU B N 1
ATOM 2933 C CA . LEU B 1 41 ? 32.375 -26.703 1.8 1 49.22 41 LEU B CA 1
ATOM 2934 C C . LEU B 1 41 ? 32.062 -25.953 3.088 1 49.22 41 LEU B C 1
ATOM 2936 O O . LEU B 1 41 ? 30.906 -25.922 3.516 1 49.22 41 LEU B O 1
ATOM 2940 N N . PRO B 1 42 ? 33.125 -25.578 3.908 1 51.22 42 PRO B N 1
ATOM 2941 C CA . PRO B 1 42 ? 32.906 -24.75 5.094 1 51.22 42 PRO B CA 1
ATOM 2942 C C . PRO B 1 42 ? 31.984 -23.562 4.816 1 51.22 42 PRO B C 1
ATOM 2944 O O . PRO B 1 42 ? 31.891 -23.094 3.676 1 51.22 42 PRO B O 1
ATOM 2947 N N . ARG B 1 43 ? 31.203 -23.219 5.824 1 52.09 43 ARG B N 1
ATOM 2948 C CA . ARG B 1 43 ? 30.25 -22.109 5.758 1 52.09 43 ARG B CA 1
ATOM 2949 C C . ARG B 1 43 ? 30.859 -20.922 5.027 1 52.09 43 ARG B C 1
ATOM 2951 O O . ARG B 1 43 ? 30.188 -20.266 4.215 1 52.09 43 ARG B O 1
ATOM 2958 N N . ALA B 1 44 ? 32.125 -20.688 5.367 1 51.28 44 ALA B N 1
ATOM 2959 C CA . ALA B 1 44 ? 32.875 -19.578 4.766 1 51.28 44 ALA B CA 1
ATOM 2960 C C . ALA B 1 44 ? 33 -19.75 3.256 1 51.28 44 ALA B C 1
ATOM 2962 O O . ALA B 1 44 ? 32.844 -18.797 2.498 1 51.28 44 ALA B O 1
ATOM 2963 N N . GLU B 1 45 ? 33.125 -20.828 2.854 1 53.53 45 GLU B N 1
ATOM 2964 C CA . GLU B 1 45 ? 33.312 -21.109 1.434 1 53.53 45 GLU B CA 1
ATOM 2965 C C . GLU B 1 45 ? 32 -21.016 0.661 1 53.53 45 GLU B C 1
ATOM 2967 O O . GLU B 1 45 ? 31.984 -20.562 -0.489 1 53.53 45 GLU B O 1
ATOM 2972 N N . ARG B 1 46 ? 30.984 -21.391 1.333 1 53.59 46 ARG B N 1
ATOM 2973 C CA . ARG B 1 46 ? 29.672 -21.359 0.671 1 53.59 46 ARG B CA 1
ATOM 2974 C C . ARG B 1 46 ? 29.203 -19.938 0.474 1 53.59 46 ARG B C 1
ATOM 2976 O O . ARG B 1 46 ? 28.625 -19.594 -0.571 1 53.59 46 ARG B O 1
ATOM 2983 N N . THR B 1 47 ? 29.344 -19.078 1.565 1 54.72 47 THR B N 1
ATOM 2984 C CA . THR B 1 47 ? 28.984 -17.672 1.466 1 54.72 47 THR B CA 1
ATOM 2985 C C . THR B 1 47 ? 29.812 -16.984 0.373 1 54.72 47 THR B C 1
ATOM 2987 O O . THR B 1 47 ? 29.312 -16.094 -0.314 1 54.72 47 THR B O 1
ATOM 2990 N N . ASP B 1 48 ? 31.062 -17.406 0.327 1 58.66 48 ASP B N 1
ATOM 2991 C CA . ASP B 1 48 ? 31.906 -16.922 -0.751 1 58.66 48 ASP B CA 1
ATOM 2992 C C . ASP B 1 48 ? 31.344 -17.281 -2.117 1 58.66 48 ASP B C 1
ATOM 2994 O O . ASP B 1 48 ? 31.5 -16.547 -3.088 1 58.66 48 ASP B O 1
ATOM 2998 N N . LEU B 1 49 ? 30.5 -18.344 -2.045 1 60.69 49 LEU B N 1
ATOM 2999 C CA . LEU B 1 49 ? 29.953 -18.828 -3.297 1 60.69 49 LEU B CA 1
ATOM 3000 C C . LEU B 1 49 ? 28.828 -17.922 -3.795 1 60.69 49 LEU B C 1
ATOM 3002 O O . LEU B 1 49 ? 28.672 -17.734 -5 1 60.69 49 LEU B O 1
ATOM 3006 N N . LEU B 1 50 ? 28.219 -17.25 -2.865 1 78.38 50 LEU B N 1
ATOM 3007 C CA . LEU B 1 50 ? 27.109 -16.422 -3.328 1 78.38 50 LEU B CA 1
ATOM 3008 C C . LEU B 1 50 ? 27.609 -15.039 -3.764 1 78.38 50 LEU B C 1
ATOM 3010 O O . LEU B 1 50 ? 26.875 -14.266 -4.367 1 78.38 50 LEU B O 1
ATOM 3014 N N . ARG B 1 51 ? 28.938 -14.797 -3.686 1 85.94 51 ARG B N 1
ATOM 3015 C CA . ARG B 1 51 ? 29.5 -13.508 -4.07 1 85.94 51 ARG B CA 1
ATOM 3016 C C . ARG B 1 51 ? 28.656 -12.359 -3.523 1 85.94 51 ARG B C 1
ATOM 3018 O O . ARG B 1 51 ? 28.281 -11.445 -4.266 1 85.94 51 ARG B O 1
ATOM 3025 N N . VAL B 1 52 ? 28.469 -12.406 -2.213 1 91.81 52 VAL B N 1
ATOM 3026 C CA . VAL B 1 52 ? 27.531 -11.508 -1.552 1 91.81 52 VAL B CA 1
ATOM 3027 C C . VAL B 1 52 ? 28 -10.062 -1.731 1 91.81 52 VAL B C 1
ATOM 3029 O O . VAL B 1 52 ? 27.172 -9.156 -1.875 1 91.81 52 VAL B O 1
ATOM 3032 N N . VAL B 1 53 ? 29.312 -9.875 -1.848 1 93.19 53 VAL B N 1
ATOM 3033 C CA . VAL B 1 53 ? 29.875 -8.531 -1.967 1 93.19 53 VAL B CA 1
ATOM 3034 C C . VAL B 1 53 ? 29.438 -7.902 -3.285 1 93.19 53 VAL B C 1
ATOM 3036 O O . VAL B 1 53 ? 29.094 -6.715 -3.332 1 93.19 53 VAL B O 1
ATOM 3039 N N . GLU B 1 54 ? 29.422 -8.648 -4.359 1 95.44 54 GLU B N 1
ATOM 3040 C CA . GLU B 1 54 ? 29 -8.148 -5.664 1 95.44 54 GLU B CA 1
ATOM 3041 C C . GLU B 1 54 ? 27.516 -7.816 -5.668 1 95.44 54 GLU B C 1
ATOM 3043 O O . GLU B 1 54 ? 27.094 -6.84 -6.293 1 95.44 54 GLU B O 1
ATOM 3048 N N . TRP B 1 55 ? 26.797 -8.586 -4.953 1 96.5 55 TRP B N 1
ATOM 3049 C CA . TRP B 1 55 ? 25.359 -8.328 -4.844 1 96.5 55 TRP B CA 1
ATOM 3050 C C . TRP B 1 55 ? 25.094 -7.066 -4.027 1 96.5 55 TRP B C 1
ATOM 3052 O O . TRP B 1 55 ? 24.203 -6.277 -4.359 1 96.5 55 TRP B O 1
ATOM 3062 N N . ARG B 1 56 ? 25.859 -6.852 -3.002 1 96.62 56 ARG B N 1
ATOM 3063 C CA . ARG B 1 56 ? 25.734 -5.641 -2.195 1 96.62 56 ARG B CA 1
ATOM 3064 C C . ARG B 1 56 ? 26.047 -4.398 -3.023 1 96.62 56 ARG B C 1
ATOM 3066 O O . ARG B 1 56 ? 25.344 -3.387 -2.926 1 96.62 56 ARG B O 1
ATOM 3073 N N . ARG B 1 57 ? 27.062 -4.508 -3.785 1 97.19 57 ARG B N 1
ATOM 3074 C CA . ARG B 1 57 ? 27.422 -3.404 -4.668 1 97.19 57 ARG B CA 1
ATOM 3075 C C . ARG B 1 57 ? 26.328 -3.131 -5.688 1 97.19 57 ARG B C 1
ATOM 3077 O O . ARG B 1 57 ? 26.031 -1.975 -5.992 1 97.19 57 ARG B O 1
ATOM 3084 N N . ALA B 1 58 ? 25.766 -4.18 -6.219 1 98.31 58 ALA B N 1
ATOM 3085 C CA . ALA B 1 58 ? 24.688 -4.051 -7.184 1 98.31 58 ALA B CA 1
ATOM 3086 C C . ALA B 1 58 ? 23.469 -3.387 -6.551 1 98.31 58 ALA B C 1
ATOM 3088 O O . ALA B 1 58 ? 22.844 -2.498 -7.148 1 98.31 58 ALA B O 1
ATOM 3089 N N . GLU B 1 59 ? 23.125 -3.805 -5.309 1 98.5 59 GLU B N 1
ATOM 3090 C CA . GLU B 1 59 ? 22 -3.18 -4.598 1 98.5 59 GLU B CA 1
ATOM 3091 C C . GLU B 1 59 ? 22.234 -1.682 -4.426 1 98.5 59 GLU B C 1
ATOM 3093 O O . GLU B 1 59 ? 21.328 -0.88 -4.664 1 98.5 59 GLU B O 1
ATOM 3098 N N . ALA B 1 60 ? 23.438 -1.354 -4.059 1 98.38 60 ALA B N 1
ATOM 3099 C CA . ALA B 1 60 ? 23.781 0.053 -3.873 1 98.38 60 ALA B CA 1
ATOM 3100 C C . ALA B 1 60 ? 23.656 0.828 -5.18 1 98.38 60 ALA B C 1
ATOM 3102 O O . ALA B 1 60 ? 23.094 1.925 -5.207 1 98.38 60 ALA B O 1
ATOM 3103 N N . ALA B 1 61 ? 24.141 0.285 -6.234 1 98.06 61 ALA B N 1
ATOM 3104 C CA . ALA B 1 61 ? 24.141 0.94 -7.539 1 98.06 61 ALA B CA 1
ATOM 3105 C C . ALA B 1 61 ? 22.719 1.13 -8.055 1 98.06 61 ALA B C 1
ATOM 3107 O O . ALA B 1 61 ? 22.453 2.047 -8.836 1 98.06 61 ALA B O 1
ATOM 3108 N N . LEU B 1 62 ? 21.797 0.278 -7.621 1 98.62 62 LEU B N 1
ATOM 3109 C CA . LEU B 1 62 ? 20.422 0.286 -8.125 1 98.62 62 LEU B CA 1
ATOM 3110 C C . LEU B 1 62 ? 19.453 0.7 -7.035 1 98.62 62 LEU B C 1
ATOM 3112 O O . LEU B 1 62 ? 18.328 0.197 -6.98 1 98.62 62 LEU B O 1
ATOM 3116 N N . ALA B 1 63 ? 19.875 1.605 -6.16 1 98.69 63 ALA B N 1
ATOM 3117 C CA . ALA B 1 63 ? 19.094 1.989 -4.98 1 98.69 63 ALA B CA 1
ATOM 3118 C C . ALA B 1 63 ? 17.719 2.518 -5.379 1 98.69 63 ALA B C 1
ATOM 3120 O O . ALA B 1 63 ? 16.703 2.139 -4.789 1 98.69 63 ALA B O 1
ATOM 3121 N N . ALA B 1 64 ? 17.641 3.357 -6.402 1 98 64 ALA B N 1
ATOM 3122 C CA . ALA B 1 64 ? 16.359 3.941 -6.828 1 98 64 ALA B CA 1
ATOM 3123 C C . ALA B 1 64 ? 15.438 2.875 -7.406 1 98 64 ALA B C 1
ATOM 3125 O O . ALA B 1 64 ? 14.234 2.889 -7.152 1 98 64 ALA B O 1
ATOM 3126 N N . ASP B 1 65 ? 15.969 1.949 -8.172 1 98.31 65 ASP B N 1
ATOM 3127 C CA . ASP B 1 65 ? 15.188 0.86 -8.742 1 98.31 65 ASP B CA 1
ATOM 3128 C C . ASP B 1 65 ? 14.617 -0.04 -7.652 1 98.31 65 ASP B C 1
ATOM 3130 O O . ASP B 1 65 ? 13.453 -0.433 -7.707 1 98.31 65 ASP B O 1
ATOM 3134 N N . LEU B 1 66 ? 15.445 -0.361 -6.723 1 98.62 66 LEU B N 1
ATOM 3135 C CA . LEU B 1 66 ? 15.008 -1.156 -5.578 1 98.62 66 LEU B CA 1
ATOM 3136 C C . LEU B 1 66 ? 13.867 -0.46 -4.84 1 98.62 66 LEU B C 1
ATOM 3138 O O . LEU B 1 66 ? 12.875 -1.094 -4.488 1 98.62 66 LEU B O 1
ATOM 3142 N N . ALA B 1 67 ? 14.023 0.819 -4.621 1 98.12 67 ALA B N 1
ATOM 3143 C CA . ALA B 1 67 ? 13.016 1.585 -3.891 1 98.12 67 ALA B CA 1
ATOM 3144 C C . ALA B 1 67 ? 11.68 1.581 -4.629 1 98.12 67 ALA B C 1
ATOM 3146 O O . ALA B 1 67 ? 10.617 1.478 -4.012 1 98.12 67 ALA B O 1
ATOM 3147 N N . ARG B 1 68 ? 11.719 1.685 -5.93 1 97 68 ARG B N 1
ATOM 3148 C CA . ARG B 1 68 ? 10.484 1.65 -6.715 1 97 68 ARG B CA 1
ATOM 3149 C C . ARG B 1 68 ? 9.797 0.294 -6.598 1 97 68 ARG B C 1
ATOM 3151 O O . ARG B 1 68 ? 8.578 0.223 -6.434 1 97 68 ARG B O 1
ATOM 3158 N N . ALA B 1 69 ? 10.547 -0.739 -6.695 1 97.69 69 ALA B N 1
ATOM 3159 C CA . ALA B 1 69 ? 9.992 -2.078 -6.531 1 97.69 69 ALA B CA 1
ATOM 3160 C C . ALA B 1 69 ? 9.398 -2.258 -5.137 1 97.69 69 ALA B C 1
ATOM 3162 O O . ALA B 1 69 ? 8.312 -2.822 -4.984 1 97.69 69 ALA B O 1
ATOM 3163 N N . ALA B 1 70 ? 10.125 -1.789 -4.152 1 97.25 70 ALA B N 1
ATOM 3164 C CA . ALA B 1 70 ? 9.664 -1.89 -2.77 1 97.25 70 ALA B CA 1
ATOM 3165 C C . ALA B 1 70 ? 8.375 -1.101 -2.566 1 97.25 70 ALA B C 1
ATOM 3167 O O . ALA B 1 70 ? 7.477 -1.541 -1.842 1 97.25 70 ALA B O 1
ATOM 3168 N N . GLN B 1 71 ? 8.32 0.05 -3.164 1 95.94 71 GLN B N 1
ATOM 3169 C CA . GLN B 1 71 ? 7.121 0.877 -3.062 1 95.94 71 GLN B CA 1
ATOM 3170 C C . GLN B 1 71 ? 5.906 0.154 -3.631 1 95.94 71 GLN B C 1
ATOM 3172 O O . GLN B 1 71 ? 4.828 0.176 -3.031 1 95.94 71 GLN B O 1
ATOM 3177 N N . ARG B 1 72 ? 6.078 -0.458 -4.746 1 96.12 72 ARG B N 1
ATOM 3178 C CA . ARG B 1 72 ? 4.988 -1.224 -5.344 1 96.12 72 ARG B CA 1
ATOM 3179 C C . ARG B 1 72 ? 4.609 -2.41 -4.465 1 96.12 72 ARG B C 1
ATOM 3181 O O . ARG B 1 72 ? 3.424 -2.717 -4.301 1 96.12 72 ARG B O 1
ATOM 3188 N N . LEU B 1 73 ? 5.598 -3.064 -3.943 1 96.06 73 LEU B N 1
ATOM 3189 C CA . LEU B 1 73 ? 5.316 -4.176 -3.043 1 96.06 73 LEU B CA 1
ATOM 3190 C C . LEU B 1 73 ? 4.531 -3.705 -1.824 1 96.06 73 LEU B C 1
ATOM 3192 O O . LEU B 1 73 ? 3.598 -4.379 -1.382 1 96.06 73 LEU B O 1
ATOM 3196 N N . GLY B 1 74 ? 4.922 -2.564 -1.268 1 95 74 GLY B N 1
ATOM 3197 C CA . GLY B 1 74 ? 4.176 -2.004 -0.153 1 95 74 GLY B CA 1
ATOM 3198 C C . GLY B 1 74 ? 2.709 -1.775 -0.471 1 95 74 GLY B C 1
ATOM 3199 O O . GLY B 1 74 ? 1.836 -2.088 0.341 1 95 74 GLY B O 1
ATOM 3200 N N . ALA B 1 75 ? 2.471 -1.221 -1.639 1 94.81 75 ALA B N 1
ATOM 3201 C CA . ALA B 1 75 ? 1.097 -1.019 -2.09 1 94.81 75 ALA B CA 1
ATOM 3202 C C . ALA B 1 75 ? 0.346 -2.344 -2.174 1 94.81 75 ALA B C 1
ATOM 3204 O O . ALA B 1 75 ? -0.802 -2.445 -1.733 1 94.81 75 ALA B O 1
ATOM 3205 N N . PHE B 1 76 ? 0.997 -3.316 -2.686 1 95.62 76 PHE B N 1
ATOM 3206 C CA . PHE B 1 76 ? 0.409 -4.641 -2.852 1 95.62 76 PHE B CA 1
ATOM 3207 C C . PHE B 1 76 ? 0.094 -5.27 -1.499 1 95.62 76 PHE B C 1
ATOM 3209 O O . PHE B 1 76 ? -1.004 -5.789 -1.291 1 95.62 76 PHE B O 1
ATOM 3216 N N . GLU B 1 77 ? 1.01 -5.184 -0.629 1 93.75 77 GLU B N 1
ATOM 3217 C CA . GLU B 1 77 ? 0.816 -5.734 0.709 1 93.75 77 GLU B CA 1
ATOM 3218 C C . GLU B 1 77 ? -0.363 -5.066 1.414 1 93.75 77 GLU B C 1
ATOM 3220 O O . GLU B 1 77 ? -1.177 -5.742 2.047 1 93.75 77 GLU B O 1
ATOM 3225 N N . GLU B 1 78 ? -0.396 -3.748 1.317 1 93.06 78 GLU B N 1
ATOM 3226 C CA . GLU B 1 78 ? -1.494 -3.012 1.938 1 93.06 78 GLU B CA 1
ATOM 3227 C C . GLU B 1 78 ? -2.838 -3.418 1.341 1 93.06 78 GLU B C 1
ATOM 3229 O O . GLU B 1 78 ? -3.822 -3.578 2.066 1 93.06 78 GLU B O 1
ATOM 3234 N N . ARG B 1 79 ? -2.881 -3.586 0.057 1 93.56 79 ARG B N 1
ATOM 3235 C CA . ARG B 1 79 ? -4.098 -4.039 -0.611 1 93.56 79 ARG B CA 1
ATOM 3236 C C . ARG B 1 79 ? -4.516 -5.418 -0.113 1 93.56 79 ARG B C 1
ATOM 3238 O O . ARG B 1 79 ? -5.695 -5.652 0.16 1 93.56 79 ARG B O 1
ATOM 3245 N N . LEU B 1 80 ? -3.607 -6.301 0.026 1 91.88 80 LEU B N 1
ATOM 3246 C CA . LEU B 1 80 ? -3.893 -7.68 0.414 1 91.88 80 LEU B CA 1
ATOM 3247 C C . LEU B 1 80 ? -4.445 -7.738 1.835 1 91.88 80 LEU B C 1
ATOM 3249 O O . LEU B 1 80 ? -5.254 -8.617 2.154 1 91.88 80 LEU B O 1
ATOM 3253 N N . ARG B 1 81 ? -4.059 -6.828 2.678 1 88.88 81 ARG B N 1
ATOM 3254 C CA . ARG B 1 81 ? -4.527 -6.805 4.059 1 88.88 81 ARG B CA 1
ATOM 3255 C C . ARG B 1 81 ? -6.039 -6.633 4.121 1 88.88 81 ARG B C 1
ATOM 3257 O O . ARG B 1 81 ? -6.68 -7.078 5.078 1 88.88 81 ARG B O 1
ATOM 3264 N N . ARG B 1 82 ? -6.578 -6.086 3.113 1 86.94 82 ARG B N 1
ATOM 3265 C CA . ARG B 1 82 ? -8.008 -5.781 3.129 1 86.94 82 ARG B CA 1
ATOM 3266 C C . ARG B 1 82 ? -8.758 -6.629 2.111 1 86.94 82 ARG B C 1
ATOM 3268 O O . ARG B 1 82 ? -9.938 -6.391 1.844 1 86.94 82 ARG B O 1
ATOM 3275 N N . THR B 1 83 ? -8.016 -7.57 1.59 1 89.38 83 THR B N 1
ATOM 3276 C CA . THR B 1 83 ? -8.578 -8.453 0.579 1 89.38 83 THR B CA 1
ATOM 3277 C C . THR B 1 83 ? -8.977 -9.797 1.192 1 89.38 83 THR B C 1
ATOM 3279 O O . THR B 1 83 ? -8.211 -10.383 1.961 1 89.38 83 THR B O 1
ATOM 3282 N N . PRO B 1 84 ? -10.188 -10.273 0.872 1 90.19 84 PRO B N 1
ATOM 3283 C CA . PRO B 1 84 ? -10.586 -11.578 1.396 1 90.19 84 PRO B CA 1
ATOM 3284 C C . PRO B 1 84 ? -9.633 -12.703 0.995 1 90.19 84 PRO B C 1
ATOM 3286 O O . PRO B 1 84 ? -8.977 -12.609 -0.046 1 90.19 84 PRO B O 1
ATOM 3289 N N . ALA B 1 85 ? -9.625 -13.75 1.757 1 90.19 85 ALA B N 1
ATOM 3290 C CA . ALA B 1 85 ? -8.688 -14.852 1.571 1 90.19 85 ALA B CA 1
ATOM 3291 C C . ALA B 1 85 ? -8.859 -15.492 0.198 1 90.19 85 ALA B C 1
ATOM 3293 O O . ALA B 1 85 ? -7.879 -15.867 -0.449 1 90.19 85 ALA B O 1
ATOM 3294 N N . GLY B 1 86 ? -10.117 -15.633 -0.222 1 93 86 GLY B N 1
ATOM 3295 C CA . GLY B 1 86 ? -10.375 -16.25 -1.514 1 93 86 GLY B CA 1
ATOM 3296 C C . GLY B 1 86 ? -9.742 -15.492 -2.67 1 93 86 GLY B C 1
ATOM 3297 O O . GLY B 1 86 ? -9.266 -16.109 -3.631 1 93 86 GLY B O 1
ATOM 3298 N N . VAL B 1 87 ? -9.773 -14.203 -2.561 1 95.19 87 VAL B N 1
ATOM 3299 C CA . VAL B 1 87 ? -9.195 -13.375 -3.613 1 95.19 87 VAL B CA 1
ATOM 3300 C C . VAL B 1 87 ? -7.676 -13.523 -3.609 1 95.19 87 VAL B C 1
ATOM 3302 O O . VAL B 1 87 ? -7.043 -13.523 -4.668 1 95.19 87 VAL B O 1
ATOM 3305 N N . ARG B 1 88 ? -7.035 -13.641 -2.5 1 93.62 88 ARG B N 1
ATOM 3306 C CA . ARG B 1 88 ? -5.602 -13.891 -2.412 1 93.62 88 ARG B CA 1
ATOM 3307 C C . ARG B 1 88 ? -5.227 -15.203 -3.086 1 93.62 88 ARG B C 1
ATOM 3309 O O . ARG B 1 88 ? -4.207 -15.289 -3.773 1 93.62 88 ARG B O 1
ATOM 3316 N N . GLU B 1 89 ? -6.055 -16.188 -2.828 1 94.12 89 GLU B N 1
ATOM 3317 C CA . GLU B 1 89 ? -5.84 -17.469 -3.482 1 94.12 89 GLU B CA 1
ATOM 3318 C C . GLU B 1 89 ? -5.914 -17.344 -5 1 94.12 89 GLU B C 1
ATOM 3320 O O . GLU B 1 89 ? -5.125 -17.953 -5.719 1 94.12 89 GLU B O 1
ATOM 3325 N N . ARG B 1 90 ? -6.824 -16.578 -5.41 1 95.75 90 ARG B N 1
ATOM 3326 C CA . ARG B 1 90 ? -6.93 -16.328 -6.844 1 95.75 90 ARG B CA 1
ATOM 3327 C C . ARG B 1 90 ? -5.645 -15.719 -7.391 1 95.75 90 ARG B C 1
ATOM 3329 O O . ARG B 1 90 ? -5.164 -16.125 -8.453 1 95.75 90 ARG B O 1
ATOM 3336 N N . LEU B 1 91 ? -5.129 -14.727 -6.695 1 96.31 91 LEU B N 1
ATOM 3337 C CA . LEU B 1 91 ? -3.898 -14.078 -7.137 1 96.31 91 LEU B CA 1
ATOM 3338 C C . LEU B 1 91 ? -2.746 -15.078 -7.184 1 96.31 91 LEU B C 1
ATOM 3340 O O . LEU B 1 91 ? -1.905 -15.023 -8.086 1 96.31 91 LEU B O 1
ATOM 3344 N N . ALA B 1 92 ? -2.727 -15.938 -6.188 1 96.25 92 ALA B N 1
ATOM 3345 C CA . ALA B 1 92 ? -1.708 -16.984 -6.176 1 96.25 92 ALA B CA 1
ATOM 3346 C C . ALA B 1 92 ? -1.852 -17.906 -7.387 1 96.25 92 ALA B C 1
ATOM 3348 O O . ALA B 1 92 ? -0.853 -18.328 -7.969 1 96.25 92 ALA B O 1
ATOM 3349 N N . VAL B 1 93 ? -3.07 -18.219 -7.777 1 96.5 93 VAL B N 1
ATOM 3350 C CA . VAL B 1 93 ? -3.334 -19.031 -8.953 1 96.5 93 VAL B CA 1
ATOM 3351 C C . VAL B 1 93 ? -2.824 -18.328 -10.203 1 96.5 93 VAL B C 1
ATOM 3353 O O . VAL B 1 93 ? -2.17 -18.953 -11.055 1 96.5 93 VAL B O 1
ATOM 3356 N N . LEU B 1 94 ? -3.082 -17.047 -10.273 1 97.31 94 LEU B N 1
ATOM 3357 C CA . LEU B 1 94 ? -2.625 -16.281 -11.43 1 97.31 94 LEU B CA 1
ATOM 3358 C C . LEU B 1 94 ? -1.103 -16.266 -11.5 1 97.31 94 LEU B C 1
ATOM 3360 O O . LEU B 1 94 ? -0.526 -16.531 -12.562 1 97.31 94 LEU B O 1
ATOM 3364 N N . GLU B 1 95 ? -0.478 -16 -10.406 1 97.88 95 GLU B N 1
ATOM 3365 C CA . GLU B 1 95 ? 0.981 -15.969 -10.359 1 97.88 95 GLU B CA 1
ATOM 3366 C C . GLU B 1 95 ? 1.572 -17.344 -10.664 1 97.88 95 GLU B C 1
ATOM 3368 O O . GLU B 1 95 ? 2.531 -17.453 -11.438 1 97.88 95 GLU B O 1
ATOM 3373 N N . ALA B 1 96 ? 0.998 -18.391 -10.078 1 97 96 ALA B N 1
ATOM 3374 C CA . ALA B 1 96 ? 1.479 -19.75 -10.297 1 97 96 ALA B CA 1
ATOM 3375 C C . ALA B 1 96 ? 1.345 -20.156 -11.766 1 97 96 ALA B C 1
ATOM 3377 O O . ALA B 1 96 ? 2.201 -20.859 -12.297 1 97 96 ALA B O 1
ATOM 3378 N N . SER B 1 97 ? 0.265 -19.75 -12.352 1 96.69 97 SER B N 1
ATOM 3379 C CA . SER B 1 97 ? 0.088 -20 -13.781 1 96.69 97 SER B CA 1
ATOM 3380 C C . SER B 1 97 ? 1.219 -19.391 -14.594 1 96.69 97 SER B C 1
ATOM 3382 O O . SER B 1 97 ? 1.82 -20.062 -15.438 1 96.69 97 SER B O 1
ATOM 3384 N N . GLU B 1 98 ? 1.513 -18.125 -14.312 1 97.44 98 GLU B N 1
ATOM 3385 C CA . GLU B 1 98 ? 2.58 -17.453 -15.039 1 97.44 98 GLU B CA 1
ATOM 3386 C C . GLU B 1 98 ? 3.936 -18.094 -14.758 1 97.44 98 GLU B C 1
ATOM 3388 O O . GLU B 1 98 ? 4.773 -18.203 -15.656 1 97.44 98 GLU B O 1
ATOM 3393 N N . LEU B 1 99 ? 4.148 -18.5 -13.523 1 96.62 99 LEU B N 1
ATOM 3394 C CA . LEU B 1 99 ? 5.379 -19.219 -13.188 1 96.62 99 LEU B CA 1
ATOM 3395 C C . LEU B 1 99 ? 5.48 -20.516 -13.977 1 96.62 99 LEU B C 1
ATOM 3397 O O . LEU B 1 99 ? 6.566 -20.891 -14.43 1 96.62 99 LEU B O 1
ATOM 3401 N N . SER B 1 100 ? 4.371 -21.203 -14.125 1 94.88 100 SER B N 1
ATOM 3402 C CA . SER B 1 100 ? 4.363 -22.453 -14.883 1 94.88 100 SER B CA 1
ATOM 3403 C C . SER B 1 100 ? 4.727 -22.219 -16.344 1 94.88 100 SER B C 1
ATOM 3405 O O . SER B 1 100 ? 5.449 -23 -16.953 1 94.88 100 SER B O 1
ATOM 3407 N N . TRP B 1 101 ? 4.223 -21.094 -16.859 1 93.94 101 TRP B N 1
ATOM 3408 C CA . TRP B 1 101 ? 4.562 -20.75 -18.234 1 93.94 101 TRP B CA 1
ATOM 3409 C C . TRP B 1 101 ? 6.051 -20.469 -18.359 1 93.94 101 TRP B C 1
ATOM 3411 O O . TRP B 1 101 ? 6.703 -20.953 -19.297 1 93.94 101 TRP B O 1
ATOM 3421 N N . TRP B 1 102 ? 6.48 -19.703 -17.469 1 94.44 102 TRP B N 1
ATOM 3422 C CA . TRP B 1 102 ? 7.902 -19.391 -17.453 1 94.44 102 TRP B CA 1
ATOM 3423 C C . TRP B 1 102 ? 8.742 -20.656 -17.375 1 94.44 102 TRP B C 1
ATOM 3425 O O . TRP B 1 102 ? 9.773 -20.781 -18.047 1 94.44 102 TRP B O 1
ATOM 3435 N N . ALA B 1 103 ? 8.305 -21.609 -16.594 1 92.06 103 ALA B N 1
ATOM 3436 C CA . ALA B 1 103 ? 9.047 -22.844 -16.375 1 92.06 103 ALA B CA 1
ATOM 3437 C C . ALA B 1 103 ? 8.82 -23.828 -17.5 1 92.06 103 ALA B C 1
ATOM 3439 O O . ALA B 1 103 ? 9.43 -24.906 -17.516 1 92.06 103 ALA B O 1
ATOM 3440 N N . GLY B 1 104 ? 7.848 -23.531 -18.453 1 91.25 104 GLY B N 1
ATOM 3441 C CA . GLY B 1 104 ? 7.652 -24.375 -19.609 1 91.25 104 GLY B CA 1
ATOM 3442 C C . GLY B 1 104 ? 6.445 -25.297 -19.484 1 91.25 104 GLY B C 1
ATOM 3443 O O . GLY B 1 104 ? 6.07 -25.969 -20.453 1 91.25 104 GLY B O 1
ATOM 3444 N N . ASP B 1 105 ? 5.75 -25.375 -18.328 1 90.69 105 ASP B N 1
ATOM 3445 C CA . ASP B 1 105 ? 4.602 -26.25 -18.109 1 90.69 105 ASP B CA 1
ATOM 3446 C C . ASP B 1 105 ? 3.342 -25.672 -18.75 1 90.69 105 ASP B C 1
ATOM 3448 O O . ASP B 1 105 ? 2.449 -26.422 -19.156 1 90.69 105 ASP B O 1
ATOM 3452 N N . ARG B 1 106 ? 3.156 -24.406 -18.797 1 92.94 106 ARG B N 1
ATOM 3453 C CA . ARG B 1 106 ? 2.121 -23.625 -19.484 1 92.94 106 ARG B CA 1
ATOM 3454 C C . ARG B 1 106 ? 0.733 -24.016 -18.984 1 92.94 106 ARG B C 1
ATOM 3456 O O . ARG B 1 106 ? -0.161 -24.312 -19.781 1 92.94 106 ARG B O 1
ATOM 3463 N N . VAL B 1 107 ? 0.589 -24.031 -17.688 1 93.19 107 VAL B N 1
ATOM 3464 C CA . VAL B 1 107 ? -0.709 -24.281 -17.078 1 93.19 107 VAL B CA 1
ATOM 3465 C C . VAL B 1 107 ? -1.501 -22.969 -17 1 93.19 107 VAL B C 1
ATOM 3467 O O . VAL B 1 107 ? -1.062 -22.016 -16.359 1 93.19 107 VAL B O 1
ATOM 3470 N N . THR B 1 108 ? -2.686 -22.922 -17.594 1 94.12 108 THR B N 1
ATOM 3471 C CA . THR B 1 108 ? -3.514 -21.719 -17.562 1 94.12 108 THR B CA 1
ATOM 3472 C C . THR B 1 108 ? -4.199 -21.562 -16.219 1 94.12 108 THR B C 1
ATOM 3474 O O . THR B 1 108 ? -4.367 -22.547 -15.484 1 94.12 108 THR B O 1
ATOM 3477 N N . PRO B 1 109 ? -4.59 -20.344 -15.914 1 93.94 109 PRO B N 1
ATOM 3478 C CA . PRO B 1 109 ? -5.293 -20.141 -14.641 1 93.94 109 PRO B CA 1
ATOM 3479 C C . PRO B 1 109 ? -6.578 -20.953 -14.547 1 93.94 109 PRO B C 1
ATOM 3481 O O . PRO B 1 109 ? -6.898 -21.469 -13.477 1 93.94 109 PRO B O 1
ATOM 3484 N N . ASP B 1 110 ? -7.223 -21.047 -15.594 1 90.12 110 ASP B N 1
ATOM 3485 C CA . ASP B 1 110 ? -8.484 -21.781 -15.609 1 90.12 110 ASP B CA 1
ATOM 3486 C C . ASP B 1 110 ? -8.258 -23.25 -15.305 1 90.12 110 ASP B C 1
ATOM 3488 O O . ASP B 1 110 ? -8.945 -23.828 -14.461 1 90.12 110 ASP B O 1
ATOM 3492 N N . ARG B 1 111 ? -7.309 -23.812 -15.969 1 89.62 111 ARG B N 1
ATOM 3493 C CA . ARG B 1 111 ? -7.004 -25.219 -15.758 1 89.62 111 ARG B CA 1
ATOM 3494 C C . ARG B 1 111 ? -6.523 -25.469 -14.328 1 89.62 111 ARG B C 1
ATOM 3496 O O . ARG B 1 111 ? -6.926 -26.453 -13.695 1 89.62 111 ARG B O 1
ATOM 3503 N N . LEU B 1 112 ? -5.699 -24.609 -13.898 1 92.5 112 LEU B N 1
ATOM 3504 C CA . LEU B 1 112 ? -5.184 -24.75 -12.539 1 92.5 112 LEU B CA 1
ATOM 3505 C C . LEU B 1 112 ? -6.305 -24.625 -11.516 1 92.5 112 LEU B C 1
ATOM 3507 O O . LEU B 1 112 ? -6.383 -25.422 -10.578 1 92.5 112 LEU B O 1
ATOM 3511 N N . SER B 1 113 ? -7.145 -23.672 -11.734 1 91.06 113 SER B N 1
ATOM 3512 C CA . SER B 1 113 ? -8.258 -23.438 -10.82 1 91.06 113 SER B CA 1
ATOM 3513 C C . SER B 1 113 ? -9.18 -24.641 -10.742 1 91.06 113 SER B C 1
ATOM 3515 O O . SER B 1 113 ? -9.609 -25.047 -9.656 1 91.06 113 SER B O 1
ATOM 3517 N N . LEU B 1 114 ? -9.516 -25.172 -11.82 1 87.38 114 LEU B N 1
ATOM 3518 C CA . LEU B 1 114 ? -10.383 -26.344 -11.867 1 87.38 114 LEU B CA 1
ATOM 3519 C C . LEU B 1 114 ? -9.734 -27.531 -11.164 1 87.38 114 LEU B C 1
ATOM 3521 O O . LEU B 1 114 ? -10.391 -28.234 -10.406 1 87.38 114 LEU B O 1
ATOM 3525 N N . TRP B 1 115 ? -8.492 -27.703 -11.477 1 88.94 115 TRP B N 1
ATOM 3526 C CA . TRP B 1 115 ? -7.758 -28.797 -10.859 1 88.94 115 TRP B CA 1
ATOM 3527 C C . TRP B 1 115 ? -7.727 -28.641 -9.336 1 88.94 115 TRP B C 1
ATOM 3529 O O . TRP B 1 115 ? -7.949 -29.609 -8.602 1 88.94 115 TRP B O 1
ATOM 3539 N N . MET B 1 116 ? -7.465 -27.531 -8.883 1 89.88 116 MET B N 1
ATOM 3540 C CA . MET B 1 116 ? -7.355 -27.266 -7.445 1 89.88 116 MET B CA 1
ATOM 3541 C C . MET B 1 116 ? -8.711 -27.375 -6.766 1 89.88 116 MET B C 1
ATOM 3543 O O . MET B 1 116 ? -8.812 -27.859 -5.641 1 89.88 116 MET B O 1
ATOM 3547 N N . SER B 1 117 ? -9.742 -26.875 -7.398 1 86.4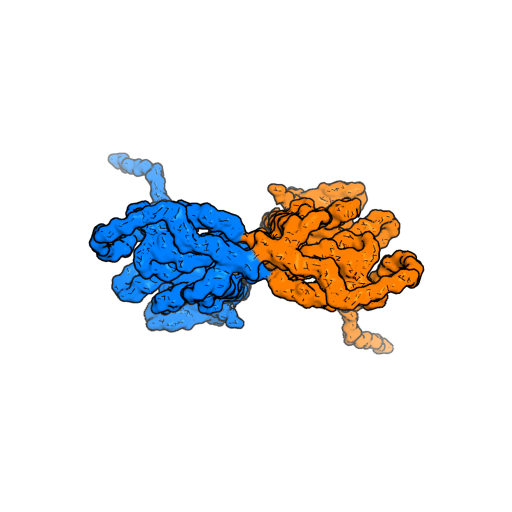4 117 SER B N 1
ATOM 3548 C CA . SER B 1 117 ? -11.055 -26.828 -6.758 1 86.44 117 SER B CA 1
ATOM 3549 C C . SER B 1 117 ? -11.719 -28.203 -6.754 1 86.44 117 SER B C 1
ATOM 3551 O O . SER B 1 117 ? -12.445 -28.547 -5.82 1 86.44 117 SER B O 1
ATOM 3553 N N . LEU B 1 118 ? -11.602 -28.922 -7.828 1 77.06 118 LEU B N 1
ATOM 3554 C CA . LEU B 1 118 ? -12.219 -30.234 -7.926 1 77.06 118 LEU B CA 1
ATOM 3555 C C . LEU B 1 118 ? -11.328 -31.297 -7.305 1 77.06 118 LEU B C 1
ATOM 3557 O O . LEU B 1 118 ? -11.758 -32.438 -7.113 1 77.06 118 LEU B O 1
ATOM 3561 N N . ARG B 1 119 ? -10.32 -30.953 -6.453 1 63.62 119 ARG B N 1
ATOM 3562 C CA . ARG B 1 119 ? -9.344 -31.891 -5.906 1 63.62 119 ARG B CA 1
ATOM 3563 C C . ARG B 1 119 ? -9.078 -33.031 -6.875 1 63.62 119 ARG B C 1
ATOM 3565 O O . ARG B 1 119 ? -9.125 -34.219 -6.492 1 63.62 119 ARG B O 1
ATOM 3572 N N . LEU B 1 120 ? -9.234 -32.844 -8.125 1 52.06 120 LEU B N 1
ATOM 3573 C CA . LEU B 1 120 ? -9.172 -33.906 -9.117 1 52.06 120 LEU B CA 1
ATOM 3574 C C . LEU B 1 120 ? -7.852 -34.656 -9.031 1 52.06 120 LEU B C 1
ATOM 3576 O O . LEU B 1 120 ? -6.789 -34.094 -9.312 1 52.06 120 LEU B O 1
ATOM 3580 N N . SER B 1 121 ? -7.527 -35.281 -7.809 1 43.69 121 SER B N 1
ATOM 3581 C CA . SER B 1 121 ? -6.352 -36.125 -7.672 1 43.69 121 SER B CA 1
ATOM 3582 C C . SER B 1 121 ? -6.191 -37.031 -8.875 1 43.69 121 SER B C 1
ATOM 3584 O O . SER B 1 121 ? -5.336 -37.938 -8.883 1 43.69 121 SER B O 1
ATOM 3586 N N . GLY B 1 122 ? -7.07 -37.281 -9.758 1 41.09 122 GLY B N 1
ATOM 3587 C CA . GLY B 1 122 ? -6.914 -38.469 -10.578 1 41.09 122 GLY B CA 1
ATOM 3588 C C . GLY B 1 122 ? -5.699 -38.438 -11.484 1 41.09 122 GLY B C 1
ATOM 3589 O O . GLY B 1 122 ? -5.109 -37.375 -11.68 1 41.09 122 GLY B O 1
ATOM 3590 N N . ALA B 1 123 ? -5.074 -39.625 -12.125 1 41.66 123 ALA B N 1
ATOM 3591 C CA . ALA B 1 123 ? -3.967 -40.312 -12.773 1 41.66 123 ALA B CA 1
ATOM 3592 C C . ALA B 1 123 ? -3.475 -39.562 -13.992 1 41.66 123 ALA B C 1
ATOM 3594 O O . ALA B 1 123 ? -2.664 -40.062 -14.773 1 41.66 123 ALA B O 1
ATOM 3595 N N . GLN B 1 124 ? -4.102 -38.656 -14.711 1 45.03 124 GLN B N 1
ATOM 3596 C CA . GLN B 1 124 ? -3.568 -38.5 -16.047 1 45.03 124 GLN B CA 1
ATOM 3597 C C . GLN B 1 124 ? -2.307 -37.625 -16.047 1 45.03 124 GLN B C 1
ATOM 3599 O O . GLN B 1 124 ? -2.094 -36.844 -15.109 1 45.03 124 GLN B O 1
ATOM 3604 N N . GLU B 1 125 ? -1.265 -37.75 -17 1 47.59 125 GLU B N 1
ATOM 3605 C CA . GLU B 1 125 ? 0.02 -37.125 -17.344 1 47.59 125 GLU B CA 1
ATOM 3606 C C . GLU B 1 125 ? 0.073 -35.688 -16.906 1 47.59 125 GLU B C 1
ATOM 3608 O O . GLU B 1 125 ? 1.101 -35.219 -16.406 1 47.59 125 GLU B O 1
ATOM 3613 N N . ASP B 1 126 ? -0.95 -34.781 -17.328 1 56.09 126 ASP B N 1
ATOM 3614 C CA . ASP B 1 126 ? -1.191 -33.344 -17.078 1 56.09 126 ASP B CA 1
ATOM 3615 C C . ASP B 1 126 ? -1.223 -33.062 -15.586 1 56.09 126 ASP B C 1
ATOM 3617 O O . ASP B 1 126 ? -1.289 -31.891 -15.188 1 56.09 126 ASP B O 1
ATOM 3621 N N . SER B 1 127 ? -0.626 -34.094 -14.883 1 76.44 127 SER B N 1
ATOM 3622 C CA . SER B 1 127 ? -0.849 -34.125 -13.445 1 76.44 127 SER B CA 1
ATOM 3623 C C . SER B 1 127 ? 0.318 -33.5 -12.68 1 76.44 127 SER B C 1
ATOM 3625 O O . SER B 1 127 ? 0.115 -32.781 -11.719 1 76.44 127 SER B O 1
ATOM 3627 N N . LEU B 1 128 ? 1.595 -33.719 -13.57 1 83.62 128 LEU B N 1
ATOM 3628 C CA . LEU B 1 128 ? 2.723 -33.219 -12.797 1 83.62 128 LEU B CA 1
ATOM 3629 C C . LEU B 1 128 ? 2.779 -31.688 -12.844 1 83.62 128 LEU B C 1
ATOM 3631 O O . LEU B 1 128 ? 3.062 -31.031 -11.828 1 83.62 128 LEU B O 1
ATOM 3635 N N . ALA B 1 129 ? 2.602 -31.188 -14.188 1 89.81 129 ALA B N 1
ATOM 3636 C CA . ALA B 1 129 ? 2.572 -29.75 -14.359 1 89.81 129 ALA B CA 1
ATOM 3637 C C . ALA B 1 129 ? 1.532 -29.109 -13.445 1 89.81 129 ALA B C 1
ATOM 3639 O O . ALA B 1 129 ? 1.806 -28.094 -12.797 1 89.81 129 ALA B O 1
ATOM 3640 N N . LEU B 1 130 ? 0.409 -29.703 -13.383 1 91.38 130 LEU B N 1
ATOM 3641 C CA . LEU B 1 130 ? -0.67 -29.203 -12.539 1 91.38 130 LEU B CA 1
ATOM 3642 C C . LEU B 1 130 ? -0.316 -29.344 -11.062 1 91.38 130 LEU B C 1
ATOM 3644 O O . LEU B 1 130 ? -0.62 -28.453 -10.258 1 91.38 130 LEU B O 1
ATOM 3648 N N . THR B 1 131 ? 0.326 -30.422 -10.773 1 89.94 131 THR B N 1
ATOM 3649 C CA . THR B 1 131 ? 0.75 -30.641 -9.398 1 89.94 131 THR B CA 1
ATOM 3650 C C . THR B 1 131 ? 1.755 -29.578 -8.969 1 89.94 131 THR B C 1
ATOM 3652 O O . THR B 1 131 ? 1.643 -29.016 -7.879 1 89.94 131 THR B O 1
ATOM 3655 N N . ARG B 1 132 ? 2.697 -29.25 -9.852 1 91.38 132 ARG B N 1
ATOM 3656 C CA . ARG B 1 132 ? 3.711 -28.25 -9.555 1 91.38 132 ARG B CA 1
ATOM 3657 C C . ARG B 1 132 ? 3.09 -26.859 -9.438 1 91.38 132 ARG B C 1
ATOM 3659 O O . ARG B 1 132 ? 3.379 -26.125 -8.492 1 91.38 132 ARG B O 1
ATOM 3666 N N . ALA B 1 133 ? 2.281 -26.547 -10.375 1 94.06 133 ALA B N 1
ATOM 3667 C CA . ALA B 1 133 ? 1.611 -25.25 -10.352 1 94.06 133 ALA B CA 1
ATOM 3668 C C . ALA B 1 133 ? 0.708 -25.125 -9.125 1 94.06 133 ALA B C 1
ATOM 3670 O O . ALA B 1 133 ? 0.632 -24.062 -8.508 1 94.06 133 ALA B O 1
ATOM 3671 N N . GLY B 1 134 ? -0.022 -26.234 -8.828 1 93.31 134 GLY B N 1
ATOM 3672 C CA . GLY B 1 134 ? -0.853 -26.234 -7.633 1 93.31 134 GLY B CA 1
ATOM 3673 C C . GLY B 1 134 ? -0.061 -26.031 -6.355 1 93.31 134 GLY B C 1
ATOM 3674 O O . GLY B 1 134 ? -0.49 -25.297 -5.461 1 93.31 134 GLY B O 1
ATOM 3675 N N . TRP B 1 135 ? 1.07 -26.719 -6.289 1 92.69 135 TRP B N 1
ATOM 3676 C CA . TRP B 1 135 ? 1.968 -26.516 -5.156 1 92.69 135 TRP B CA 1
ATOM 3677 C C . TRP B 1 135 ? 2.369 -25.047 -5.035 1 92.69 135 TRP B C 1
ATOM 3679 O O . TRP B 1 135 ? 2.318 -24.469 -3.945 1 92.69 135 TRP B O 1
ATOM 3689 N N . ALA B 1 136 ? 2.764 -24.438 -6.164 1 95.25 136 ALA B N 1
ATOM 3690 C CA . ALA B 1 136 ? 3.18 -23.031 -6.176 1 95.25 136 ALA B CA 1
ATOM 3691 C C . ALA B 1 136 ? 2.062 -22.125 -5.672 1 95.25 136 ALA B C 1
ATOM 3693 O O . ALA B 1 136 ? 2.289 -21.266 -4.812 1 95.25 136 ALA B O 1
ATOM 3694 N N . ALA B 1 137 ? 0.891 -22.344 -6.16 1 95.75 137 ALA B N 1
ATOM 3695 C CA . ALA B 1 137 ? -0.248 -21.516 -5.766 1 95.75 137 ALA B CA 1
ATOM 3696 C C . ALA B 1 137 ? -0.497 -21.594 -4.262 1 95.75 137 ALA B C 1
ATOM 3698 O O . ALA B 1 137 ? -0.7 -20.578 -3.6 1 95.75 137 ALA B O 1
ATOM 3699 N N . ARG B 1 138 ? -0.406 -22.781 -3.715 1 92.88 138 ARG B N 1
ATOM 3700 C CA . ARG B 1 138 ? -0.657 -22.969 -2.291 1 92.88 138 ARG B CA 1
ATOM 3701 C C . ARG B 1 138 ? 0.453 -22.344 -1.45 1 92.88 138 ARG B C 1
ATOM 3703 O O . ARG B 1 138 ? 0.18 -21.672 -0.462 1 92.88 138 ARG B O 1
ATOM 3710 N N . ARG B 1 139 ? 1.653 -22.484 -1.826 1 93.19 139 ARG B N 1
ATOM 3711 C CA . ARG B 1 139 ? 2.793 -22.047 -1.024 1 93.19 139 ARG B CA 1
ATOM 3712 C C . ARG B 1 139 ? 2.938 -20.531 -1.057 1 93.19 139 ARG B C 1
ATOM 3714 O O . ARG B 1 139 ? 3.529 -19.938 -0.152 1 93.19 139 ARG B O 1
ATOM 3721 N N . LEU B 1 140 ? 2.459 -19.938 -2.09 1 94.38 140 LEU B N 1
ATOM 3722 C CA . LEU B 1 140 ? 2.561 -18.484 -2.193 1 94.38 140 LEU B CA 1
ATOM 3723 C C . LEU B 1 140 ? 1.738 -17.812 -1.104 1 94.38 140 LEU B C 1
ATOM 3725 O O . LEU B 1 140 ? 2.057 -16.688 -0.685 1 94.38 140 LEU B O 1
ATOM 3729 N N . VAL B 1 141 ? 0.678 -18.453 -0.588 1 89.62 141 VAL B N 1
ATOM 3730 C CA . VAL B 1 141 ? -0.212 -17.688 0.279 1 89.62 141 VAL B CA 1
ATOM 3731 C C . VAL B 1 141 ? -0.467 -18.469 1.569 1 89.62 141 VAL B C 1
ATOM 3733 O O . VAL B 1 141 ? -1.171 -17.984 2.461 1 89.62 141 VAL B O 1
ATOM 3736 N N . SER B 1 142 ? 0.053 -19.641 1.647 1 84.12 142 SER B N 1
ATOM 3737 C CA . SER B 1 142 ? -0.295 -20.422 2.834 1 84.12 142 SER B CA 1
ATOM 3738 C C . SER B 1 142 ? 0.953 -20.859 3.596 1 84.12 142 SER B C 1
ATOM 3740 O O . SER B 1 142 ? 2.021 -21.016 3.004 1 84.12 142 SER B O 1
ATOM 3742 N N . GLY B 1 143 ? 0.719 -20.938 4.91 1 83.38 143 GLY B N 1
ATOM 3743 C CA . GLY B 1 143 ? 1.734 -21.516 5.77 1 83.38 143 GLY B CA 1
ATOM 3744 C C . GLY B 1 143 ? 2.885 -20.578 6.066 1 83.38 143 GLY B C 1
ATOM 3745 O O . GLY B 1 143 ? 2.91 -19.453 5.574 1 83.38 143 GLY B O 1
ATOM 3746 N N . PRO B 1 144 ? 3.82 -21.125 6.863 1 86.81 144 PRO B N 1
ATOM 3747 C CA . PRO B 1 144 ? 5.023 -20.344 7.164 1 86.81 144 PRO B CA 1
ATOM 3748 C C . PRO B 1 144 ? 5.938 -20.172 5.957 1 86.81 144 PRO B C 1
ATOM 3750 O O . PRO B 1 144 ? 5.941 -21.016 5.055 1 86.81 144 PRO B O 1
ATOM 3753 N N . GLY B 1 145 ? 6.629 -19.125 5.941 1 88.06 145 GLY B N 1
ATOM 3754 C CA . GLY B 1 145 ? 7.559 -18.859 4.855 1 88.06 145 GLY B CA 1
ATOM 3755 C C . GLY B 1 145 ? 8.844 -19.672 4.961 1 88.06 145 GLY B C 1
ATOM 3756 O O . GLY B 1 145 ? 9.008 -20.469 5.887 1 88.06 145 GLY B O 1
ATOM 3757 N N . PRO B 1 146 ? 9.68 -19.531 3.975 1 88.69 146 PRO B N 1
ATOM 3758 C CA . PRO B 1 146 ? 10.922 -20.312 3.963 1 88.69 146 PRO B CA 1
ATOM 3759 C C . PRO B 1 146 ? 11.844 -19.953 5.125 1 88.69 146 PRO B C 1
ATOM 3761 O O . PRO B 1 146 ? 12.742 -20.734 5.469 1 88.69 146 PRO B O 1
ATOM 3764 N N . GLU B 1 147 ? 11.688 -18.781 5.719 1 82.94 147 GLU B N 1
ATOM 3765 C CA . GLU B 1 147 ? 12.523 -18.359 6.844 1 82.94 147 GLU B CA 1
ATOM 3766 C C . GLU B 1 147 ? 12.32 -19.281 8.047 1 82.94 147 GLU B C 1
ATOM 3768 O O . GLU B 1 147 ? 13.195 -19.391 8.906 1 82.94 147 GLU B O 1
ATOM 3773 N N . ALA B 1 148 ? 11.219 -19.906 8.125 1 84.38 148 ALA B N 1
ATOM 3774 C CA . ALA B 1 148 ? 10.93 -20.844 9.211 1 84.38 148 ALA B CA 1
ATOM 3775 C C . ALA B 1 148 ? 11.602 -22.188 8.969 1 84.38 148 ALA B C 1
ATOM 3777 O O . ALA B 1 148 ? 11.672 -23.031 9.875 1 84.38 148 ALA B O 1
ATOM 3778 N N . GLY B 1 149 ? 12.07 -22.422 7.855 1 83.81 149 GLY B N 1
ATOM 3779 C CA . GLY B 1 149 ? 12.727 -23.656 7.434 1 83.81 149 GLY B CA 1
ATOM 3780 C C . GLY B 1 149 ? 12.484 -23.984 5.977 1 83.81 149 GLY B C 1
ATOM 3781 O O . GLY B 1 149 ? 11.352 -24.266 5.578 1 83.81 149 GLY B O 1
ATOM 3782 N N . LEU B 1 150 ? 13.508 -24.047 5.223 1 86.25 150 LEU B N 1
ATOM 3783 C CA . LEU B 1 150 ? 13.383 -24.25 3.787 1 86.25 150 LEU B CA 1
ATOM 3784 C C . LEU B 1 150 ? 12.836 -25.656 3.492 1 86.25 150 LEU B C 1
ATOM 3786 O O . LEU B 1 150 ? 11.969 -25.812 2.637 1 86.25 150 LEU B O 1
ATOM 3790 N N . ALA B 1 151 ? 13.383 -26.641 4.168 1 85.06 151 ALA B N 1
ATOM 3791 C CA . ALA B 1 151 ? 12.953 -28.031 3.939 1 85.06 151 ALA B CA 1
ATOM 3792 C C . ALA B 1 151 ? 11.453 -28.188 4.199 1 85.06 151 ALA B C 1
ATOM 3794 O O . ALA B 1 151 ? 10.742 -28.781 3.393 1 85.06 151 ALA B O 1
ATOM 3795 N N . SER B 1 152 ? 11.031 -27.625 5.332 1 85 152 SER B N 1
ATOM 3796 C CA . SER B 1 152 ? 9.609 -27.688 5.672 1 85 152 SER B CA 1
ATOM 3797 C C . SER B 1 152 ? 8.766 -26.922 4.66 1 85 152 SER B C 1
ATOM 3799 O O . SER B 1 152 ? 7.664 -27.359 4.312 1 85 152 SER B O 1
ATOM 3801 N N . PHE B 1 153 ? 9.32 -25.844 4.234 1 89.69 153 PHE B N 1
ATOM 3802 C CA . PHE B 1 153 ? 8.602 -25.047 3.248 1 89.69 153 PHE B CA 1
ATOM 3803 C C . PHE B 1 153 ? 8.406 -25.828 1.956 1 89.69 153 PHE B C 1
ATOM 3805 O O . PHE B 1 153 ? 7.336 -25.766 1.346 1 89.69 153 PHE B O 1
ATOM 3812 N N . LEU B 1 154 ? 9.406 -26.531 1.562 1 88.88 154 LEU B N 1
ATOM 3813 C CA . LEU B 1 154 ? 9.375 -27.281 0.313 1 88.88 154 LEU B CA 1
ATOM 3814 C C . LEU B 1 154 ? 8.633 -28.594 0.493 1 88.88 154 LEU B C 1
ATOM 3816 O O . LEU B 1 154 ? 8.398 -29.328 -0.478 1 88.88 154 LEU B O 1
ATOM 3820 N N . GLY B 1 155 ? 8.273 -28.906 1.752 1 83.25 155 GLY B N 1
ATOM 3821 C CA . GLY B 1 155 ? 7.598 -30.156 2.039 1 83.25 155 GLY B CA 1
ATOM 3822 C C . GLY B 1 155 ? 8.531 -31.344 2.045 1 83.25 155 GLY B C 1
ATOM 3823 O O . GLY B 1 155 ? 8.141 -32.469 1.674 1 83.25 155 GLY B O 1
ATOM 3824 N N . ARG B 1 156 ? 9.75 -30.984 2.33 1 79.31 156 ARG B N 1
ATOM 3825 C CA . ARG B 1 156 ? 10.75 -32.062 2.344 1 79.31 156 ARG B CA 1
ATOM 3826 C C . ARG B 1 156 ? 11.148 -32.406 3.773 1 79.31 156 ARG B C 1
ATOM 3828 O O . ARG B 1 156 ? 11.016 -31.578 4.68 1 79.31 156 ARG B O 1
ATOM 3835 N N . GLY B 1 157 ? 11.328 -33.656 4.047 1 66.81 157 GLY B N 1
ATOM 3836 C CA . GLY B 1 157 ? 11.852 -34.094 5.34 1 66.81 157 GLY B CA 1
ATOM 3837 C C . GLY B 1 157 ? 13.305 -33.688 5.551 1 66.81 157 GLY B C 1
ATOM 3838 O O . GLY B 1 157 ? 13.992 -33.281 4.602 1 66.81 157 GLY B O 1
ATOM 3839 N N . GLU B 1 158 ? 13.742 -33.25 6.812 1 59 158 GLU B N 1
ATOM 3840 C CA . GLU B 1 158 ? 15.078 -32.844 7.25 1 59 158 GLU B CA 1
ATOM 3841 C C . GLU B 1 158 ? 16.156 -33.688 6.574 1 59 158 GLU B C 1
ATOM 3843 O O . GLU B 1 158 ? 17.281 -33.219 6.359 1 59 158 GLU B O 1
ATOM 3848 N N . THR B 1 159 ? 15.773 -34.812 6.117 1 53.62 159 THR B N 1
ATOM 3849 C CA . THR B 1 159 ? 16.797 -35.781 5.711 1 53.62 159 THR B CA 1
ATOM 3850 C C . THR B 1 159 ? 17.453 -35.344 4.406 1 53.62 159 THR B C 1
ATOM 3852 O O . THR B 1 159 ? 18.438 -35.938 3.975 1 53.62 159 THR B O 1
ATOM 3855 N N . THR B 1 160 ? 16.859 -34.375 3.738 1 54.56 160 THR B N 1
ATOM 3856 C CA . THR B 1 160 ? 17.594 -34.125 2.504 1 54.56 160 THR B CA 1
ATOM 3857 C C . THR B 1 160 ? 18.812 -33.219 2.77 1 54.56 160 THR B C 1
ATOM 3859 O O . THR B 1 160 ? 18.688 -32.125 3.326 1 54.56 160 THR B O 1
ATOM 3862 N N . GLU B 1 161 ? 19.953 -33.75 3.051 1 53.25 161 GLU B N 1
ATOM 3863 C CA . GLU B 1 161 ? 21.25 -33.219 3.5 1 53.25 161 GLU B CA 1
ATOM 3864 C C . GLU B 1 161 ? 21.5 -31.828 2.914 1 53.25 161 GLU B C 1
ATOM 3866 O O . GLU B 1 161 ? 22.062 -30.969 3.59 1 53.25 161 GLU B O 1
ATOM 3871 N N . ARG B 1 162 ? 21.406 -31.625 1.511 1 59.44 162 ARG B N 1
ATOM 3872 C CA . ARG B 1 162 ? 22.25 -30.578 0.923 1 59.44 162 ARG B CA 1
ATOM 3873 C C . ARG B 1 162 ? 21.547 -29.234 0.903 1 59.44 162 ARG B C 1
ATOM 3875 O O . ARG B 1 162 ? 22.031 -28.281 0.3 1 59.44 162 ARG B O 1
ATOM 3882 N N . MET B 1 163 ? 20.5 -29.047 1.746 1 71.19 163 MET B N 1
ATOM 3883 C CA . MET B 1 163 ? 19.906 -27.719 1.62 1 71.19 163 MET B CA 1
ATOM 3884 C C . MET B 1 163 ? 20.516 -26.75 2.623 1 71.19 163 MET B C 1
ATOM 3886 O O . MET B 1 163 ? 20.766 -27.109 3.773 1 71.19 163 MET B O 1
ATOM 3890 N N . MET B 1 164 ? 21.203 -25.719 1.952 1 70.94 164 MET B N 1
ATOM 3891 C CA . MET B 1 164 ? 21.609 -24.656 2.85 1 70.94 164 MET B CA 1
ATOM 3892 C C . MET B 1 164 ? 20.406 -24.016 3.535 1 70.94 164 MET B C 1
ATOM 3894 O O . MET B 1 164 ? 19.359 -23.812 2.904 1 70.94 164 MET B O 1
ATOM 3898 N N . ASP B 1 165 ? 20.609 -23.906 4.859 1 70.94 165 ASP B N 1
ATOM 3899 C CA . ASP B 1 165 ? 19.516 -23.266 5.582 1 70.94 165 ASP B CA 1
ATOM 3900 C C . ASP B 1 165 ? 19.359 -21.797 5.168 1 70.94 165 ASP B C 1
ATOM 3902 O O . ASP B 1 165 ? 20.359 -21.094 4.984 1 70.94 165 ASP B O 1
ATOM 3906 N N . TRP B 1 166 ? 18.203 -21.406 4.758 1 77.31 166 TRP B N 1
ATOM 3907 C CA . TRP B 1 166 ? 17.859 -20.031 4.41 1 77.31 166 TRP B CA 1
ATOM 3908 C C . TRP B 1 166 ? 18.359 -19.062 5.484 1 77.31 166 TRP B C 1
ATOM 3910 O O . TRP B 1 166 ? 18.688 -17.922 5.188 1 77.31 166 TRP B O 1
ATOM 3920 N N . ALA B 1 167 ? 18.5 -19.578 6.676 1 75.38 167 ALA B N 1
ATOM 3921 C CA . ALA B 1 167 ? 19.016 -18.766 7.77 1 75.38 167 ALA B CA 1
ATOM 3922 C C . ALA B 1 167 ? 20.453 -18.344 7.492 1 75.38 167 ALA B C 1
ATOM 3924 O O . ALA B 1 167 ? 20.859 -17.219 7.84 1 75.38 167 ALA B O 1
ATOM 3925 N N . GLU B 1 168 ? 21.219 -19.188 6.855 1 76.5 168 GLU B N 1
ATOM 3926 C CA . GLU B 1 168 ? 22.609 -18.875 6.504 1 76.5 168 GLU B CA 1
ATOM 3927 C C . GLU B 1 168 ? 22.656 -17.781 5.434 1 76.5 168 GLU B C 1
ATOM 3929 O O . GLU B 1 168 ? 23.516 -16.891 5.488 1 76.5 168 GLU B O 1
ATOM 3934 N N . ILE B 1 169 ? 21.719 -17.875 4.523 1 76.75 169 ILE B N 1
ATOM 3935 C CA . ILE B 1 169 ? 21.625 -16.844 3.486 1 76.75 169 ILE B CA 1
ATOM 3936 C C . ILE B 1 169 ? 21.266 -15.508 4.117 1 76.75 169 ILE B C 1
ATOM 3938 O O . ILE B 1 169 ? 21.828 -14.469 3.752 1 76.75 169 ILE B O 1
ATOM 3942 N N . GLU B 1 170 ? 20.406 -15.547 5.035 1 79.38 170 GLU B N 1
ATOM 3943 C CA . GLU B 1 170 ? 19.984 -14.328 5.73 1 79.38 170 GLU B CA 1
ATOM 3944 C C . GLU B 1 170 ? 21.141 -13.695 6.484 1 79.38 170 GLU B C 1
ATOM 3946 O O . GLU B 1 170 ? 21.312 -12.477 6.453 1 79.38 170 GLU B O 1
ATOM 3951 N N . GLU B 1 171 ? 21.891 -14.555 7.078 1 83 171 GLU B N 1
ATOM 3952 C CA . GLU B 1 171 ? 23.031 -14.047 7.828 1 83 171 GLU B CA 1
ATOM 3953 C C . GLU B 1 171 ? 24.078 -13.445 6.895 1 83 171 GLU B C 1
ATOM 3955 O O . GLU B 1 171 ? 24.594 -12.367 7.156 1 83 171 GLU B O 1
ATOM 3960 N N . ALA B 1 172 ? 24.344 -14.172 5.77 1 83 172 ALA B N 1
ATOM 3961 C CA . ALA B 1 172 ? 25.359 -13.719 4.82 1 83 172 ALA B CA 1
ATOM 3962 C C . ALA B 1 172 ? 24.922 -12.43 4.133 1 83 172 ALA B C 1
ATOM 3964 O O . ALA B 1 172 ? 25.766 -11.602 3.764 1 83 172 ALA B O 1
ATOM 3965 N N . SER B 1 173 ? 23.641 -12.305 4.012 1 89.5 173 SER B N 1
ATOM 3966 C CA . SER B 1 173 ? 23.109 -11.156 3.289 1 89.5 173 SER B CA 1
ATOM 3967 C C . SER B 1 173 ? 22.547 -10.109 4.246 1 89.5 173 SER B C 1
ATOM 3969 O O . SER B 1 173 ? 21.75 -9.266 3.848 1 89.5 173 SER B O 1
ATOM 3971 N N . ALA B 1 174 ? 23.031 -10.172 5.445 1 88.38 174 ALA B N 1
ATOM 3972 C CA . ALA B 1 174 ? 22.562 -9.219 6.449 1 88.38 174 ALA B CA 1
ATOM 3973 C C . ALA B 1 174 ? 22.734 -7.781 5.977 1 88.38 174 ALA B C 1
ATOM 3975 O O . ALA B 1 174 ? 23.766 -7.438 5.398 1 88.38 174 ALA B O 1
ATOM 3976 N N . GLY B 1 175 ? 21.734 -6.969 6.184 1 91.44 175 GLY B N 1
ATOM 3977 C CA . GLY B 1 175 ? 21.797 -5.566 5.801 1 91.44 175 GLY B CA 1
ATOM 3978 C C . GLY B 1 175 ? 21.141 -5.285 4.457 1 91.44 175 GLY B C 1
ATOM 3979 O O . GLY B 1 175 ? 20.734 -4.156 4.184 1 91.44 175 GLY B O 1
ATOM 3980 N N . MET B 1 176 ? 21.188 -6.316 3.541 1 95.19 176 MET B N 1
ATOM 3981 C CA . MET B 1 176 ? 20.5 -6.148 2.258 1 95.19 176 MET B CA 1
ATOM 3982 C C . MET B 1 176 ? 18.984 -6.18 2.43 1 95.19 176 MET B C 1
ATOM 3984 O O . MET B 1 176 ? 18.484 -6.758 3.391 1 95.19 176 MET B O 1
ATOM 3988 N N . HIS B 1 177 ? 18.328 -5.516 1.567 1 96.38 177 HIS B N 1
ATOM 3989 C CA . HIS B 1 177 ? 16.875 -5.547 1.593 1 96.38 177 HIS B CA 1
ATOM 3990 C C . HIS B 1 177 ? 16.344 -6.922 1.204 1 96.38 177 HIS B C 1
ATOM 3992 O O . HIS B 1 177 ? 16.906 -7.582 0.327 1 96.38 177 HIS B O 1
ATOM 3998 N N . PRO B 1 178 ? 15.266 -7.375 1.714 1 94.38 178 PRO B N 1
ATOM 3999 C CA . PRO B 1 178 ? 14.719 -8.703 1.427 1 94.38 178 PRO B CA 1
ATOM 4000 C C . PRO B 1 178 ? 14.484 -8.938 -0.064 1 94.38 178 PRO B C 1
ATOM 4002 O O . PRO B 1 178 ? 14.695 -10.047 -0.56 1 94.38 178 PRO B O 1
ATOM 4005 N N . ILE B 1 179 ? 14.078 -7.949 -0.786 1 96.94 179 ILE B N 1
ATOM 4006 C CA . ILE B 1 179 ? 13.867 -8.094 -2.221 1 96.94 179 ILE B CA 1
ATOM 4007 C C . ILE B 1 179 ? 15.172 -8.492 -2.904 1 96.94 179 ILE B C 1
ATOM 4009 O O . ILE B 1 179 ? 15.188 -9.367 -3.768 1 96.94 179 ILE B O 1
ATOM 4013 N N . SER B 1 180 ? 16.266 -7.848 -2.514 1 97 180 SER B N 1
ATOM 4014 C CA . SER B 1 180 ? 17.578 -8.141 -3.084 1 97 180 SER B CA 1
ATOM 4015 C C . SER B 1 180 ? 18.062 -9.523 -2.654 1 97 180 SER B C 1
ATOM 4017 O O . SER B 1 180 ? 18.609 -10.281 -3.469 1 97 180 SER B O 1
ATOM 4019 N N . ARG B 1 181 ? 17.844 -9.82 -1.419 1 94.25 181 ARG B N 1
ATOM 4020 C CA . ARG B 1 181 ? 18.281 -11.125 -0.906 1 94.25 181 ARG B CA 1
ATOM 4021 C C . ARG B 1 181 ? 17.547 -12.258 -1.625 1 94.25 181 ARG B C 1
ATOM 4023 O O . ARG B 1 181 ? 18.156 -13.289 -1.924 1 94.25 181 ARG B O 1
ATOM 4030 N N . ALA B 1 182 ? 16.312 -12.039 -1.842 1 93.94 182 ALA B N 1
ATOM 4031 C CA . ALA B 1 182 ? 15.523 -13.039 -2.555 1 93.94 182 ALA B CA 1
ATOM 4032 C C . ALA B 1 182 ? 16.078 -13.273 -3.957 1 93.94 182 ALA B C 1
ATOM 4034 O O . ALA B 1 182 ? 16.125 -14.414 -4.426 1 93.94 182 ALA B O 1
ATOM 4035 N N . ALA B 1 183 ? 16.438 -12.203 -4.613 1 95.5 183 ALA B N 1
ATOM 4036 C CA . ALA B 1 183 ? 17.031 -12.32 -5.941 1 95.5 183 ALA B CA 1
ATOM 4037 C C . ALA B 1 183 ? 18.328 -13.133 -5.895 1 95.5 183 ALA B C 1
ATOM 4039 O O . ALA B 1 183 ? 18.547 -14.016 -6.723 1 95.5 183 ALA B O 1
ATOM 4040 N N . MET B 1 184 ? 19.156 -12.812 -4.949 1 93.56 184 MET B N 1
ATOM 4041 C CA . MET B 1 184 ? 20.406 -13.531 -4.773 1 93.56 184 MET B CA 1
ATOM 4042 C C . MET B 1 184 ? 20.156 -15.023 -4.559 1 93.56 184 MET B C 1
ATOM 4044 O O . MET B 1 184 ? 20.828 -15.859 -5.172 1 93.56 184 MET B O 1
ATOM 4048 N N . GLY B 1 185 ? 19.172 -15.305 -3.697 1 89.62 185 GLY B N 1
ATOM 4049 C CA . GLY B 1 185 ? 18.812 -16.688 -3.447 1 89.62 185 GLY B CA 1
ATOM 4050 C C . GLY B 1 185 ? 18.281 -17.406 -4.676 1 89.62 185 GLY B C 1
ATOM 4051 O O . GLY B 1 185 ? 18.625 -18.547 -4.941 1 89.62 185 GLY B O 1
ATOM 4052 N N . PHE B 1 186 ? 17.484 -16.75 -5.398 1 92.5 186 PHE B N 1
ATOM 4053 C CA . PHE B 1 186 ? 16.906 -17.328 -6.605 1 92.5 186 PHE B CA 1
ATOM 4054 C C . PHE B 1 186 ? 18 -17.703 -7.598 1 92.5 186 PHE B C 1
ATOM 4056 O O . PHE B 1 186 ? 18.047 -18.828 -8.094 1 92.5 186 PHE B O 1
ATOM 4063 N N . HIS B 1 187 ? 18.906 -16.734 -7.879 1 91.06 187 HIS B N 1
ATOM 4064 C CA . HIS B 1 187 ? 19.953 -16.969 -8.867 1 91.06 187 HIS B CA 1
ATOM 4065 C C . HIS B 1 187 ? 21.016 -17.922 -8.336 1 91.06 187 HIS B C 1
ATOM 4067 O O . HIS B 1 187 ? 21.766 -18.516 -9.117 1 91.06 187 HIS B O 1
ATOM 4073 N N . GLY B 1 188 ? 21.062 -18.094 -7.02 1 86.81 188 GLY B N 1
ATOM 4074 C CA . GLY B 1 188 ? 22 -19.031 -6.414 1 86.81 188 GLY B CA 1
ATOM 4075 C C . GLY B 1 188 ? 21.359 -20.344 -6.023 1 86.81 188 GLY B C 1
ATOM 4076 O O . GLY B 1 188 ? 21.969 -21.141 -5.301 1 86.81 188 GLY B O 1
ATOM 4077 N N . TRP B 1 189 ? 20.172 -20.609 -6.461 1 87 189 TRP B N 1
ATOM 4078 C CA . TRP B 1 189 ? 19.328 -21.703 -5.98 1 87 189 TRP B CA 1
ATOM 4079 C C . TRP B 1 189 ? 20.047 -23.047 -6.109 1 87 189 TRP B C 1
ATOM 4081 O O . TRP B 1 189 ? 19.953 -23.891 -5.223 1 87 189 TRP B O 1
ATOM 4091 N N . SER B 1 190 ? 20.703 -23.312 -7.266 1 79.12 190 SER B N 1
ATOM 4092 C CA . SER B 1 190 ? 21.406 -24.578 -7.48 1 79.12 190 SER B CA 1
ATOM 4093 C C . SER B 1 190 ? 22.391 -24.859 -6.359 1 79.12 190 SER B C 1
ATOM 4095 O O . SER B 1 190 ? 22.594 -26.016 -5.969 1 79.12 190 SER B O 1
ATOM 4097 N N . GLN B 1 191 ? 22.922 -23.781 -5.852 1 76.75 191 GLN B N 1
ATOM 4098 C CA . GLN B 1 191 ? 23.875 -23.906 -4.762 1 76.75 191 GLN B CA 1
ATOM 4099 C C . GLN B 1 191 ? 23.172 -24.094 -3.422 1 76.75 191 GLN B C 1
ATOM 4101 O O . GLN B 1 191 ? 23.703 -24.734 -2.514 1 76.75 191 GLN B O 1
ATOM 4106 N N . ILE B 1 192 ? 22.047 -23.625 -3.338 1 74.69 192 ILE B N 1
ATOM 4107 C CA . ILE B 1 192 ? 21.297 -23.609 -2.084 1 74.69 192 ILE B CA 1
ATOM 4108 C C . ILE B 1 192 ? 20.562 -24.922 -1.906 1 74.69 192 ILE B C 1
ATOM 4110 O O . ILE B 1 192 ? 20.656 -25.562 -0.858 1 74.69 192 ILE B O 1
ATOM 4114 N N . ALA B 1 193 ? 19.75 -25.297 -2.781 1 71.19 193 ALA B N 1
ATOM 4115 C CA . ALA B 1 193 ? 18.844 -26.438 -2.621 1 71.19 193 ALA B CA 1
ATOM 4116 C C . ALA B 1 193 ? 19.484 -27.719 -3.145 1 71.19 193 ALA B C 1
ATOM 4118 O O . ALA B 1 193 ? 18.984 -28.828 -2.891 1 71.19 193 ALA B O 1
ATOM 4119 N N . GLY B 1 194 ? 20.703 -27.766 -3.457 1 62.5 194 GLY B N 1
ATOM 4120 C CA . GLY B 1 194 ? 21.328 -29 -3.924 1 62.5 194 GLY B CA 1
ATOM 4121 C C . GLY B 1 194 ? 20.562 -29.672 -5.051 1 62.5 194 GLY B C 1
ATOM 4122 O O . GLY B 1 194 ? 19.344 -29.531 -5.148 1 62.5 194 GLY B O 1
ATOM 4123 N N . GLY B 1 195 ? 21.25 -30.188 -6.152 1 57 195 GLY B N 1
ATOM 4124 C CA . GLY B 1 195 ? 20.703 -31.031 -7.199 1 57 195 GLY B CA 1
ATOM 4125 C C . GLY B 1 195 ? 20.281 -30.266 -8.438 1 57 195 GLY B C 1
ATOM 4126 O O . GLY B 1 195 ? 20.141 -29.047 -8.391 1 57 195 GLY B O 1
ATOM 4127 N N . PRO B 1 196 ? 20.531 -31.031 -9.445 1 52.78 196 PRO B N 1
ATOM 4128 C CA . PRO B 1 196 ? 20.266 -30.344 -10.711 1 52.78 196 PRO B CA 1
ATOM 4129 C C . PRO B 1 196 ? 18.922 -29.625 -10.711 1 52.78 196 PRO B C 1
ATOM 4131 O O . PRO B 1 196 ? 18.094 -29.828 -9.82 1 52.78 196 PRO B O 1
ATOM 4134 N N . GLY B 1 197 ? 18.016 -29.719 -11.695 1 46.66 197 GLY B N 1
ATOM 4135 C CA . GLY B 1 197 ? 16.75 -29.219 -12.203 1 46.66 197 GLY B CA 1
ATOM 4136 C C . GLY B 1 197 ? 15.828 -28.719 -11.109 1 46.66 197 GLY B C 1
ATOM 4137 O O . GLY B 1 197 ? 14.633 -28.531 -11.336 1 46.66 197 GLY B O 1
ATOM 4138 N N . SER B 1 198 ? 15.984 -29.531 -9.938 1 53.97 198 SER B N 1
ATOM 4139 C CA . SER B 1 198 ? 15.031 -29.297 -8.852 1 53.97 198 SER B CA 1
ATOM 4140 C C . SER B 1 198 ? 14.172 -28.062 -9.133 1 53.97 198 SER B C 1
ATOM 4142 O O . SER B 1 198 ? 14.633 -27.109 -9.758 1 53.97 198 SER B O 1
ATOM 4144 N N . ALA B 1 199 ? 13.539 -27.297 -9.172 1 77.62 199 ALA B N 1
ATOM 4145 C CA . ALA B 1 199 ? 12.344 -26.828 -9.859 1 77.62 199 ALA B CA 1
ATOM 4146 C C . ALA B 1 199 ? 12.273 -25.297 -9.852 1 77.62 199 ALA B C 1
ATOM 4148 O O . ALA B 1 199 ? 12.344 -24.672 -8.789 1 77.62 199 ALA B O 1
ATOM 4149 N N . ARG B 1 200 ? 12.734 -24.797 -11.016 1 86.69 200 ARG B N 1
ATOM 4150 C CA . ARG B 1 200 ? 12.641 -23.375 -11.297 1 86.69 200 ARG B CA 1
ATOM 4151 C C . ARG B 1 200 ? 11.438 -22.75 -10.602 1 86.69 200 ARG B C 1
ATOM 4153 O O . ARG B 1 200 ? 11.539 -21.672 -10.016 1 86.69 200 ARG B O 1
ATOM 4160 N N . ILE B 1 201 ? 10.461 -23.484 -10.523 1 93 201 ILE B N 1
ATOM 4161 C CA . ILE B 1 201 ? 9.242 -22.984 -9.891 1 93 201 ILE B CA 1
ATOM 4162 C C . ILE B 1 201 ? 9.445 -22.906 -8.375 1 93 201 ILE B C 1
ATOM 4164 O O . ILE B 1 201 ? 9.047 -21.922 -7.738 1 93 201 ILE B O 1
ATOM 4168 N N . GLU B 1 202 ? 10.102 -23.906 -7.785 1 92.06 202 GLU B N 1
ATOM 4169 C CA . GLU B 1 202 ? 10.375 -23.891 -6.352 1 92.06 202 GLU B CA 1
ATOM 4170 C C . GLU B 1 202 ? 11.227 -22.688 -5.965 1 92.06 202 GLU B C 1
ATOM 4172 O O . GLU B 1 202 ? 10.922 -21.984 -4.996 1 92.06 202 GLU B O 1
ATOM 4177 N N . ALA B 1 203 ? 12.266 -22.469 -6.738 1 92.06 203 ALA B N 1
ATOM 4178 C CA . ALA B 1 203 ? 13.156 -21.344 -6.473 1 92.06 203 ALA B CA 1
ATOM 4179 C C . ALA B 1 203 ? 12.398 -20.016 -6.527 1 92.06 203 ALA B C 1
ATOM 4181 O O . ALA B 1 203 ? 12.586 -19.141 -5.672 1 92.06 203 ALA B O 1
ATOM 4182 N N . ALA B 1 204 ? 11.555 -19.891 -7.531 1 95.56 204 ALA B N 1
ATOM 4183 C CA . ALA B 1 204 ? 10.797 -18.656 -7.707 1 95.56 204 ALA B CA 1
ATOM 4184 C C . ALA B 1 204 ? 9.828 -18.438 -6.547 1 95.56 204 ALA B C 1
ATOM 4186 O O . ALA B 1 204 ? 9.695 -17.328 -6.039 1 95.56 204 ALA B O 1
ATOM 4187 N N . VAL B 1 205 ? 9.172 -19.484 -6.102 1 95.25 205 VAL B N 1
ATOM 4188 C CA . VAL B 1 205 ? 8.195 -19.391 -5.023 1 95.25 205 VAL B CA 1
ATOM 4189 C C . VAL B 1 205 ? 8.906 -19.078 -3.705 1 95.25 205 VAL B C 1
ATOM 4191 O O . VAL B 1 205 ? 8.453 -18.234 -2.93 1 95.25 205 VAL B O 1
ATOM 4194 N N . VAL B 1 206 ? 10.008 -19.703 -3.473 1 92 206 VAL B N 1
ATOM 4195 C CA . VAL B 1 206 ? 10.797 -19.422 -2.273 1 92 206 VAL B CA 1
ATOM 4196 C C . VAL B 1 206 ? 11.234 -17.969 -2.26 1 92 206 VAL B C 1
ATOM 4198 O O . VAL B 1 206 ? 11.094 -17.281 -1.242 1 92 206 VAL B O 1
ATOM 4201 N N . ALA B 1 207 ? 11.727 -17.531 -3.371 1 93.5 207 ALA B N 1
ATOM 4202 C CA . ALA B 1 207 ? 12.18 -16.141 -3.473 1 93.5 207 ALA B CA 1
ATOM 4203 C C . ALA B 1 207 ? 11.016 -15.172 -3.273 1 93.5 207 ALA B C 1
ATOM 4205 O O . ALA B 1 207 ? 11.156 -14.164 -2.568 1 93.5 207 ALA B O 1
ATOM 4206 N N . ALA B 1 208 ? 9.906 -15.461 -3.9 1 96 208 ALA B N 1
ATOM 4207 C CA . ALA B 1 208 ? 8.734 -14.602 -3.797 1 96 208 ALA B CA 1
ATOM 4208 C C . ALA B 1 208 ? 8.281 -14.461 -2.346 1 96 208 ALA B C 1
ATOM 4210 O O . ALA B 1 208 ? 7.996 -13.359 -1.881 1 96 208 ALA B O 1
ATOM 4211 N N . ARG B 1 209 ? 8.234 -15.562 -1.646 1 93.94 209 ARG B N 1
ATOM 4212 C CA . ARG B 1 209 ? 7.793 -15.562 -0.256 1 93.94 209 ARG B CA 1
ATOM 4213 C C . ARG B 1 209 ? 8.844 -14.93 0.653 1 93.94 209 ARG B C 1
ATOM 4215 O O . ARG B 1 209 ? 8.5 -14.195 1.586 1 93.94 209 ARG B O 1
ATOM 4222 N N . ALA B 1 210 ? 10.086 -15.156 0.376 1 91.44 210 ALA B N 1
ATOM 4223 C CA . ALA B 1 210 ? 11.164 -14.586 1.179 1 91.44 210 ALA B CA 1
ATOM 4224 C C . ALA B 1 210 ? 11.195 -13.062 1.059 1 91.44 210 ALA B C 1
ATOM 4226 O O . ALA B 1 210 ? 11.508 -12.359 2.023 1 91.44 210 ALA B O 1
ATOM 4227 N N . ALA B 1 211 ? 10.883 -12.602 -0.112 1 93.56 211 ALA B N 1
ATOM 4228 C CA . ALA B 1 211 ? 10.891 -11.164 -0.353 1 93.56 211 ALA B CA 1
ATOM 4229 C C . ALA B 1 211 ? 9.703 -10.492 0.32 1 93.56 211 ALA B C 1
ATOM 4231 O O . ALA B 1 211 ? 9.781 -9.328 0.727 1 93.56 211 ALA B O 1
ATOM 4232 N N . GLY B 1 212 ? 8.586 -11.109 0.373 1 88.06 212 GLY B N 1
ATOM 4233 C CA . GLY B 1 212 ? 7.355 -10.547 0.917 1 88.06 212 GLY B CA 1
ATOM 4234 C C . GLY B 1 212 ? 7.348 -10.492 2.434 1 88.06 212 GLY B C 1
ATOM 4235 O O . GLY B 1 212 ? 6.547 -9.766 3.027 1 88.06 212 GLY B O 1
ATOM 4236 N N . THR B 1 213 ? 8.039 -11.414 3.213 1 65.69 213 THR B N 1
ATOM 4237 C CA . THR B 1 213 ? 7.938 -11.625 4.652 1 65.69 213 THR B CA 1
ATOM 4238 C C . THR B 1 213 ? 8.461 -10.414 5.418 1 65.69 213 THR B C 1
ATOM 4240 O O . THR B 1 213 ? 8.617 -10.469 6.641 1 65.69 213 THR B O 1
ATOM 4243 N N . SER B 1 214 ? 8.836 -9.305 4.812 1 55.44 214 SER B N 1
ATOM 4244 C CA . SER B 1 214 ? 9.336 -8.289 5.734 1 55.44 214 SER B CA 1
ATOM 4245 C C . SER B 1 214 ? 8.211 -7.707 6.582 1 55.44 214 SER B C 1
ATOM 4247 O O . SER B 1 214 ? 8.469 -7.086 7.617 1 55.44 214 SER B O 1
ATOM 4249 N N . GLY B 1 215 ? 6.891 -8.18 6.27 1 51.72 215 GLY B N 1
ATOM 4250 C CA . GLY B 1 215 ? 5.805 -7.594 7.035 1 51.72 215 GLY B CA 1
ATOM 4251 C C . GLY B 1 215 ? 4.797 -8.617 7.523 1 51.72 215 GLY B C 1
ATOM 4252 O O . GLY B 1 215 ? 4.965 -9.812 7.305 1 51.72 215 GLY B O 1
ATOM 4253 N N . GLN B 1 216 ? 3.885 -8.25 8.445 1 52.03 216 GLN B N 1
ATOM 4254 C CA . GLN B 1 216 ? 2.826 -8.961 9.156 1 52.03 216 GLN B CA 1
ATOM 4255 C C . GLN B 1 216 ? 1.977 -9.789 8.195 1 52.03 216 GLN B C 1
ATOM 4257 O O . GLN B 1 216 ? 1.294 -10.727 8.609 1 52.03 216 GLN B O 1
ATOM 4262 N N . SER B 1 217 ? 2.002 -9.383 6.883 1 55.06 217 SER B N 1
ATOM 4263 C CA . SER B 1 217 ? 1.021 -10.086 6.062 1 55.06 217 SER B CA 1
ATOM 4264 C C . SER B 1 217 ? 1.692 -11.117 5.168 1 55.06 217 SER B C 1
ATOM 4266 O O . SER B 1 217 ? 2.842 -10.945 4.758 1 55.06 217 SER B O 1
ATOM 4268 N N . ALA B 1 218 ? 1.243 -12.391 5.254 1 63.22 218 ALA B N 1
ATOM 4269 C CA . ALA B 1 218 ? 1.614 -13.469 4.348 1 63.22 218 ALA B CA 1
ATOM 4270 C C . ALA B 1 218 ? 1.523 -13.023 2.893 1 63.22 218 ALA B C 1
ATOM 4272 O O . ALA B 1 218 ? 0.501 -13.227 2.234 1 63.22 218 ALA B O 1
ATOM 4273 N N . ALA B 1 219 ? 2.422 -12.062 2.504 1 83.5 219 ALA B N 1
ATOM 4274 C CA . ALA B 1 219 ? 2.453 -11.594 1.121 1 83.5 219 ALA B CA 1
ATOM 4275 C C . ALA B 1 219 ? 3.658 -12.164 0.377 1 83.5 219 ALA B C 1
ATOM 4277 O O . ALA B 1 219 ? 4.551 -12.758 0.989 1 83.5 219 ALA B O 1
ATOM 4278 N N . PHE B 1 220 ? 3.525 -12.32 -0.856 1 94.94 220 PHE B N 1
ATOM 4279 C CA . PHE B 1 220 ? 4.617 -12.703 -1.745 1 94.94 220 PHE B CA 1
ATOM 4280 C C . PHE B 1 220 ? 4.945 -11.57 -2.711 1 94.94 220 PHE B C 1
ATOM 4282 O O . PHE B 1 220 ? 4.109 -10.703 -2.969 1 94.94 220 PHE B O 1
ATOM 4289 N N . LEU B 1 221 ? 6.121 -11.516 -3.146 1 96.5 221 LEU B N 1
ATOM 4290 C CA . LEU B 1 221 ? 6.523 -10.625 -4.227 1 96.5 221 LEU B CA 1
ATOM 4291 C C . LEU B 1 221 ? 6.176 -11.227 -5.586 1 96.5 221 LEU B C 1
ATOM 4293 O O . LEU B 1 221 ? 6.746 -12.242 -5.984 1 96.5 221 LEU B O 1
ATOM 4297 N N . PRO B 1 222 ? 5.234 -10.648 -6.34 1 97.69 222 PRO B N 1
ATOM 4298 C CA . PRO B 1 222 ? 4.988 -11.141 -7.695 1 97.69 222 PRO B CA 1
ATOM 4299 C C . PRO B 1 222 ? 6.227 -11.047 -8.586 1 97.69 222 PRO B C 1
ATOM 4301 O O . PRO B 1 222 ? 6.957 -10.062 -8.531 1 97.69 222 PRO B O 1
ATOM 4304 N N . LEU B 1 223 ? 6.414 -12.062 -9.367 1 98.12 223 LEU B N 1
ATOM 4305 C CA . LEU B 1 223 ? 7.645 -12.109 -10.156 1 98.12 223 LEU B CA 1
ATOM 4306 C C . LEU B 1 223 ? 7.352 -12.438 -11.609 1 98.12 223 LEU B C 1
ATOM 4308 O O . LEU B 1 223 ? 8.18 -12.188 -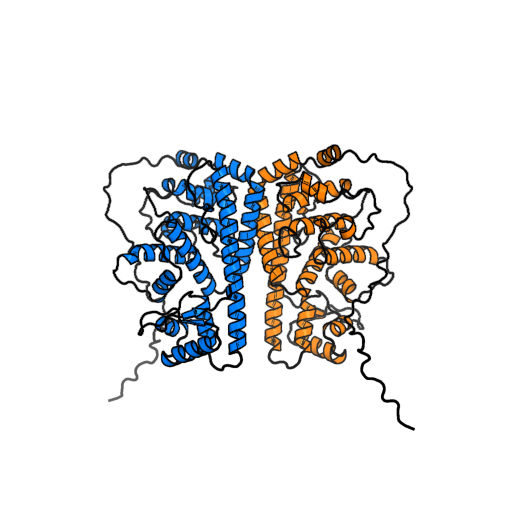12.492 1 98.12 223 LEU B O 1
ATOM 4312 N N . ALA B 1 224 ? 6.141 -12.969 -11.867 1 97.69 224 ALA B N 1
ATOM 4313 C CA . ALA B 1 224 ? 5.941 -13.531 -13.195 1 97.69 224 ALA B CA 1
ATOM 4314 C C . ALA B 1 224 ? 4.75 -12.875 -13.898 1 97.69 224 ALA B C 1
ATOM 4316 O O . ALA B 1 224 ? 4.684 -12.852 -15.125 1 97.69 224 ALA B O 1
ATOM 4317 N N . SER B 1 225 ? 3.678 -12.344 -13.242 1 95 225 SER B N 1
ATOM 4318 C CA . SER B 1 225 ? 2.416 -11.836 -13.766 1 95 225 SER B CA 1
ATOM 4319 C C . SER B 1 225 ? 2.637 -10.609 -14.648 1 95 225 SER B C 1
ATOM 4321 O O . SER B 1 225 ? 1.706 -10.125 -15.297 1 95 225 SER B O 1
ATOM 4323 N N . GLY B 1 226 ? 3.77 -10.203 -14.906 1 89.38 226 GLY B N 1
ATOM 4324 C CA . GLY B 1 226 ? 4.098 -9.062 -15.75 1 89.38 226 GLY B CA 1
ATOM 4325 C C . GLY B 1 226 ? 5.141 -9.375 -16.797 1 89.38 226 GLY B C 1
ATOM 4326 O O . GLY B 1 226 ? 5.801 -8.469 -17.312 1 89.38 226 GLY B O 1
ATOM 4327 N N . GLY B 1 227 ? 5.344 -10.586 -17.188 1 90.19 227 GLY B N 1
ATOM 4328 C CA . GLY B 1 227 ? 6.273 -10.945 -18.234 1 90.19 227 GLY B CA 1
ATOM 4329 C C . GLY B 1 227 ? 7.465 -11.742 -17.75 1 90.19 227 GLY B C 1
ATOM 4330 O O . GLY B 1 227 ? 8.344 -12.102 -18.531 1 90.19 227 GLY B O 1
ATOM 4331 N N . SER B 1 228 ? 7.762 -12.039 -16.641 1 92.38 228 SER B N 1
ATOM 4332 C CA . SER B 1 228 ? 8.711 -12.914 -15.961 1 92.38 228 SER B CA 1
ATOM 4333 C C . SER B 1 228 ? 10.148 -12.445 -16.172 1 92.38 228 SER B C 1
ATOM 4335 O O . SER B 1 228 ? 11.086 -13.25 -16.125 1 92.38 228 SER B O 1
ATOM 4337 N N . THR B 1 229 ? 10.375 -11.172 -16.562 1 95 229 THR B N 1
ATOM 4338 C CA . THR B 1 229 ? 11.719 -10.664 -16.797 1 95 229 THR B CA 1
ATOM 4339 C C . THR B 1 229 ? 12.578 -10.789 -15.547 1 95 229 THR B C 1
ATOM 4341 O O . THR B 1 229 ? 13.797 -10.953 -15.633 1 95 229 THR B O 1
ATOM 4344 N N . ALA B 1 230 ? 11.961 -10.734 -14.414 1 97.38 230 ALA B N 1
ATOM 4345 C CA . ALA B 1 230 ? 12.664 -10.859 -13.141 1 97.38 230 ALA B CA 1
ATOM 4346 C C . ALA B 1 230 ? 13.398 -12.195 -13.047 1 97.38 230 ALA B C 1
ATOM 4348 O O . ALA B 1 230 ? 14.438 -12.297 -12.391 1 97.38 230 ALA B O 1
ATOM 4349 N N . LEU B 1 231 ? 12.938 -13.211 -13.758 1 96.44 231 LEU B N 1
ATOM 4350 C CA . LEU B 1 231 ? 13.391 -14.578 -13.555 1 96.44 231 LEU B CA 1
ATOM 4351 C C . LEU B 1 231 ? 14.375 -14.992 -14.648 1 96.44 231 LEU B C 1
ATOM 4353 O O . LEU B 1 231 ? 14.812 -16.141 -14.688 1 96.44 231 LEU B O 1
ATOM 4357 N N . ARG B 1 232 ? 14.688 -14.094 -15.492 1 94.69 232 ARG B N 1
ATOM 4358 C CA . ARG B 1 232 ? 15.609 -14.406 -16.578 1 94.69 232 ARG B CA 1
ATOM 4359 C C . ARG B 1 232 ? 17 -14.727 -16.047 1 94.69 232 ARG B C 1
ATOM 4361 O O . ARG B 1 232 ? 17.531 -14 -15.195 1 94.69 232 ARG B O 1
ATOM 4368 N N . PRO B 1 233 ? 17.641 -15.805 -16.516 1 89.44 233 PRO B N 1
ATOM 4369 C CA . PRO B 1 233 ? 18.984 -16.172 -16.078 1 89.44 233 PRO B CA 1
ATOM 4370 C C . PRO B 1 233 ? 20.078 -15.344 -16.75 1 89.44 233 PRO B C 1
ATOM 4372 O O . PRO B 1 233 ? 19.781 -14.555 -17.641 1 89.44 233 PRO B O 1
ATOM 4375 N N . GLY B 1 234 ? 21.344 -15.461 -16.203 1 90.81 234 GLY B N 1
ATOM 4376 C CA . GLY B 1 234 ? 22.531 -14.906 -16.844 1 90.81 234 GLY B CA 1
ATOM 4377 C C . GLY B 1 234 ? 22.781 -13.453 -16.469 1 90.81 234 GLY B C 1
ATOM 4378 O O . GLY B 1 234 ? 21.906 -12.797 -15.891 1 90.81 234 GLY B O 1
ATOM 4379 N N . GLY B 1 235 ? 24.016 -13.031 -16.672 1 94.19 235 GLY B N 1
ATOM 4380 C CA . GLY B 1 235 ? 24.391 -11.648 -16.422 1 94.19 235 GLY B CA 1
ATOM 4381 C C . GLY B 1 235 ? 25.047 -11.438 -15.07 1 94.19 235 GLY B C 1
ATOM 4382 O O . GLY B 1 235 ? 25.031 -12.344 -14.227 1 94.19 235 GLY B O 1
ATOM 4383 N N . SER B 1 236 ? 25.641 -10.203 -14.945 1 95.94 236 SER B N 1
ATOM 4384 C CA . SER B 1 236 ? 26.234 -9.805 -13.68 1 95.94 236 SER B CA 1
ATOM 4385 C C . SER B 1 236 ? 25.172 -9.625 -12.594 1 95.94 236 SER B C 1
ATOM 4387 O O . SER B 1 236 ? 23.984 -9.523 -12.898 1 95.94 236 SER B O 1
ATOM 4389 N N . PRO B 1 237 ? 25.594 -9.641 -11.336 1 96.12 237 PRO B N 1
ATOM 4390 C CA . PRO B 1 237 ? 24.625 -9.359 -10.273 1 96.12 237 PRO B CA 1
ATOM 4391 C C . PRO B 1 237 ? 23.859 -8.055 -10.508 1 96.12 237 PRO B C 1
ATOM 4393 O O . PRO B 1 237 ? 22.656 -7.992 -10.25 1 96.12 237 PRO B O 1
ATOM 4396 N N . GLU B 1 238 ? 24.5 -7.062 -11 1 98 238 GLU B N 1
ATOM 4397 C CA . GLU B 1 238 ? 23.828 -5.793 -11.266 1 98 238 GLU B CA 1
ATOM 4398 C C . GLU B 1 238 ? 22.781 -5.945 -12.352 1 98 238 GLU B C 1
ATOM 4400 O O . GLU B 1 238 ? 21.672 -5.422 -12.227 1 98 238 GLU B O 1
ATOM 4405 N N . GLU B 1 239 ? 23.141 -6.656 -13.43 1 97.88 239 GLU B N 1
ATOM 4406 C CA . GLU B 1 239 ? 22.172 -6.906 -14.5 1 97.88 239 GLU B CA 1
ATOM 4407 C C . GLU B 1 239 ? 20.984 -7.727 -14.008 1 97.88 239 GLU B C 1
ATOM 4409 O O . GLU B 1 239 ? 19.844 -7.445 -14.352 1 97.88 239 GLU B O 1
ATOM 4414 N N . ARG B 1 240 ? 21.281 -8.703 -13.227 1 97.56 240 ARG B N 1
ATOM 4415 C CA . ARG B 1 240 ? 20.25 -9.578 -12.672 1 97.56 240 ARG B CA 1
ATOM 4416 C C . ARG B 1 240 ? 19.312 -8.797 -11.75 1 97.56 240 ARG B C 1
ATOM 4418 O O . ARG B 1 240 ? 18.094 -8.922 -11.844 1 97.56 240 ARG B O 1
ATOM 4425 N N . LEU B 1 241 ? 19.875 -7.969 -10.852 1 98.31 241 LEU B N 1
ATOM 4426 C CA . LEU B 1 241 ? 19.047 -7.184 -9.938 1 98.31 241 LEU B CA 1
ATOM 4427 C C . LEU B 1 241 ? 18.219 -6.156 -10.695 1 98.31 241 LEU B C 1
ATOM 4429 O O . LEU B 1 241 ? 17.062 -5.902 -10.336 1 98.31 241 LEU B O 1
ATOM 4433 N N . ARG B 1 242 ? 18.797 -5.578 -11.688 1 98.5 242 ARG B N 1
ATOM 4434 C CA . ARG B 1 242 ? 18.047 -4.621 -12.492 1 98.5 242 ARG B CA 1
ATOM 4435 C C . ARG B 1 242 ? 16.797 -5.262 -13.086 1 98.5 242 ARG B C 1
ATOM 4437 O O . ARG B 1 242 ? 15.703 -4.703 -12.992 1 98.5 242 ARG B O 1
ATOM 4444 N N . ARG B 1 243 ? 16.906 -6.418 -13.656 1 98.31 243 ARG B N 1
ATOM 4445 C CA . ARG B 1 243 ? 15.773 -7.137 -14.227 1 98.31 243 ARG B CA 1
ATOM 4446 C C . ARG B 1 243 ? 14.805 -7.586 -13.133 1 98.31 243 ARG B C 1
ATOM 4448 O O . ARG B 1 243 ? 13.586 -7.535 -13.312 1 98.31 243 ARG B O 1
ATOM 4455 N N . TRP B 1 244 ? 15.367 -8.039 -12.008 1 98.38 244 TRP B N 1
ATOM 4456 C CA . TRP B 1 244 ? 14.57 -8.5 -10.875 1 98.38 244 TRP B CA 1
ATOM 4457 C C . TRP B 1 244 ? 13.672 -7.379 -10.359 1 98.38 244 TRP B C 1
ATOM 4459 O O . TRP B 1 244 ? 12.461 -7.566 -10.203 1 98.38 244 TRP B O 1
ATOM 4469 N N . TYR B 1 245 ? 14.25 -6.184 -10.148 1 98.56 245 TYR B N 1
ATOM 4470 C CA . TYR B 1 245 ? 13.492 -5.051 -9.633 1 98.56 245 TYR B CA 1
ATOM 4471 C C . TYR B 1 245 ? 12.422 -4.609 -10.617 1 98.56 245 TYR B C 1
ATOM 4473 O O . TYR B 1 245 ? 11.258 -4.457 -10.25 1 98.56 245 TYR B O 1
ATOM 4481 N N . ALA B 1 246 ? 12.805 -4.469 -11.859 1 98.31 246 ALA B N 1
ATOM 4482 C CA . ALA B 1 246 ? 11.867 -4.027 -12.891 1 98.31 246 ALA B CA 1
ATOM 4483 C C . ALA B 1 246 ? 10.75 -5.047 -13.094 1 98.31 246 ALA B C 1
ATOM 4485 O O . ALA B 1 246 ? 9.578 -4.68 -13.234 1 98.31 246 ALA B O 1
ATOM 4486 N N . GLY B 1 247 ? 11.141 -6.27 -13.18 1 98.38 247 GLY B N 1
ATOM 4487 C CA . GLY B 1 247 ? 10.164 -7.336 -13.352 1 98.38 247 GLY B CA 1
ATOM 4488 C C . GLY B 1 247 ? 9.195 -7.441 -12.188 1 98.38 247 GLY B C 1
ATOM 4489 O O . GLY B 1 247 ? 7.992 -7.645 -12.398 1 98.38 247 GLY B O 1
ATOM 4490 N N . ALA B 1 248 ? 9.711 -7.359 -10.953 1 98.06 248 ALA B N 1
ATOM 4491 C CA . ALA B 1 248 ? 8.852 -7.398 -9.773 1 98.06 248 ALA B CA 1
ATOM 4492 C C . ALA B 1 248 ? 7.859 -6.238 -9.781 1 98.06 248 ALA B C 1
ATOM 4494 O O . ALA B 1 248 ? 6.684 -6.418 -9.445 1 98.06 248 ALA B O 1
ATOM 4495 N N . GLU B 1 249 ? 8.359 -5.082 -10.117 1 97.62 249 GLU B N 1
ATOM 4496 C CA . GLU B 1 249 ? 7.484 -3.918 -10.203 1 97.62 249 GLU B CA 1
ATOM 4497 C C . GLU B 1 249 ? 6.348 -4.148 -11.203 1 97.62 249 GLU B C 1
ATOM 4499 O O . GLU B 1 249 ? 5.18 -3.916 -10.883 1 97.62 249 GLU B O 1
ATOM 4504 N N . ARG B 1 250 ? 6.648 -4.652 -12.367 1 97.88 250 ARG B N 1
ATOM 4505 C CA . ARG B 1 250 ? 5.66 -4.887 -13.422 1 97.88 250 ARG B CA 1
ATOM 4506 C C . ARG B 1 250 ? 4.672 -5.969 -13.008 1 97.88 250 ARG B C 1
ATOM 4508 O O . ARG B 1 250 ? 3.465 -5.832 -13.227 1 97.88 250 ARG B O 1
ATOM 4515 N N . ALA B 1 251 ? 5.203 -6.996 -12.461 1 98.19 251 ALA B N 1
ATOM 4516 C CA . ALA B 1 251 ? 4.344 -8.094 -12.031 1 98.19 251 ALA B CA 1
ATOM 4517 C C . ALA B 1 251 ? 3.375 -7.641 -10.938 1 98.19 251 ALA B C 1
ATOM 4519 O O . ALA B 1 251 ? 2.193 -7.992 -10.961 1 98.19 251 ALA B O 1
ATOM 4520 N N . THR B 1 252 ? 3.891 -6.875 -9.984 1 97.25 252 THR B N 1
ATOM 4521 C CA . THR B 1 252 ? 3.057 -6.355 -8.906 1 97.25 252 THR B CA 1
ATOM 4522 C C . THR B 1 252 ? 1.957 -5.453 -9.453 1 97.25 252 THR B C 1
ATOM 4524 O O . THR B 1 252 ? 0.796 -5.566 -9.055 1 97.25 252 THR B O 1
ATOM 4527 N N . LEU B 1 253 ? 2.295 -4.617 -10.383 1 96.81 253 LEU B N 1
ATOM 4528 C CA . LEU B 1 253 ? 1.318 -3.725 -11 1 96.81 253 LEU B CA 1
ATOM 4529 C C . LEU B 1 253 ? 0.243 -4.523 -11.734 1 96.81 253 LEU B C 1
ATOM 4531 O O . LEU B 1 253 ? -0.937 -4.168 -11.688 1 96.81 253 LEU B O 1
ATOM 4535 N N . ALA B 1 254 ? 0.659 -5.57 -12.375 1 97.25 254 ALA B N 1
ATOM 4536 C CA . ALA B 1 254 ? -0.295 -6.41 -13.094 1 97.25 254 ALA B CA 1
ATOM 4537 C C . ALA B 1 254 ? -1.317 -7.02 -12.141 1 97.25 254 ALA B C 1
ATOM 4539 O O . ALA B 1 254 ? -2.521 -6.988 -12.406 1 97.25 254 ALA B O 1
ATOM 4540 N N . LEU B 1 255 ? -0.866 -7.531 -11.047 1 96.88 255 LEU B N 1
ATOM 4541 C CA . LEU B 1 255 ? -1.786 -8.148 -10.102 1 96.88 255 LEU B CA 1
ATOM 4542 C C . LEU B 1 255 ? -2.674 -7.102 -9.438 1 96.88 255 LEU B C 1
ATOM 4544 O O . LEU B 1 255 ? -3.844 -7.367 -9.148 1 96.88 255 LEU B O 1
ATOM 4548 N N . LEU B 1 256 ? -2.146 -5.891 -9.164 1 96.19 256 LEU B N 1
ATOM 4549 C CA . LEU B 1 256 ? -2.959 -4.812 -8.609 1 96.19 256 LEU B CA 1
ATOM 4550 C C . LEU B 1 256 ? -4.062 -4.41 -9.586 1 96.19 256 LEU B C 1
ATOM 4552 O O . LEU B 1 256 ? -5.188 -4.129 -9.164 1 96.19 256 LEU B O 1
ATOM 4556 N N . ARG B 1 257 ? -3.744 -4.41 -10.844 1 95.5 257 ARG B N 1
ATOM 4557 C CA . ARG B 1 257 ? -4.754 -4.105 -11.859 1 95.5 257 ARG B CA 1
ATOM 4558 C C . ARG B 1 257 ? -5.832 -5.18 -11.891 1 95.5 257 ARG B C 1
ATOM 4560 O O . ARG B 1 257 ? -7.02 -4.871 -12.016 1 95.5 257 ARG B O 1
ATOM 4567 N N . ASP B 1 258 ? -5.402 -6.395 -11.773 1 95.5 258 ASP B N 1
ATOM 4568 C CA . ASP B 1 258 ? -6.359 -7.492 -11.711 1 95.5 258 ASP B CA 1
ATOM 4569 C C . ASP B 1 258 ? -7.289 -7.34 -10.508 1 95.5 258 ASP B C 1
ATOM 4571 O O . ASP B 1 258 ? -8.492 -7.566 -10.609 1 95.5 258 ASP B O 1
ATOM 4575 N N . LEU B 1 259 ? -6.762 -6.941 -9.414 1 95.56 259 LEU B N 1
ATOM 4576 C CA . LEU B 1 259 ? -7.543 -6.723 -8.203 1 95.56 259 LEU B CA 1
ATOM 4577 C C . LEU B 1 259 ? -8.555 -5.602 -8.406 1 95.56 259 LEU B C 1
ATOM 4579 O O . LEU B 1 259 ? -9.711 -5.723 -7.992 1 95.56 259 LEU B O 1
ATOM 4583 N N . ASP B 1 260 ? -8.078 -4.574 -9.039 1 95.12 260 ASP B N 1
ATOM 4584 C CA . ASP B 1 260 ? -8.984 -3.457 -9.312 1 95.12 260 ASP B CA 1
ATOM 4585 C C . ASP B 1 260 ? -10.172 -3.904 -10.156 1 95.12 260 ASP B C 1
ATOM 4587 O O . ASP B 1 260 ? -11.32 -3.584 -9.852 1 95.12 260 ASP B O 1
ATOM 4591 N N . ARG B 1 261 ? -9.922 -4.641 -11.195 1 95.69 261 ARG B N 1
ATOM 4592 C CA . ARG B 1 261 ? -10.961 -5.125 -12.102 1 95.69 261 ARG B CA 1
ATOM 4593 C C . ARG B 1 261 ? -11.93 -6.055 -11.375 1 95.69 261 ARG B C 1
ATOM 4595 O O . ARG B 1 261 ? -13.148 -5.965 -11.57 1 95.69 261 ARG B O 1
ATOM 4602 N N . LEU B 1 262 ? -11.359 -6.883 -10.57 1 96.44 262 LEU B N 1
ATOM 4603 C CA . LEU B 1 262 ? -12.18 -7.832 -9.836 1 96.44 262 LEU B CA 1
ATOM 4604 C C . LEU B 1 262 ? -13.062 -7.113 -8.82 1 96.44 262 LEU B C 1
ATOM 4606 O O . LEU B 1 262 ? -14.234 -7.465 -8.656 1 96.44 262 LEU B O 1
ATOM 4610 N N . GLU B 1 263 ? -12.523 -6.16 -8.156 1 94.69 263 GLU B N 1
ATOM 4611 C CA . GLU B 1 263 ? -13.273 -5.383 -7.168 1 94.69 263 GLU B CA 1
ATOM 4612 C C . GLU B 1 263 ? -14.398 -4.594 -7.832 1 94.69 263 GLU B C 1
ATOM 4614 O O . GLU B 1 263 ? -15.5 -4.5 -7.289 1 94.69 263 GLU B O 1
ATOM 4619 N N . ASP B 1 264 ? -14.102 -4.051 -8.961 1 95 264 ASP B N 1
ATOM 4620 C CA . ASP B 1 264 ? -15.125 -3.344 -9.719 1 95 264 ASP B CA 1
ATOM 4621 C C . ASP B 1 264 ? -16.266 -4.281 -10.102 1 95 264 ASP B C 1
ATOM 4623 O O . ASP B 1 264 ? -17.438 -3.93 -9.945 1 95 264 ASP B O 1
ATOM 4627 N N . TRP B 1 265 ? -15.883 -5.414 -10.578 1 97.12 265 TRP B N 1
ATOM 4628 C CA . TRP B 1 265 ? -16.891 -6.414 -10.945 1 97.12 265 TRP B CA 1
ATOM 4629 C C . TRP B 1 265 ? -17.703 -6.824 -9.727 1 97.12 265 TRP B C 1
ATOM 4631 O O . TRP B 1 265 ? -18.938 -6.898 -9.797 1 97.12 265 TRP B O 1
ATOM 4641 N N . ARG B 1 266 ? -17.078 -7.148 -8.641 1 96.31 266 ARG B N 1
ATOM 4642 C CA . ARG B 1 266 ? -17.75 -7.578 -7.422 1 96.31 266 ARG B CA 1
ATOM 4643 C C . ARG B 1 266 ? -18.766 -6.527 -6.953 1 96.31 266 ARG B C 1
ATOM 4645 O O . ARG B 1 266 ? -19.891 -6.863 -6.582 1 96.31 266 ARG B O 1
ATOM 4652 N N . GLY B 1 267 ? -18.281 -5.258 -6.969 1 94.31 267 GLY B N 1
ATOM 4653 C CA . GLY B 1 267 ? -19.172 -4.176 -6.59 1 94.31 267 GLY B CA 1
ATOM 4654 C C . GLY B 1 267 ? -20.406 -4.094 -7.461 1 94.31 267 GLY B C 1
ATOM 4655 O O . GLY B 1 267 ? -21.531 -3.979 -6.949 1 94.31 267 GLY B O 1
ATOM 4656 N N . ARG B 1 268 ? -20.234 -4.199 -8.75 1 95.38 268 ARG B N 1
ATOM 4657 C CA . ARG B 1 268 ? -21.344 -4.191 -9.695 1 95.38 268 ARG B CA 1
ATOM 4658 C C . ARG B 1 268 ? -22.266 -5.391 -9.469 1 95.38 268 ARG B C 1
ATOM 4660 O O . ARG B 1 268 ? -23.484 -5.25 -9.469 1 95.38 268 ARG B O 1
ATOM 4667 N N . ALA B 1 269 ? -21.641 -6.52 -9.258 1 96.88 269 ALA B N 1
ATOM 4668 C CA . ALA B 1 269 ? -22.391 -7.754 -9.086 1 96.88 269 ALA B CA 1
ATOM 4669 C C . ALA B 1 269 ? -23.266 -7.695 -7.824 1 96.88 269 ALA B C 1
ATOM 4671 O O . ALA B 1 269 ? -24.453 -8.008 -7.867 1 96.88 269 ALA B O 1
ATOM 4672 N N . LEU B 1 270 ? -22.719 -7.258 -6.77 1 95.31 270 LEU B N 1
ATOM 4673 C CA . LEU B 1 270 ? -23.453 -7.16 -5.516 1 95.31 270 LEU B CA 1
ATOM 4674 C C . LEU B 1 270 ? -24.547 -6.113 -5.609 1 95.31 270 LEU B C 1
ATOM 4676 O O . LEU B 1 270 ? -25.641 -6.289 -5.043 1 95.31 270 LEU B O 1
ATOM 4680 N N . GLY B 1 271 ? -24.25 -5.062 -6.312 1 95.19 271 GLY B N 1
ATOM 4681 C CA . GLY B 1 271 ? -25.266 -4.051 -6.543 1 95.19 271 GLY B CA 1
ATOM 4682 C C . GLY B 1 271 ? -26.453 -4.57 -7.332 1 95.19 271 GLY B C 1
ATOM 4683 O O . GLY B 1 271 ? -27.609 -4.301 -6.988 1 95.19 271 GLY B O 1
ATOM 4684 N N . ASP B 1 272 ? -26.188 -5.324 -8.352 1 95.38 272 ASP B N 1
ATOM 4685 C CA . ASP B 1 272 ? -27.203 -5.824 -9.266 1 95.38 272 ASP B CA 1
ATOM 4686 C C . ASP B 1 272 ? -28.094 -6.863 -8.586 1 95.38 272 ASP B C 1
ATOM 4688 O O . ASP B 1 272 ? -29.266 -7.016 -8.938 1 95.38 272 ASP B O 1
ATOM 4692 N N . ILE B 1 273 ? -27.547 -7.547 -7.559 1 94.56 273 ILE B N 1
ATOM 4693 C CA . ILE B 1 273 ? -28.328 -8.617 -6.953 1 94.56 273 ILE B CA 1
ATOM 4694 C C . ILE B 1 273 ? -28.938 -8.141 -5.633 1 94.56 273 ILE B C 1
ATOM 4696 O O . ILE B 1 273 ? -29.562 -8.914 -4.914 1 94.56 273 ILE B O 1
ATOM 4700 N N . ALA B 1 274 ? -28.734 -6.918 -5.309 1 91.25 274 ALA B N 1
ATOM 4701 C CA . ALA B 1 274 ? -29.156 -6.379 -4.016 1 91.25 274 ALA B CA 1
ATOM 4702 C C . ALA B 1 274 ? -30.656 -6.574 -3.793 1 91.25 274 ALA B C 1
ATOM 4704 O O . ALA B 1 274 ? -31.094 -6.754 -2.658 1 91.25 274 ALA B O 1
ATOM 4705 N N . SER B 1 275 ? -31.391 -6.586 -4.816 1 88.5 275 SER B N 1
ATOM 4706 C CA . SER B 1 275 ? -32.844 -6.707 -4.711 1 88.5 275 SER B CA 1
ATOM 4707 C C . SER B 1 275 ? -33.25 -8.172 -4.621 1 88.5 275 SER B C 1
ATOM 4709 O O . SER B 1 275 ? -34.406 -8.469 -4.309 1 88.5 275 SER B O 1
ATOM 4711 N N . LEU B 1 276 ? -32.281 -8.992 -5.004 1 84.31 276 LEU B N 1
ATOM 4712 C CA . LEU B 1 276 ? -32.625 -10.414 -4.984 1 84.31 276 LEU B CA 1
ATOM 4713 C C . LEU B 1 276 ? -32.562 -10.961 -3.564 1 84.31 276 LEU B C 1
ATOM 4715 O O . LEU B 1 276 ? -31.766 -10.5 -2.742 1 84.31 276 LEU B O 1
ATOM 4719 N N . SER B 1 277 ? -33.5 -11.805 -3.252 1 82.12 277 SER B N 1
ATOM 4720 C CA . SER B 1 277 ? -33.531 -12.461 -1.949 1 82.12 277 SER B CA 1
ATOM 4721 C C . SER B 1 277 ? -32.688 -13.734 -1.957 1 82.12 277 SER B C 1
ATOM 4723 O O . SER B 1 277 ? -32.406 -14.281 -3.021 1 82.12 277 SER B O 1
ATOM 4725 N N . GLY B 1 278 ? -32.062 -14.062 -0.894 1 87.94 278 GLY B N 1
ATOM 4726 C CA . GLY B 1 278 ? -31.375 -15.336 -0.767 1 87.94 278 GLY B CA 1
ATOM 4727 C C . GLY B 1 278 ? -29.891 -15.18 -0.495 1 87.94 278 GLY B C 1
ATOM 4728 O O . GLY B 1 278 ? -29.328 -14.109 -0.714 1 87.94 278 GLY B O 1
ATOM 4729 N N . ARG B 1 279 ? -29.344 -16.281 -0.111 1 92.56 279 ARG B N 1
ATOM 4730 C CA . ARG B 1 279 ? -27.938 -16.266 0.295 1 92.56 279 ARG B CA 1
ATOM 4731 C C . ARG B 1 279 ? -27.047 -16.891 -0.779 1 92.56 279 ARG B C 1
ATOM 4733 O O . ARG B 1 279 ? -25.828 -16.781 -0.72 1 92.56 279 ARG B O 1
ATOM 4740 N N . THR B 1 280 ? -27.672 -17.453 -1.805 1 95.62 280 THR B N 1
ATOM 4741 C CA . THR B 1 280 ? -26.891 -18.234 -2.768 1 95.62 280 THR B CA 1
ATOM 4742 C C . THR B 1 280 ? -26.141 -17.312 -3.721 1 95.62 280 THR B C 1
ATOM 4744 O O . THR B 1 280 ? -24.953 -17.516 -3.988 1 95.62 280 THR B O 1
ATOM 4747 N N . ALA B 1 281 ? -26.766 -16.266 -4.215 1 95.94 281 ALA B N 1
ATOM 4748 C CA . ALA B 1 281 ? -26.172 -15.398 -5.223 1 95.94 281 ALA B CA 1
ATOM 4749 C C . ALA B 1 281 ? -24.938 -14.688 -4.676 1 95.94 281 ALA B C 1
ATOM 4751 O O . ALA B 1 281 ? -23.875 -14.727 -5.293 1 95.94 281 ALA B O 1
ATOM 4752 N N . PRO B 1 282 ? -25.016 -14.141 -3.434 1 96 282 PRO B N 1
ATOM 4753 C CA . PRO B 1 282 ? -23.812 -13.516 -2.885 1 96 282 PRO B CA 1
ATOM 4754 C C . PRO B 1 282 ? -22.672 -14.508 -2.664 1 96 282 PRO B C 1
ATOM 4756 O O . PRO B 1 282 ? -21.5 -14.172 -2.852 1 96 282 PRO B O 1
ATOM 4759 N N . ARG B 1 283 ? -23.062 -15.695 -2.279 1 96.62 283 ARG B N 1
ATOM 4760 C CA . ARG B 1 283 ? -22.047 -16.719 -2.062 1 96.62 283 ARG B CA 1
ATOM 4761 C C . ARG B 1 283 ? -21.406 -17.141 -3.381 1 96.62 283 ARG B C 1
ATOM 4763 O O . ARG B 1 283 ? -20.219 -17.469 -3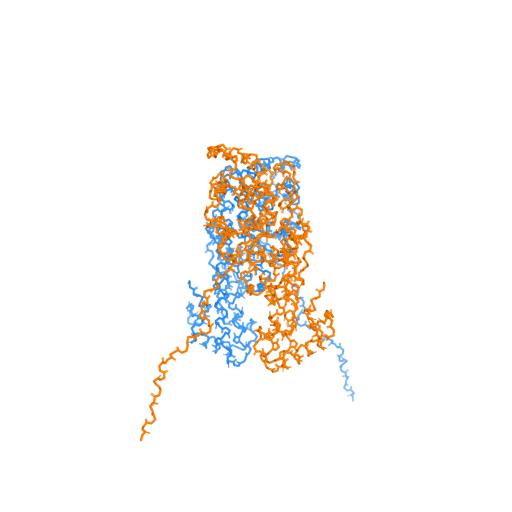.428 1 96.62 283 ARG B O 1
ATOM 4770 N N . LEU B 1 284 ? -22.188 -17.156 -4.414 1 97.06 284 LEU B N 1
ATOM 4771 C CA . LEU B 1 284 ? -21.641 -17.469 -5.73 1 97.06 284 LEU B CA 1
ATOM 4772 C C . LEU B 1 284 ? -20.672 -16.406 -6.191 1 97.06 284 LEU B C 1
ATOM 4774 O O . LEU B 1 284 ? -19.625 -16.719 -6.789 1 97.06 284 LEU B O 1
ATOM 4778 N N . ILE B 1 285 ? -21 -15.18 -5.918 1 97.12 285 ILE B N 1
ATOM 4779 C CA . ILE B 1 285 ? -20.109 -14.07 -6.258 1 97.12 285 ILE B CA 1
ATOM 4780 C C . ILE B 1 285 ? -18.781 -14.219 -5.516 1 97.12 285 ILE B C 1
ATOM 4782 O O . ILE B 1 285 ? -17.719 -14.023 -6.094 1 97.12 285 ILE B O 1
ATOM 4786 N N . GLN B 1 286 ? -18.891 -14.602 -4.273 1 96.81 286 GLN B N 1
ATOM 4787 C CA . GLN B 1 286 ? -17.688 -14.844 -3.486 1 96.81 286 GLN B CA 1
ATOM 4788 C C . GLN B 1 286 ? -16.859 -15.977 -4.086 1 96.81 286 GLN B C 1
ATOM 4790 O O . GLN B 1 286 ? -15.633 -15.875 -4.176 1 96.81 286 GLN B O 1
ATOM 4795 N N . ALA B 1 287 ? -17.516 -17 -4.473 1 96.25 287 ALA B N 1
ATOM 4796 C CA . ALA B 1 287 ? -16.828 -18.141 -5.078 1 96.25 287 ALA B CA 1
ATOM 4797 C C . ALA B 1 287 ? -16.141 -17.734 -6.379 1 96.25 287 ALA B C 1
ATOM 4799 O O . ALA B 1 287 ? -15.016 -18.172 -6.648 1 96.25 287 ALA B O 1
ATOM 4800 N N . LEU B 1 288 ? -16.797 -16.906 -7.125 1 96.38 288 LEU B N 1
ATOM 4801 C CA . LEU B 1 288 ? -16.25 -16.469 -8.406 1 96.38 288 LEU B CA 1
ATOM 4802 C C . LEU B 1 288 ? -15.062 -15.531 -8.195 1 96.38 288 LEU B C 1
ATOM 4804 O O . LEU B 1 288 ? -14.211 -15.391 -9.07 1 96.38 288 LEU B O 1
ATOM 4808 N N . CYS B 1 289 ? -15 -14.891 -7.043 1 96.44 289 CYS B N 1
ATOM 4809 C CA . CYS B 1 289 ? -13.852 -14.07 -6.699 1 96.44 289 CYS B CA 1
ATOM 4810 C C . CYS B 1 289 ? -12.648 -14.938 -6.34 1 96.44 289 CYS B C 1
ATOM 4812 O O . CYS B 1 289 ? -11.5 -14.523 -6.523 1 96.44 289 CYS B O 1
ATOM 4814 N N . ARG B 1 290 ? -12.906 -16.078 -5.883 1 95.69 290 ARG B N 1
ATOM 4815 C CA . ARG B 1 290 ? -11.852 -17 -5.461 1 95.69 290 ARG B CA 1
ATOM 4816 C C . ARG B 1 290 ? -11.328 -17.812 -6.641 1 95.69 290 ARG B C 1
ATOM 4818 O O . ARG B 1 290 ? -10.117 -17.984 -6.797 1 95.69 290 ARG B O 1
ATOM 4825 N N . TRP B 1 291 ? -12.312 -18.234 -7.469 1 93.75 291 TRP B N 1
ATOM 4826 C CA . TRP B 1 291 ? -11.961 -19.156 -8.539 1 93.75 291 TRP B CA 1
ATOM 4827 C C . TRP B 1 291 ? -12.148 -18.5 -9.906 1 93.75 291 TRP B C 1
ATOM 4829 O O . TRP B 1 291 ? -13.266 -18.141 -10.281 1 93.75 291 TRP B O 1
ATOM 4839 N N . PRO B 1 292 ? -11.078 -18.453 -10.68 1 94.44 292 PRO B N 1
ATOM 4840 C CA . PRO B 1 292 ? -11.219 -17.891 -12.023 1 94.44 292 PRO B CA 1
ATOM 4841 C C . PRO B 1 292 ? -12.25 -18.625 -12.875 1 94.44 292 PRO B C 1
ATOM 4843 O O . PRO B 1 292 ? -12.914 -18.016 -13.711 1 94.44 292 PRO B O 1
ATOM 4846 N N . LEU B 1 293 ? -12.336 -19.891 -12.68 1 92.12 293 LEU B N 1
ATOM 4847 C CA . LEU B 1 293 ? -13.305 -20.75 -13.336 1 92.12 293 LEU B CA 1
ATOM 4848 C C . LEU B 1 293 ? -14.055 -21.594 -12.312 1 92.12 293 LEU B C 1
ATOM 4850 O O . LEU B 1 293 ? -13.445 -22.203 -11.422 1 92.12 293 LEU B O 1
ATOM 4854 N N . LEU B 1 294 ? -15.375 -21.625 -12.484 1 91.94 294 LEU B N 1
ATOM 4855 C CA . LEU B 1 294 ? -16.219 -22.25 -11.477 1 91.94 294 LEU B CA 1
ATOM 4856 C C . LEU B 1 294 ? -17.125 -23.312 -12.109 1 91.94 294 LEU B C 1
ATOM 4858 O O . LEU B 1 294 ? -17.828 -23.031 -13.086 1 91.94 294 LEU B O 1
ATOM 4862 N N . SER B 1 295 ? -17.078 -24.516 -11.562 1 90.56 295 SER B N 1
ATOM 4863 C CA . SER B 1 295 ? -18 -25.578 -11.969 1 90.56 295 SER B CA 1
ATOM 4864 C C . SER B 1 295 ? -19.172 -25.703 -11.008 1 90.56 295 SER B C 1
ATOM 4866 O O . SER B 1 295 ? -19.125 -25.172 -9.898 1 90.56 295 SER B O 1
ATOM 4868 N N . VAL B 1 296 ? -20.172 -26.406 -11.5 1 91.56 296 VAL B N 1
ATOM 4869 C CA . VAL B 1 296 ? -21.391 -26.547 -10.695 1 91.56 296 VAL B CA 1
ATOM 4870 C C . VAL B 1 296 ? -21.062 -27.297 -9.414 1 91.56 296 VAL B C 1
ATOM 4872 O O . VAL B 1 296 ? -21.438 -26.875 -8.32 1 91.56 296 VAL B O 1
ATOM 4875 N N . PRO B 1 297 ? -20.297 -28.406 -9.461 1 90.31 297 PRO B N 1
ATOM 4876 C CA . PRO B 1 297 ? -20 -29.109 -8.219 1 90.31 297 PRO B CA 1
ATOM 4877 C C . PRO B 1 297 ? -19.219 -28.25 -7.223 1 90.31 297 PRO B C 1
ATOM 4879 O O . PRO B 1 297 ? -19.484 -28.297 -6.02 1 90.31 297 PRO B O 1
ATOM 4882 N N . VAL B 1 298 ? -18.328 -27.453 -7.727 1 91.12 298 VAL B N 1
ATOM 4883 C CA . VAL B 1 298 ? -17.547 -26.578 -6.852 1 91.12 298 VAL B CA 1
ATOM 4884 C C . VAL B 1 298 ? -18.453 -25.484 -6.289 1 91.12 298 VAL B C 1
ATOM 4886 O O . VAL B 1 298 ? -18.344 -25.125 -5.117 1 91.12 298 VAL B O 1
ATOM 4889 N N . ALA B 1 299 ? -19.281 -24.953 -7.098 1 94.31 299 ALA B N 1
ATOM 4890 C CA . ALA B 1 299 ? -20.234 -23.953 -6.645 1 94.31 299 ALA B CA 1
ATOM 4891 C C . ALA B 1 299 ? -21.125 -24.5 -5.531 1 94.31 299 ALA B C 1
ATOM 4893 O O . ALA B 1 299 ? -21.422 -23.797 -4.566 1 94.31 299 ALA B O 1
ATOM 4894 N N . GLU B 1 300 ? -21.531 -25.75 -5.719 1 94.69 300 GLU B N 1
ATOM 4895 C CA . GLU B 1 300 ? -22.312 -26.391 -4.676 1 94.69 300 GLU B CA 1
ATOM 4896 C C . GLU B 1 300 ? -21.547 -26.438 -3.355 1 94.69 300 GLU B C 1
ATOM 4898 O O . GLU B 1 300 ? -22.094 -26.078 -2.307 1 94.69 300 GLU B O 1
ATOM 4903 N N . ALA B 1 301 ? -20.391 -26.844 -3.441 1 92.56 301 ALA B N 1
ATOM 4904 C CA . ALA B 1 301 ? -19.547 -26.984 -2.252 1 92.56 301 ALA B CA 1
ATOM 4905 C C . ALA B 1 301 ? -19.297 -25.641 -1.599 1 92.56 301 ALA B C 1
ATOM 4907 O O . ALA B 1 301 ? -19.359 -25.5 -0.374 1 92.56 301 ALA B O 1
ATOM 4908 N N . GLU B 1 302 ? -19.062 -24.578 -2.381 1 93.69 302 GLU B N 1
ATOM 4909 C CA . GLU B 1 302 ? -18.703 -23.25 -1.893 1 93.69 302 GLU B CA 1
ATOM 4910 C C . GLU B 1 302 ? -19.922 -22.547 -1.278 1 93.69 302 GLU B C 1
ATOM 4912 O O . GLU B 1 302 ? -19.766 -21.75 -0.349 1 93.69 302 GLU B O 1
ATOM 4917 N N . THR B 1 303 ? -21.031 -22.859 -1.809 1 95.69 303 THR B N 1
ATOM 4918 C CA . THR B 1 303 ? -22.219 -22.125 -1.379 1 95.69 303 THR B CA 1
ATOM 4919 C C . THR B 1 303 ? -23.016 -22.922 -0.353 1 95.69 303 THR B C 1
ATOM 4921 O O . THR B 1 303 ? -23.797 -22.359 0.403 1 95.69 303 THR B O 1
ATOM 4924 N N . GLY B 1 304 ? -22.922 -24.203 -0.454 1 95.19 304 GLY B N 1
ATOM 4925 C CA . GLY B 1 304 ? -23.75 -25.062 0.375 1 95.19 304 GLY B CA 1
ATOM 4926 C C . GLY B 1 304 ? -25.172 -25.188 -0.13 1 95.19 304 GLY B C 1
ATOM 4927 O O . GLY B 1 304 ? -26.047 -25.734 0.562 1 95.19 304 GLY B O 1
ATOM 4928 N N . ALA B 1 305 ? -25.453 -24.703 -1.276 1 96.38 305 ALA B N 1
ATOM 4929 C CA . ALA B 1 305 ? -26.781 -24.75 -1.873 1 96.38 305 ALA B CA 1
ATOM 4930 C C . ALA B 1 305 ? -26.953 -26.016 -2.719 1 96.38 305 ALA B C 1
ATOM 4932 O O . ALA B 1 305 ? -25.969 -26.688 -3.049 1 96.38 305 ALA B O 1
ATOM 4933 N N . SER B 1 306 ? -28.234 -26.359 -2.963 1 96.44 306 SER B N 1
ATOM 4934 C CA . SER B 1 306 ? -28.531 -27.5 -3.818 1 96.44 306 SER B CA 1
ATOM 4935 C C . SER B 1 306 ? -28.078 -27.25 -5.254 1 96.44 306 SER B C 1
ATOM 4937 O O . SER B 1 306 ? -27.906 -26.094 -5.66 1 96.44 306 SER B O 1
ATOM 4939 N N . ARG B 1 307 ? -27.906 -28.359 -5.977 1 95.19 307 ARG B N 1
ATOM 4940 C CA . ARG B 1 307 ? -27.531 -28.25 -7.383 1 95.19 307 ARG B CA 1
ATOM 4941 C C . ARG B 1 307 ? -28.547 -27.406 -8.156 1 95.19 307 ARG B C 1
ATOM 4943 O O . ARG B 1 307 ? -28.156 -26.578 -8.977 1 95.19 307 ARG B O 1
ATOM 4950 N N . ALA B 1 308 ? -29.766 -27.562 -7.859 1 96.31 308 ALA B N 1
ATOM 4951 C CA . ALA B 1 308 ? -30.828 -26.828 -8.539 1 96.31 308 ALA B CA 1
ATOM 4952 C C . ALA B 1 308 ? -30.734 -25.328 -8.234 1 96.31 308 ALA B C 1
ATOM 4954 O O . ALA B 1 308 ? -30.844 -24.5 -9.141 1 96.31 308 ALA B O 1
ATOM 4955 N N . ALA B 1 309 ? -30.484 -25 -7.004 1 96.25 309 ALA B N 1
ATOM 4956 C CA . ALA B 1 309 ? -30.359 -23.609 -6.594 1 96.25 309 ALA B CA 1
ATOM 4957 C C . ALA B 1 309 ? -29.141 -22.953 -7.23 1 96.25 309 ALA B C 1
ATOM 4959 O O . ALA B 1 309 ? -29.203 -21.812 -7.684 1 96.25 309 ALA B O 1
ATOM 4960 N N . VAL B 1 310 ? -28.047 -23.672 -7.262 1 96.5 310 VAL B N 1
ATOM 4961 C CA . VAL B 1 310 ? -26.812 -23.188 -7.863 1 96.5 310 VAL B CA 1
ATOM 4962 C C . VAL B 1 310 ? -27.047 -22.906 -9.352 1 96.5 310 VAL B C 1
ATOM 4964 O O . VAL B 1 310 ? -26.719 -21.828 -9.844 1 96.5 310 VAL B O 1
ATOM 4967 N N . GLN B 1 311 ? -27.656 -23.859 -10.023 1 94.81 311 GLN B N 1
ATOM 4968 C CA . GLN B 1 311 ? -27.875 -23.719 -11.461 1 94.81 311 GLN B CA 1
ATOM 4969 C C . GLN B 1 311 ? -28.797 -22.547 -11.766 1 94.81 311 GLN B C 1
ATOM 4971 O O . GLN B 1 311 ? -28.531 -21.766 -12.672 1 94.81 311 GLN B O 1
ATOM 4976 N N . ARG B 1 312 ? -29.828 -22.406 -10.984 1 95.62 312 ARG B N 1
ATOM 4977 C CA . ARG B 1 312 ? -30.766 -21.297 -11.172 1 95.62 312 ARG B CA 1
ATOM 4978 C C . ARG B 1 312 ? -30.078 -19.953 -10.977 1 95.62 312 ARG B C 1
ATOM 4980 O O . ARG B 1 312 ? -30.297 -19.031 -11.758 1 95.62 312 ARG B O 1
ATOM 4987 N N . ASN B 1 313 ? -29.297 -19.875 -9.961 1 96.56 313 ASN B N 1
ATOM 4988 C CA . ASN B 1 313 ? -28.641 -18.609 -9.664 1 96.56 313 ASN B CA 1
ATOM 4989 C C . ASN B 1 313 ? -27.531 -18.312 -10.672 1 96.56 313 ASN B C 1
ATOM 4991 O O . ASN B 1 313 ? -27.281 -17.156 -11.008 1 96.56 313 ASN B O 1
ATOM 4995 N N . LEU B 1 314 ? -26.844 -19.328 -11.117 1 95.94 314 LEU B N 1
ATOM 4996 C CA . LEU B 1 314 ? -25.844 -19.125 -12.172 1 95.94 314 LEU B CA 1
ATOM 4997 C C . LEU B 1 314 ? -26.5 -18.594 -13.438 1 95.94 314 LEU B C 1
ATOM 4999 O O . LEU B 1 314 ? -25.969 -17.672 -14.062 1 95.94 314 LEU B O 1
ATOM 5003 N N . GLU B 1 315 ? -27.609 -19.156 -13.789 1 95.44 315 GLU B N 1
ATOM 5004 C CA . GLU B 1 315 ? -28.328 -18.672 -14.961 1 95.44 315 GLU B CA 1
ATOM 5005 C C . GLU B 1 315 ? -28.797 -17.234 -14.773 1 95.44 315 GLU B C 1
ATOM 5007 O O . GLU B 1 315 ? -28.703 -16.422 -15.695 1 95.44 315 GLU B O 1
ATOM 5012 N N . ARG B 1 316 ? -29.234 -16.953 -13.617 1 95.75 316 ARG B N 1
ATOM 5013 C CA . ARG B 1 316 ? -29.656 -15.594 -13.312 1 95.75 316 ARG B CA 1
ATOM 5014 C C . ARG B 1 316 ? -28.5 -14.602 -13.43 1 95.75 316 ARG B C 1
ATOM 5016 O O . ARG B 1 316 ? -28.656 -13.531 -14.016 1 95.75 316 ARG B O 1
ATOM 5023 N N . LEU B 1 317 ? -27.375 -14.953 -12.867 1 96.75 317 LEU B N 1
ATOM 5024 C CA . LEU B 1 317 ? -26.203 -14.094 -12.953 1 96.75 317 LEU B CA 1
ATOM 5025 C C . LEU B 1 317 ? -25.766 -13.914 -14.398 1 96.75 317 LEU B C 1
ATOM 5027 O O . LEU B 1 317 ? -25.312 -12.836 -14.789 1 96.75 317 LEU B O 1
ATOM 5031 N N . ALA B 1 318 ? -25.875 -14.969 -15.148 1 96.06 318 ALA B N 1
ATOM 5032 C CA . ALA B 1 318 ? -25.547 -14.898 -16.562 1 96.06 318 ALA B CA 1
ATOM 5033 C C . ALA B 1 318 ? -26.484 -13.961 -17.312 1 96.06 318 ALA B C 1
ATOM 5035 O O . ALA B 1 318 ? -26.062 -13.172 -18.156 1 96.06 318 ALA B O 1
ATOM 5036 N N . ASP B 1 319 ? -27.734 -14.055 -16.969 1 95.94 319 ASP B N 1
ATOM 5037 C CA . ASP B 1 319 ? -28.734 -13.195 -17.594 1 95.94 319 ASP B CA 1
ATOM 5038 C C . ASP B 1 319 ? -28.469 -11.727 -17.297 1 95.94 319 ASP B C 1
ATOM 5040 O O . ASP B 1 319 ? -28.766 -10.852 -18.109 1 95.94 319 ASP B O 1
ATOM 5044 N N . LEU B 1 320 ? -27.922 -11.477 -16.125 1 95.81 320 LEU B N 1
ATOM 5045 C CA . LEU B 1 320 ? -27.609 -10.117 -15.711 1 95.81 320 LEU B CA 1
ATOM 5046 C C . LEU B 1 320 ? -26.297 -9.656 -16.328 1 95.81 320 LEU B C 1
ATOM 5048 O O . LEU B 1 320 ? -25.859 -8.523 -16.109 1 95.81 320 LEU B O 1
ATOM 5052 N N . GLY B 1 321 ? -25.609 -10.562 -17.031 1 95.81 321 GLY B N 1
ATOM 5053 C CA . GLY B 1 321 ? -24.359 -10.227 -17.703 1 95.81 321 GLY B CA 1
ATOM 5054 C C . GLY B 1 321 ? -23.172 -10.195 -16.766 1 95.81 321 GLY B C 1
ATOM 5055 O O . GLY B 1 321 ? -22.125 -9.641 -17.094 1 95.81 321 GLY B O 1
ATOM 5056 N N . LEU B 1 322 ? -23.312 -10.781 -15.594 1 97.25 322 LEU B N 1
ATOM 5057 C CA . LEU B 1 322 ? -22.266 -10.734 -14.578 1 97.25 322 LEU B CA 1
ATOM 5058 C C . LEU B 1 322 ? -21.266 -11.867 -14.766 1 97.25 322 LEU B C 1
ATOM 5060 O O . LEU B 1 322 ? -20.125 -11.773 -14.336 1 97.25 322 LEU B O 1
ATOM 5064 N N . ILE B 1 323 ? -21.766 -12.984 -15.352 1 97.19 323 ILE B N 1
ATOM 5065 C CA . ILE B 1 323 ? -20.875 -14.117 -15.602 1 97.19 323 ILE B CA 1
ATOM 5066 C C . ILE B 1 323 ? -21.109 -14.648 -17.016 1 97.19 323 ILE B C 1
ATOM 5068 O O . ILE B 1 323 ? -22.094 -14.273 -17.672 1 97.19 323 ILE B O 1
ATOM 5072 N N . ARG B 1 324 ? -20.203 -15.422 -17.484 1 95.25 324 ARG B N 1
ATOM 5073 C CA . ARG B 1 324 ? -20.328 -16.047 -18.797 1 95.25 324 ARG B CA 1
ATOM 5074 C C . ARG B 1 324 ? -19.953 -17.531 -18.719 1 95.25 324 ARG B C 1
ATOM 5076 O O . ARG B 1 324 ? -19.031 -17.906 -17.984 1 95.25 324 ARG B O 1
ATOM 5083 N N . GLU B 1 325 ? -20.656 -18.25 -19.5 1 92.06 325 GLU B N 1
ATOM 5084 C CA . GLU B 1 325 ? -20.328 -19.672 -19.609 1 92.06 325 GLU B CA 1
ATOM 5085 C C . GLU B 1 325 ? -19.141 -19.891 -20.547 1 92.06 325 GLU B C 1
ATOM 5087 O O . GLU B 1 325 ? -19.062 -19.266 -21.609 1 92.06 325 GLU B O 1
ATOM 5092 N N . VAL B 1 326 ? -18.047 -20.516 -20.156 1 86.19 326 VAL B N 1
ATOM 5093 C CA . VAL B 1 326 ? -16.891 -20.859 -20.969 1 86.19 326 VAL B CA 1
ATOM 5094 C C . VAL B 1 326 ? -17 -22.297 -21.453 1 86.19 326 VAL B C 1
ATOM 5096 O O . VAL B 1 326 ? -17.391 -23.188 -20.688 1 86.19 326 VAL B O 1
ATOM 5099 N N . THR B 1 327 ? -17.906 -22.734 -22.297 1 67.5 327 THR B N 1
ATOM 5100 C CA . THR B 1 327 ? -18.406 -24.031 -22.734 1 67.5 327 THR B CA 1
ATOM 5101 C C . THR B 1 327 ? -17.375 -25.125 -22.5 1 67.5 327 THR B C 1
ATOM 5103 O O . THR B 1 327 ? -16.172 -24.891 -22.641 1 67.5 327 THR B O 1
ATOM 5106 N N . GLY B 1 328 ? -17.562 -25.969 -21.438 1 57.84 328 GLY B N 1
ATOM 5107 C CA . GLY B 1 328 ? -17.109 -27.359 -21.453 1 57.84 328 GLY B CA 1
ATOM 5108 C C . GLY B 1 328 ? -18 -28.266 -22.266 1 57.84 328 GLY B C 1
ATOM 5109 O O . GLY B 1 328 ? -18.875 -27.812 -23 1 57.84 328 GLY B O 1
ATOM 5110 N N . GLN B 1 329 ? -17.812 -29.422 -22.391 1 56.91 329 GLN B N 1
ATOM 5111 C CA . GLN B 1 329 ? -18.734 -30.344 -23.031 1 56.91 329 GLN B CA 1
ATOM 5112 C C . GLN B 1 329 ? -20.125 -30.25 -22.422 1 56.91 329 GLN B C 1
ATOM 5114 O O . GLN B 1 329 ? -20.281 -29.75 -21.312 1 56.91 329 GLN B O 1
ATOM 5119 N N . GLU B 1 330 ? -21.188 -30.609 -23.219 1 52.62 330 GLU B N 1
ATOM 5120 C CA . GLU B 1 330 ? -22.625 -30.531 -22.938 1 52.62 330 GLU B CA 1
ATOM 5121 C C . GLU B 1 330 ? -22.922 -30.844 -21.484 1 52.62 330 GLU B C 1
ATOM 5123 O O . GLU B 1 330 ? -23.812 -30.219 -20.875 1 52.62 330 GLU B O 1
ATOM 5128 N N . ARG B 1 331 ? -22.172 -31.719 -20.797 1 59.81 331 ARG B N 1
ATOM 5129 C CA . ARG B 1 331 ? -22.5 -32.25 -19.484 1 59.81 331 ARG B CA 1
ATOM 5130 C C . ARG B 1 331 ? -21.781 -31.484 -18.375 1 59.81 331 ARG B C 1
ATOM 5132 O O . ARG B 1 331 ? -22.156 -31.578 -17.203 1 59.81 331 ARG B O 1
ATOM 5139 N N . PHE B 1 332 ? -20.797 -30.562 -18.672 1 76.88 332 PHE B N 1
ATOM 5140 C CA . PHE B 1 332 ? -20.047 -29.906 -17.609 1 76.88 332 PHE B CA 1
ATOM 5141 C C . PHE B 1 332 ? -19.891 -28.422 -17.891 1 76.88 332 PHE B C 1
ATOM 5143 O O . PHE B 1 332 ? -18.953 -28 -18.594 1 76.88 332 PHE B O 1
ATOM 5150 N N . ARG B 1 333 ? -20.781 -27.641 -17.375 1 86 333 ARG B N 1
ATOM 5151 C CA . ARG B 1 333 ? -20.766 -26.203 -17.625 1 86 333 ARG B CA 1
ATOM 5152 C C . ARG B 1 333 ? -19.797 -25.5 -16.672 1 86 333 ARG B C 1
ATOM 5154 O O . ARG B 1 333 ? -19.734 -25.844 -15.484 1 86 333 ARG B O 1
ATOM 5161 N N . LEU B 1 334 ? -19.016 -24.672 -17.219 1 91.12 334 LEU B N 1
ATOM 5162 C CA . LEU B 1 334 ? -18.062 -23.859 -16.469 1 91.12 334 LEU B CA 1
ATOM 5163 C C . LEU B 1 334 ? -18.375 -22.375 -16.625 1 91.12 334 LEU B C 1
ATOM 5165 O O . LEU B 1 334 ? -18.797 -21.938 -17.688 1 91.12 334 LEU B O 1
ATOM 5169 N N . TRP B 1 335 ? -18.203 -21.656 -15.508 1 93.69 335 TRP B N 1
ATOM 5170 C CA . TRP B 1 335 ? -18.562 -20.25 -15.5 1 93.69 335 TRP B CA 1
ATOM 5171 C C . TRP B 1 335 ? -17.391 -19.375 -15.062 1 93.69 335 TRP B C 1
ATOM 5173 O O . TRP B 1 335 ? -16.578 -19.797 -14.234 1 93.69 335 TRP B O 1
ATOM 5183 N N . THR B 1 336 ? -17.312 -18.188 -15.602 1 95.06 336 THR B N 1
ATOM 5184 C CA . THR B 1 336 ? -16.297 -17.219 -15.203 1 95.06 336 THR B CA 1
ATOM 5185 C C . THR B 1 336 ? -16.922 -15.844 -15 1 95.06 336 THR B C 1
ATOM 5187 O O . THR B 1 336 ? -17.922 -15.508 -15.648 1 95.06 336 THR B O 1
ATOM 5190 N N . ALA B 1 337 ? -16.391 -15.047 -14.062 1 95.94 337 ALA B N 1
ATOM 5191 C CA . ALA B 1 337 ? -16.828 -13.672 -13.859 1 95.94 337 ALA B CA 1
ATOM 5192 C C . ALA B 1 337 ? -16.578 -12.828 -15.109 1 95.94 337 ALA B C 1
ATOM 5194 O O . ALA B 1 337 ? -15.539 -12.953 -15.758 1 95.94 337 ALA B O 1
ATOM 5195 N N . ALA B 1 338 ? -17.5 -12.023 -15.477 1 93.81 338 ALA B N 1
ATOM 5196 C CA . ALA B 1 338 ? -17.359 -11.133 -16.625 1 93.81 338 ALA B CA 1
ATOM 5197 C C . ALA B 1 338 ? -16.656 -9.836 -16.219 1 93.81 338 ALA B C 1
ATOM 5199 O O . ALA B 1 338 ? -17.266 -8.758 -16.25 1 93.81 338 ALA B O 1
ATOM 5200 N N . VAL B 1 339 ? -15.469 -9.977 -15.938 1 87.81 339 VAL B N 1
ATOM 5201 C CA . VAL B 1 339 ? -14.656 -8.836 -15.523 1 87.81 339 VAL B CA 1
ATOM 5202 C C . VAL B 1 339 ? -14.289 -7.992 -16.734 1 87.81 339 VAL B C 1
ATOM 5204 O O . VAL B 1 339 ? -13.906 -8.523 -17.781 1 87.81 339 VAL B O 1
ATOM 5207 N N . GLN B 1 340 ? -14.648 -6.695 -16.703 1 72.19 340 GLN B N 1
ATOM 5208 C CA . GLN B 1 340 ? -14.352 -5.801 -17.812 1 72.19 340 GLN B CA 1
ATOM 5209 C C . GLN B 1 340 ? -12.844 -5.613 -17.984 1 72.19 340 GLN B C 1
ATOM 5211 O O . GLN B 1 340 ? -12.102 -5.625 -17 1 72.19 340 GLN B O 1
ATOM 5216 N N . LYS B 1 341 ? -12.398 -5.645 -19.25 1 68 341 LYS B N 1
ATOM 5217 C CA . LYS B 1 341 ? -10.992 -5.445 -19.578 1 68 341 LYS B CA 1
ATOM 5218 C C . LYS B 1 341 ? -10.586 -3.986 -19.391 1 68 341 LYS B C 1
ATOM 5220 O O . LYS B 1 341 ? -11.398 -3.082 -19.578 1 68 341 LYS B O 1
#

Secondary structure (DSSP, 8-state):
-------TT-----TTS----------------S--------HHHHHHHTTHHHHHHHHHHTHHHHHHHHHHHHHHHHHHHTS-HHHHHHHHHHHHHHHHHHTT----HHHHHHHHHHT----STHHHHHHHHHHHHHHHHSS--GGG-HHHHHT--TT-TTPPPHHHHHHHTTTS-HHHHHHHHHHTHHHHS-STT--HHHHHHHHHHHHHTTSSS------STTTSGGG---S-HHHHHHHHHHHHHHHHHHHHHHHHHHHHHHHHHHHHTTTS-SSHHHHHHHHHHH-SSEEHHHHHHHH---HHHHHHHHHHHHHTTSEEEE---TT--EEEE----/-------TT-----TTS----------------S--------HHHHHHHHTHHHHHHHHHHTHHHHHHHHHHHHHHHHHHHTS-HHHHHHHHHHHHHHHHHHHT----HHHHHHHHHHT-----TTHHHHHHHHHHHHHHHSS--GGG-HHHHHT--TT-TT---HHHHHHHTTTS-HHHHHHHHHHTHHHHT-SSS--HHHHHHHHHHHHHTTSSS------STTTSGGG---S-HHHHHHHHHHHHHHHHHHHHHHHHHHHHHHHHHHHHTTTS-SSHHHHHHHHHHH-SSEEHHHHHHHH---HHHHHHHHHHHHHTTSEEEE---TT--EEEE----

Foldseek 3Di:
DPPPPPDPPPPPPPPPPPDPDPDPPPPPDDPPDPDDPPPPPPLVVLLVVLVLVLLVVLCVVCVVLLVLLVVLLVVLQVVVVPDDPLLLLLLLLLLLQLLLVVLPLNQHSQNLLCCLLVVCCDDDPNNVSSVLSNLSSDLLADDDALLVPVCVSVVHPPPPPQAARVVSLCVSNPPDQQLSSLLSCLLCVCNHGPDDCPDNSSSQSNSQQSNNPPDPHSHGQRQGQQPNQLSDHDDGSNVNVSSVSVRSSRRSVNSVVVVVLLVVLLVVQCVVCVPPDDQLLNQLSVNLSNGQKDKLVSSCVSRVDDSVVSVVSQVVCVVVVQKDWPDDPPVITMIGGPGDD/DDPPPPPPPPPPPPPPPPDPPPPPPDPPDDPPDPDDPPPPPPLVVLLVVLVLVLLVVLCVVCVVLLVLLVVLLVVLQVVVVPDDPLLLLLLLLLLLQLLLVVQPLNQDSQNLLCCLLVVCCDDDPNNVSSVLSNLSSDLLADDDACLVPVCVSVVHDPPPPQAARVVSLCVSNPPDQQLSSLLSCLLCVCNHGPDDCPDNSSSQSNSQQSNSPPDPHSHGQRQGQQPNQLSDHDDGSNVNVSSVSVRSSRRSVNSVVVVVLLVVLLVVQCVVCVPPDDQLLNQLSVNLSNGQKDWLVSSCVSRVDDSVVSVVSQVVCVVVVQKDWPDDDPVITMIGGPGDD